Protein AF-A0A317I8N1-F1 (afdb_monomer)

Nearest PDB structures (foldseek):
  7vrp-assembly1_A  TM=4.551E-01  e=5.980E-04  Infectious bursal disease virus
  7vrp-assembly1_K-4  TM=4.631E-01  e=1.124E-03  Infectious bursal disease virus
  7vrp-assembly1_J  TM=4.386E-01  e=8.935E-04  Infectious bursal disease virus
  7vrn-assembly1_K  TM=4.225E-01  e=7.103E-04  Infectious bursal disease virus
  7vrn-assembly1_A  TM=4.481E-01  e=4.205E-03  Infectious bursal disease virus

Sequence (606 aa):
MTQLNPRRALLSVARNLNCFLPTTAITSVLRQQNVNRLVTGLFCSLAFVISGVVAEGQQVVTNGRFTNVYVYQPTFAGESWDDHLKAARSQGDQFSREKIDAFTDTLMGPDASSYFDFLHQYWGVNEPQFFGSGFATADCVSAALHDGKNLGNNITLIQWDTVRSLANCHPSGLDPSPQVTLIFSPDIKVANIPNPPIGTAGDMCTTSPDKAWHAWGLNMPNFIALPTDPNCSPTFDNFTINFSHEIVETLTDPGGFGQGGVLTDPTNVGGNEIGDKCKNQSIKWGSYSLQQYWSNNTNACEPRVLRPPTSSAERDWLDTSGIPLQRFKGNQRDLPIKVYPANVGSPAKSLRMIISTGNDNLRGDGDNCDVTINLSDGRTISLPNVNQGQTWDNWTTHSFDVPIPATGVKGGDITEITLHTVKGGFDLTKSPDNWNVQRVQLKATLGSARIPTPRSLPSTTVTVTVNQVGSRIAMGPRIPGMPASSAVYGMIRINGSEFEKSPLSQSMLYDLGTIPIQIEVWQDLPDVRGSGNPRDPNNPGGRGVHNAKATLRTLNIDYNLKTHTFTVRGESGSAMPGKAGVEFAFPGDSTHPGIAFTITDQPGTR

pLDDT: mean 71.56, std 25.2, range [24.5, 98.69]

Radius of gyration: 34.61 Å; Cα contacts (8 Å, |Δi|>4): 1001; chains: 1; bounding box: 97×88×83 Å

Solvent-accessible surface area (backbone atoms only — not comparable to full-atom values): 36303 Å² total; per-residue (Å²): 138,84,84,79,65,68,71,60,58,56,53,52,58,59,58,62,56,69,75,74,64,83,94,68,94,77,94,46,75,72,58,52,54,52,49,50,51,51,50,51,51,50,48,53,55,46,44,59,59,65,44,70,72,51,77,74,63,69,72,64,72,58,72,24,38,32,27,42,31,41,41,70,80,68,92,48,96,84,55,46,73,48,59,49,32,47,72,71,36,89,69,16,77,62,67,18,62,69,51,52,49,51,47,44,45,52,62,30,31,80,68,21,50,62,65,52,58,66,49,62,52,44,79,78,41,45,76,51,36,61,75,52,74,51,50,41,39,70,69,51,48,51,52,39,53,69,75,17,50,75,74,55,96,85,30,30,36,29,44,46,74,47,53,57,56,51,60,70,33,58,49,91,89,58,76,76,40,48,23,29,36,38,36,28,37,56,59,51,40,46,29,31,81,48,69,81,92,78,58,86,39,47,43,19,47,81,70,37,94,46,46,51,52,57,44,58,50,87,97,39,40,33,33,32,46,40,44,56,22,58,72,34,20,72,45,62,47,48,40,40,22,45,52,44,27,39,52,52,31,42,46,42,19,58,61,51,53,28,56,17,6,45,76,69,33,72,91,43,58,61,78,46,21,34,27,60,73,18,65,97,40,69,41,73,53,92,94,43,31,32,43,22,25,53,27,85,93,72,73,42,59,34,54,82,68,69,67,69,73,46,86,42,49,61,40,76,46,36,79,50,70,39,97,52,56,40,70,36,37,82,90,41,43,72,47,79,41,80,32,60,72,33,65,69,74,42,41,46,67,45,36,37,40,36,43,26,30,22,97,32,29,39,72,12,80,30,39,27,37,28,38,40,36,36,32,74,86,75,49,70,49,80,40,75,42,73,49,72,45,43,61,44,52,57,54,37,60,49,74,50,78,49,84,73,55,95,88,57,51,33,27,45,35,51,42,31,41,31,43,33,57,46,79,47,68,91,54,87,84,60,75,65,65,51,29,20,36,18,34,48,32,34,36,30,26,34,39,67,75,74,69,69,73,73,72,82,67,77,84,75,80,81,80,81,80,81,86,74,95,81,74,86,81,76,80,72,82,84,74,91,86,74,78,86,78,76,86,86,78,85,82,85,68,63,93,89,53,89,80,81,89,71,98,78,77,78,89,78,89,73,94,70,69,94,70,89,64,80,79,84,86,81,80,87,72,79,84,78,77,72,89,70,73,95,79,67,93,85,70,96,72,83,79,75,82,78,79,81,79,75,46,74,77,47,64,47,75,46,74,38,83,92,76,77,43,78,48,80,48,73,46,75,48,89,68,76,97,67,94,64,65,56,76,50,74,47,86,46,62,102,86,43,84,50,56,71,52,74,51,69,76,71,92,84,79,134

Foldseek 3Di:
DDDDDVVVVVVVVVVVVVVPDDDDDDPDPVVVVVVCVVVVVVCVVVCVVVVVVVVCLPQPQAQQEEEEEEADADPDPPDDQLNLQVVQDDPSVCVDLVNVVVLVCVCQPLLNCQQCVLVVLFPSFHRHHYPYYFYQDNVLSVVQQVCFDDPDPLATEREPVSVQVSLPRGDPPPPHRLEYEYEYEQSYWYFDDDDDDDDGHDGQLPPNPHLKAWAGDNVGRTYIYHYPHCSSDVDQQSSQANVQLRSSQCRQQVHQCGQQRCPPDVPRRPCGGFLNVQPPDWDDDPPYIYGFGAHPVVRDTDDPDSDHSDLQRKDWQDKDFDQHPDKDFLPRFKDKDFTDFDQAPFFFPWKKKKWWWAQFKQQFQFFFKKKWWAFPVGDIQTRPRLVVSHIGHHSGMDMDIGDAPPVTDGGPGTTIMMIGTGGGDPPPPDGRGITGTGIMIMMTRTDNPPPPPPPPDPPDPPDDDDDDPPDDPPPDDDDPDDDDDDDDDWDWDWPPDDDDDDPDDDDDDDPDPFDFTDTDGDDDDPPPPPPDDPPDPPDPDDDDDPDFDWDWPGWGWDQDPVVRDTDIDTDIDDDDDDWDKDKDWDPDDPVDHIDIDIDTDDPDDD

Mean predicted aligned error: 16.97 Å

Secondary structure (DSSP, 8-state):
-----HHHHHHHHHHHHTTS--------HHHHHHHHHHHHHHHHHHHHHHGGGS---------SEEEEEEE---SSTT--HHHHHHHHSTTGGGG-HHHHHHHHHHHTSTTTHHHHGGGGGSTT-PPPEEEEEEE--HHHHHHHHHHSEEEETTEEEE-HHHHHHHTT---TT----SEEEEEE-TTEEEBPPPPSSS-PPPBTTTTSS-S-EEEEETTEEEEEEEE--TTT-SSHHHHHHHHHHHHHHHHHSGGGSSTTSTTT-TTSSSTT-TTGGGTT-EEEETTEEEE-EEETTTTEEE-SSPPP--SS-EEEEEEEEEEEEEEEBTTB-EEEEEPPP-SBTPBEEEEEEEEEE-SS-B-BTTBEEEEEEEETTS-EEEE--TTTT--B-TT-EEEEEEPPPTT--BBT-EEEEEEEEEPPS--SSSPPPPEEEEEEEEEEEEPP---------------------------PPPPTT-------PPPPPBTTB-----TT-----------PPP---------------TT-TT-------------EEEEEEEEETTTTEEEEEEEE----S---EEEEEE---SSS--EEEEEE--S---

Structure (mmCIF, N/CA/C/O backbone):
data_AF-A0A317I8N1-F1
#
_entry.id   AF-A0A317I8N1-F1
#
loop_
_atom_site.group_PDB
_atom_site.id
_atom_site.type_symbol
_atom_site.label_atom_id
_atom_site.label_alt_id
_atom_site.label_comp_id
_atom_site.label_asym_id
_atom_site.label_entity_id
_atom_site.label_seq_id
_atom_site.pdbx_PDB_ins_code
_atom_site.Cartn_x
_atom_site.Cartn_y
_atom_site.Cartn_z
_atom_site.occupancy
_atom_site.B_iso_or_equiv
_atom_site.auth_seq_id
_atom_site.auth_comp_id
_atom_site.auth_asym_id
_atom_site.auth_atom_id
_atom_site.pdbx_PDB_model_num
ATOM 1 N N . MET A 1 1 ? -32.346 -14.816 -13.836 1.00 33.03 1 MET A N 1
ATOM 2 C CA . MET A 1 1 ? -31.691 -13.703 -14.554 1.00 33.03 1 MET A CA 1
ATOM 3 C C . MET A 1 1 ? -32.338 -13.573 -15.917 1.00 33.03 1 MET A C 1
ATOM 5 O O . MET A 1 1 ? -32.192 -14.467 -16.739 1.00 33.03 1 MET A O 1
ATOM 9 N N . THR A 1 2 ? -33.117 -12.521 -16.132 1.00 26.88 2 THR A N 1
ATOM 10 C CA . THR A 1 2 ? -33.767 -12.238 -17.416 1.00 26.88 2 THR A CA 1
ATOM 11 C C . THR A 1 2 ? -32.906 -11.213 -18.147 1.00 26.88 2 THR A C 1
ATOM 13 O O . THR A 1 2 ? -32.787 -10.077 -17.701 1.00 26.88 2 THR A O 1
ATOM 16 N N . GLN A 1 3 ? -32.257 -11.626 -19.235 1.00 28.42 3 GLN A N 1
ATOM 17 C CA . GLN A 1 3 ? -31.434 -10.753 -20.073 1.00 28.42 3 GLN A CA 1
ATOM 18 C C . GLN A 1 3 ? -32.348 -9.752 -20.799 1.00 28.42 3 GLN A C 1
ATOM 20 O O . GLN A 1 3 ? -33.191 -10.144 -21.609 1.00 28.42 3 GLN A O 1
ATOM 25 N N . LEU A 1 4 ? -32.219 -8.458 -20.501 1.00 34.75 4 LEU A N 1
ATOM 26 C CA . LEU A 1 4 ? -32.919 -7.416 -21.250 1.00 34.75 4 LEU A CA 1
ATOM 27 C C . LEU A 1 4 ? -32.230 -7.209 -22.601 1.00 34.75 4 LEU A C 1
ATOM 29 O O . LEU A 1 4 ? -31.020 -7.028 -22.679 1.00 34.75 4 LEU A O 1
ATOM 33 N N . ASN A 1 5 ? -33.023 -7.245 -23.673 1.00 40.69 5 ASN A N 1
ATOM 34 C CA . ASN A 1 5 ? -32.564 -7.082 -25.048 1.00 40.69 5 ASN A CA 1
ATOM 35 C C . ASN A 1 5 ? -32.350 -5.581 -25.366 1.00 40.69 5 ASN A C 1
ATOM 37 O O . ASN A 1 5 ? -33.340 -4.851 -25.513 1.00 40.69 5 ASN A O 1
ATOM 41 N N . PRO A 1 6 ? -31.097 -5.107 -25.523 1.00 39.41 6 PRO A N 1
ATOM 42 C CA . PRO A 1 6 ? -30.773 -3.682 -25.672 1.00 39.41 6 PRO A CA 1
ATOM 43 C C . PRO A 1 6 ? -31.356 -3.052 -26.947 1.00 39.41 6 PRO A C 1
ATOM 45 O O . PRO A 1 6 ? -31.568 -1.840 -27.013 1.00 39.41 6 PRO A O 1
ATOM 48 N N . ARG A 1 7 ? -31.731 -3.867 -27.944 1.00 47.28 7 ARG A N 1
ATOM 49 C CA . ARG A 1 7 ? -32.341 -3.391 -29.194 1.00 47.28 7 ARG A CA 1
ATOM 50 C C . ARG A 1 7 ? -33.713 -2.739 -28.985 1.00 47.28 7 ARG A C 1
ATOM 52 O O . ARG A 1 7 ? -34.071 -1.838 -29.738 1.00 47.28 7 ARG A O 1
ATOM 59 N N . ARG A 1 8 ? -34.486 -3.160 -27.972 1.00 45.78 8 ARG A N 1
ATOM 60 C CA . ARG A 1 8 ? -35.816 -2.575 -27.692 1.00 45.78 8 ARG A CA 1
ATOM 61 C C . ARG A 1 8 ? -35.736 -1.232 -26.963 1.00 45.78 8 ARG A C 1
ATOM 63 O O . ARG A 1 8 ? -36.560 -0.365 -27.238 1.00 45.78 8 ARG A O 1
ATOM 70 N N . ALA A 1 9 ? -34.739 -1.038 -26.099 1.00 45.28 9 ALA A N 1
ATOM 71 C CA . ALA A 1 9 ? -34.525 0.233 -25.405 1.00 45.28 9 ALA A CA 1
ATOM 72 C C . ALA A 1 9 ? -34.081 1.339 -26.381 1.00 45.28 9 ALA A C 1
ATOM 74 O O . ALA A 1 9 ? -34.648 2.431 -26.375 1.00 45.28 9 ALA A O 1
ATOM 75 N N . LEU A 1 10 ? -33.172 1.019 -27.310 1.00 42.25 10 LEU A N 1
ATOM 76 C CA . LEU A 1 10 ? -32.718 1.950 -28.352 1.00 42.25 10 LEU A CA 1
ATOM 77 C C . LEU A 1 10 ? -33.843 2.380 -29.313 1.00 42.25 10 LEU A C 1
ATOM 79 O O . LEU A 1 10 ? -33.934 3.549 -29.685 1.00 42.25 10 LEU A O 1
ATOM 83 N N . LEU A 1 11 ? -34.748 1.462 -29.674 1.00 49.66 11 LEU A N 1
ATOM 84 C CA . LEU A 1 11 ? -35.897 1.774 -30.536 1.00 49.66 11 LEU A CA 1
ATOM 85 C C . LEU A 1 11 ? -36.962 2.647 -29.843 1.00 49.66 11 LEU A C 1
ATOM 87 O O . LEU A 1 11 ? -37.684 3.375 -30.523 1.00 49.66 11 LEU A O 1
ATOM 91 N N . SER A 1 12 ? -37.053 2.599 -28.509 1.00 47.19 12 SER A N 1
ATOM 92 C CA . SER A 1 12 ? -37.960 3.443 -27.715 1.00 47.19 12 SER A CA 1
ATOM 93 C C . SER A 1 12 ? -37.499 4.906 -27.691 1.00 47.19 12 SER A C 1
ATOM 95 O O . SER A 1 12 ? -38.289 5.818 -27.935 1.00 47.19 12 SER A O 1
ATOM 97 N N . VAL A 1 13 ? -36.197 5.134 -27.494 1.00 48.75 13 VAL A N 1
ATOM 98 C CA . VAL A 1 13 ? -35.607 6.484 -27.479 1.00 48.75 13 VAL A CA 1
ATOM 99 C C . VAL A 1 13 ? -35.671 7.128 -28.869 1.00 48.75 13 VAL A C 1
ATOM 101 O O . VAL A 1 13 ? -36.080 8.281 -28.994 1.00 48.75 13 VAL A O 1
ATOM 104 N N . ALA A 1 14 ? -35.386 6.363 -29.929 1.00 48.72 14 ALA A N 1
ATOM 105 C CA . ALA A 1 14 ? -35.487 6.851 -31.306 1.00 48.72 14 ALA A CA 1
ATOM 106 C C . ALA A 1 14 ? -36.926 7.240 -31.711 1.00 48.72 14 ALA A C 1
ATOM 108 O O . ALA A 1 14 ? -37.116 8.184 -32.477 1.00 48.72 14 ALA A O 1
ATOM 109 N N . ARG A 1 15 ? -37.955 6.556 -31.181 1.00 46.16 15 ARG A N 1
ATOM 110 C CA . ARG A 1 15 ? -39.364 6.899 -31.453 1.00 46.16 15 ARG A CA 1
ATOM 111 C C . ARG A 1 15 ? -39.814 8.196 -30.787 1.00 46.16 15 ARG A C 1
ATOM 113 O O . ARG A 1 15 ? -40.586 8.924 -31.399 1.00 46.16 15 ARG A O 1
ATOM 120 N N . ASN A 1 16 ? -39.329 8.502 -29.585 1.00 46.78 16 ASN A N 1
ATOM 121 C CA . ASN A 1 16 ? -39.737 9.715 -28.869 1.00 46.78 16 ASN A CA 1
ATOM 122 C C . ASN A 1 16 ? -39.082 10.995 -29.421 1.00 46.78 16 ASN A C 1
ATOM 124 O O . ASN A 1 16 ? -39.668 12.071 -29.325 1.00 46.78 16 ASN A O 1
ATOM 128 N N . LEU A 1 17 ? -37.915 10.893 -30.066 1.00 44.16 17 LEU A N 1
ATOM 129 C CA . LEU A 1 17 ? -37.226 12.043 -30.671 1.00 44.16 17 LEU A CA 1
ATOM 130 C C . LEU A 1 17 ? -37.832 12.511 -32.005 1.00 44.16 17 LEU A C 1
ATOM 132 O O . LEU A 1 17 ? -37.752 13.696 -32.321 1.00 44.16 17 LEU A O 1
ATOM 136 N N . ASN A 1 18 ? -38.522 11.634 -32.744 1.00 44.28 18 ASN A N 1
ATOM 137 C CA . ASN A 1 18 ? -39.262 12.028 -33.952 1.00 44.28 18 ASN A CA 1
ATOM 138 C C . ASN A 1 18 ? -40.467 12.944 -33.665 1.00 44.28 18 ASN A C 1
ATOM 140 O O . ASN A 1 18 ? -41.014 13.531 -34.594 1.00 44.28 18 ASN A O 1
ATOM 144 N N . CYS A 1 19 ? -40.867 13.102 -32.400 1.00 44.56 19 CYS A N 1
ATOM 145 C CA . CYS A 1 19 ? -41.971 13.977 -32.006 1.00 44.56 19 CYS A CA 1
ATOM 146 C C . CYS A 1 19 ? -41.553 15.436 -31.736 1.00 44.56 19 CYS A C 1
ATOM 148 O O . CYS A 1 19 ? -42.431 16.273 -31.548 1.00 44.56 19 CYS A O 1
ATOM 150 N N . PHE A 1 20 ? -40.252 15.762 -31.714 1.00 41.47 20 PHE A N 1
ATOM 151 C CA . PHE A 1 20 ? -39.763 17.079 -31.266 1.00 41.47 20 PHE A CA 1
ATOM 152 C C . PHE A 1 20 ? -39.147 17.975 -32.351 1.00 41.47 20 PHE A C 1
ATOM 154 O O . PHE A 1 20 ? -38.739 19.095 -32.044 1.00 41.47 20 PHE A O 1
ATOM 161 N N . LEU A 1 21 ? -39.107 17.549 -33.617 1.00 40.75 21 LEU A N 1
ATOM 162 C CA . LEU A 1 21 ? -38.611 18.392 -34.710 1.00 40.75 21 LEU A CA 1
ATOM 163 C C . LEU A 1 21 ? -39.768 18.835 -35.619 1.00 40.75 21 LEU A C 1
ATOM 165 O O . LEU A 1 21 ? -40.305 18.006 -36.354 1.00 40.75 21 LEU A O 1
ATOM 169 N N . PRO A 1 22 ? -40.166 20.123 -35.611 1.00 41.16 22 PRO A N 1
ATOM 170 C CA . PRO A 1 22 ? -41.123 20.624 -36.582 1.00 41.16 22 PRO A CA 1
ATOM 171 C C . PRO A 1 22 ? -40.479 20.621 -37.972 1.00 41.16 22 PRO A C 1
ATOM 173 O O . PRO A 1 22 ? -39.398 21.167 -38.191 1.00 41.16 22 PRO A O 1
ATOM 176 N N . THR A 1 23 ? -41.159 19.995 -38.927 1.00 47.25 23 THR A N 1
ATOM 177 C CA . THR A 1 23 ? -40.812 20.010 -40.347 1.00 47.25 23 THR A CA 1
ATOM 178 C C . THR A 1 23 ? -40.998 21.411 -40.925 1.00 47.25 23 THR A C 1
ATOM 180 O O . THR A 1 23 ? -42.065 21.743 -41.438 1.00 47.25 23 THR A O 1
ATOM 183 N N . THR A 1 24 ? -39.954 22.234 -40.886 1.00 46.19 24 THR A N 1
ATOM 184 C CA . THR A 1 24 ? -39.802 23.380 -41.790 1.00 46.19 24 THR A CA 1
ATOM 185 C C . THR A 1 24 ? -38.570 23.175 -42.662 1.00 46.19 24 THR A C 1
ATOM 187 O O . THR A 1 24 ? -37.463 22.922 -42.191 1.00 46.19 24 THR A O 1
ATOM 190 N N . ALA A 1 25 ? -38.799 23.214 -43.974 1.00 51.91 25 ALA A N 1
ATOM 191 C CA . ALA A 1 25 ? -37.817 22.939 -45.011 1.00 51.91 25 ALA A CA 1
ATOM 192 C C . ALA A 1 25 ? -36.635 23.921 -44.951 1.00 51.91 25 ALA A C 1
ATOM 194 O O . ALA A 1 25 ? -36.811 25.127 -45.106 1.00 51.91 25 ALA A O 1
ATOM 195 N N . ILE A 1 26 ? -35.420 23.394 -44.779 1.00 44.88 26 ILE A N 1
ATOM 196 C CA . ILE A 1 26 ? -34.167 24.145 -44.919 1.00 44.88 26 ILE A CA 1
ATOM 197 C C . ILE A 1 26 ? -33.423 23.566 -46.126 1.00 44.88 26 ILE A C 1
ATOM 199 O O . ILE A 1 26 ? -32.817 22.502 -46.050 1.00 44.88 26 ILE A O 1
ATOM 203 N N . THR A 1 27 ? -33.486 24.263 -47.258 1.00 48.06 27 THR A N 1
ATOM 204 C CA . THR A 1 27 ? -32.931 23.859 -48.563 1.00 48.06 27 THR A CA 1
ATOM 205 C C . THR A 1 27 ? -31.496 24.349 -48.798 1.00 48.06 27 THR A C 1
ATOM 207 O O . THR A 1 27 ? -31.151 24.755 -49.905 1.00 48.06 27 THR A O 1
ATOM 210 N N . SER A 1 28 ? -30.612 24.302 -47.793 1.00 56.28 28 SER A N 1
ATOM 211 C CA . SER A 1 28 ? -29.181 24.547 -48.042 1.00 56.28 28 SER A CA 1
ATOM 212 C C . SER A 1 28 ? -28.288 23.426 -47.507 1.00 56.28 28 SER A C 1
ATOM 214 O O . SER A 1 28 ? -28.123 23.215 -46.305 1.00 56.28 28 SER A O 1
ATOM 216 N N . VAL A 1 29 ? -27.680 22.704 -48.455 1.00 55.72 29 VAL A N 1
ATOM 217 C CA . VAL A 1 29 ? -26.808 21.534 -48.243 1.00 55.72 29 VAL A CA 1
ATOM 218 C C . VAL A 1 29 ? -25.639 21.851 -47.295 1.00 55.72 29 VAL A C 1
ATOM 220 O O . VAL A 1 29 ? -25.228 21.006 -46.503 1.00 55.72 29 VAL A O 1
ATOM 223 N N . LEU A 1 30 ? -25.157 23.098 -47.294 1.00 47.41 30 LEU A N 1
ATOM 224 C CA . LEU A 1 30 ? -24.056 23.554 -46.437 1.00 47.41 30 LEU A CA 1
ATOM 225 C C . LEU A 1 30 ? -24.452 23.747 -44.963 1.00 47.41 30 LEU A C 1
ATOM 227 O O . LEU A 1 30 ? -23.638 23.482 -44.080 1.00 47.41 30 LEU A O 1
ATOM 231 N N . ARG A 1 31 ? -25.697 24.145 -44.649 1.00 52.62 31 ARG A N 1
ATOM 232 C CA . ARG A 1 31 ? -26.154 24.179 -43.244 1.00 52.62 31 ARG A CA 1
ATOM 233 C C . ARG A 1 31 ? -26.432 22.781 -42.711 1.00 52.62 31 ARG A C 1
ATOM 235 O O . ARG A 1 31 ? -26.167 22.522 -41.542 1.00 52.62 31 ARG A O 1
ATOM 242 N N . GLN A 1 32 ? -26.894 21.872 -43.563 1.00 49.53 32 GLN A N 1
ATOM 243 C CA . GLN A 1 32 ? -27.215 20.503 -43.167 1.00 49.53 32 GLN A CA 1
ATOM 244 C C . GLN A 1 32 ? -25.966 19.695 -42.780 1.00 49.53 32 GLN A C 1
ATOM 246 O O . GLN A 1 32 ? -26.012 18.921 -41.829 1.00 49.53 32 GLN A O 1
ATOM 251 N N . GLN A 1 33 ? -24.818 19.941 -43.421 1.00 54.19 33 GLN A N 1
ATOM 252 C CA . GLN A 1 33 ? -23.542 19.338 -43.011 1.00 54.19 33 GLN A CA 1
ATOM 253 C C . GLN A 1 33 ? -23.048 19.850 -41.650 1.00 54.19 33 GLN A C 1
ATOM 255 O O . GLN A 1 33 ? -22.567 19.059 -40.839 1.00 54.19 33 GLN A O 1
ATOM 260 N N . ASN A 1 34 ? -23.213 21.144 -41.362 1.00 52.72 34 ASN A N 1
ATOM 261 C CA . ASN A 1 34 ? -22.807 21.718 -40.076 1.00 52.72 34 ASN A CA 1
ATOM 262 C C . ASN A 1 34 ? -23.734 21.292 -38.931 1.00 52.72 34 ASN A C 1
ATOM 264 O O . ASN A 1 34 ? -23.250 20.978 -37.847 1.00 52.72 34 ASN A O 1
ATOM 268 N N . VAL A 1 35 ? -25.043 21.190 -39.179 1.00 60.22 35 VAL A N 1
ATOM 269 C CA . VAL A 1 35 ? -26.000 20.648 -38.202 1.00 60.22 35 VAL A CA 1
ATOM 270 C C . VAL A 1 35 ? -25.750 19.158 -37.971 1.00 60.22 35 VAL A C 1
ATOM 272 O O . VAL A 1 35 ? -25.719 18.736 -36.823 1.00 60.22 35 VAL A O 1
ATOM 275 N N . ASN A 1 36 ? -25.459 18.368 -39.010 1.00 52.91 36 ASN A N 1
ATOM 276 C CA . ASN A 1 36 ? -25.121 16.954 -38.830 1.00 52.91 36 ASN A CA 1
ATOM 277 C C . ASN A 1 36 ? -23.820 16.763 -38.042 1.00 52.91 36 ASN A C 1
ATOM 279 O O . ASN A 1 36 ? -23.755 15.858 -37.217 1.00 52.91 36 ASN A O 1
ATOM 283 N N . ARG A 1 37 ? -22.805 17.618 -38.221 1.00 55.81 37 ARG A N 1
ATOM 284 C CA . ARG A 1 37 ? -21.581 17.580 -37.400 1.00 55.81 37 ARG A CA 1
ATOM 285 C C . ARG A 1 37 ? -21.843 17.972 -35.948 1.00 55.81 37 ARG A C 1
ATOM 287 O O . ARG A 1 37 ? -21.349 17.295 -35.053 1.00 55.81 37 ARG A O 1
ATOM 294 N N . LEU A 1 38 ? -22.654 19.004 -35.716 1.00 53.44 38 LEU A N 1
ATOM 295 C CA . LEU A 1 38 ? -23.012 19.446 -34.369 1.00 53.44 38 LEU A CA 1
ATOM 296 C C . LEU A 1 38 ? -23.859 18.395 -33.638 1.00 53.44 38 LEU A C 1
ATOM 298 O O . LEU A 1 38 ? -23.586 18.084 -32.488 1.00 53.44 38 LEU A O 1
ATOM 302 N N . VAL A 1 39 ? -24.845 17.806 -34.318 1.00 57.91 39 VAL A N 1
ATOM 303 C CA . VAL A 1 39 ? -25.728 16.768 -33.769 1.00 57.91 39 VAL A CA 1
ATOM 304 C C . VAL A 1 39 ? -24.969 15.459 -33.568 1.00 57.91 39 VAL A C 1
ATOM 306 O O . VAL A 1 39 ? -25.155 14.829 -32.539 1.00 57.91 39 VAL A O 1
ATOM 309 N N . THR A 1 40 ? -24.063 15.070 -34.471 1.00 59.25 40 THR A N 1
ATOM 310 C CA . THR A 1 40 ? -23.213 13.878 -34.273 1.00 59.25 40 THR A CA 1
ATOM 311 C C . THR A 1 40 ? -22.238 14.083 -33.112 1.00 59.25 40 THR A C 1
ATOM 313 O O . THR A 1 40 ? -22.078 13.185 -32.294 1.00 59.25 40 THR A O 1
ATOM 316 N N . GLY A 1 41 ? -21.649 15.278 -32.980 1.00 53.31 41 GLY A N 1
ATOM 317 C CA . GLY A 1 41 ? -20.824 15.638 -31.824 1.00 53.31 41 GLY A CA 1
ATOM 318 C C . GLY A 1 41 ? -21.618 15.596 -30.518 1.00 53.31 41 GLY A C 1
ATOM 319 O O . GLY A 1 41 ? -21.205 14.930 -29.574 1.00 53.31 41 GLY A O 1
ATOM 320 N N . LEU A 1 42 ? -22.806 16.211 -30.494 1.00 50.75 42 LEU A N 1
ATOM 321 C CA . LEU A 1 42 ? -23.687 16.216 -29.327 1.00 50.75 42 LEU A CA 1
ATOM 322 C C . LEU A 1 42 ? -24.178 14.804 -28.974 1.00 50.75 42 LEU A C 1
ATOM 324 O O . LEU A 1 42 ? -24.251 14.479 -27.799 1.00 50.75 42 LEU A O 1
ATOM 328 N N . PHE A 1 43 ? -24.473 13.948 -29.959 1.00 49.97 43 PHE A N 1
ATOM 329 C CA . PHE A 1 43 ? -24.863 12.554 -29.723 1.00 49.97 43 PHE A CA 1
ATOM 330 C C . PHE A 1 43 ? -23.698 11.692 -29.239 1.00 49.97 43 PHE A C 1
ATOM 332 O O . PHE A 1 43 ? -23.939 10.829 -28.408 1.00 49.97 43 PHE A O 1
ATOM 339 N N . CYS A 1 44 ? -22.456 11.918 -29.678 1.00 46.34 44 CYS A N 1
ATOM 340 C CA . CYS A 1 44 ? -21.294 11.222 -29.116 1.00 46.34 44 CYS A CA 1
ATOM 341 C C . CYS A 1 44 ? -21.029 11.649 -27.665 1.00 46.34 44 CYS A C 1
ATOM 343 O O . CYS A 1 44 ? -20.806 10.794 -26.813 1.00 46.34 44 CYS A O 1
ATOM 345 N N . SER A 1 45 ? -21.127 12.946 -27.358 1.00 42.38 45 SER A N 1
ATOM 346 C CA . SER A 1 45 ? -20.958 13.461 -25.993 1.00 42.38 45 SER A CA 1
ATOM 347 C C . SER A 1 45 ? -22.104 13.041 -25.068 1.00 42.38 45 SER A C 1
ATOM 349 O O . SER A 1 45 ? -21.870 12.610 -23.945 1.00 42.38 45 SER A O 1
ATOM 351 N N . LEU A 1 46 ? -23.349 13.104 -25.544 1.00 41.34 46 LEU A N 1
ATOM 352 C CA . LEU A 1 46 ? -24.527 12.701 -24.779 1.00 41.34 46 LEU A CA 1
ATOM 353 C C . LEU A 1 46 ? -24.635 11.175 -24.669 1.00 41.34 46 LEU A C 1
ATOM 355 O O . LEU A 1 46 ? -25.113 10.688 -23.654 1.00 41.34 46 LEU A O 1
ATOM 359 N N . ALA A 1 47 ? -24.151 10.409 -25.653 1.00 44.59 47 ALA A N 1
ATOM 360 C CA . ALA A 1 47 ? -23.985 8.967 -25.511 1.00 44.59 47 ALA A CA 1
ATOM 361 C C . ALA A 1 47 ? -22.952 8.651 -24.433 1.00 44.59 47 ALA A C 1
ATOM 363 O O . ALA A 1 47 ? -23.253 7.791 -23.631 1.00 44.59 47 ALA A O 1
ATOM 364 N N . PHE A 1 48 ? -21.834 9.380 -24.332 1.00 46.00 48 PHE A N 1
ATOM 365 C CA . PHE A 1 48 ? -20.857 9.214 -23.245 1.00 46.00 48 PHE A CA 1
ATOM 366 C C . PHE A 1 48 ? -21.451 9.514 -21.855 1.00 46.00 48 PHE A C 1
ATOM 368 O O . PHE A 1 48 ? -21.172 8.802 -20.896 1.00 46.00 48 PHE A O 1
ATOM 375 N N . VAL A 1 49 ? -22.310 10.536 -21.750 1.00 46.06 49 VAL A N 1
ATOM 376 C CA . VAL A 1 49 ? -22.956 10.938 -20.485 1.00 46.06 49 VAL A CA 1
ATOM 377 C C . VAL A 1 49 ? -24.144 10.031 -20.120 1.00 46.06 49 VAL A C 1
ATOM 379 O O . VAL A 1 49 ? -24.310 9.665 -18.961 1.00 46.06 49 VAL A O 1
ATOM 382 N N . ILE A 1 50 ? -24.973 9.622 -21.088 1.00 40.44 50 ILE A N 1
ATOM 383 C CA . ILE A 1 50 ? -26.154 8.762 -20.862 1.00 40.44 50 ILE A CA 1
ATOM 384 C C . ILE A 1 50 ? -25.768 7.278 -20.812 1.00 40.44 50 ILE A C 1
ATOM 386 O O . ILE A 1 50 ? -26.403 6.500 -20.100 1.00 40.44 50 ILE A O 1
ATOM 390 N N . SER A 1 51 ? -24.678 6.876 -21.468 1.00 41.75 51 SER A N 1
ATOM 391 C CA . SER A 1 51 ? -24.005 5.618 -21.163 1.00 41.75 51 SER A CA 1
ATOM 392 C C . SER A 1 51 ? -23.232 5.694 -19.851 1.00 41.75 51 SER A C 1
ATOM 394 O O . SER A 1 51 ? -22.478 4.786 -19.596 1.00 41.75 51 SER A O 1
ATOM 396 N N . GLY A 1 52 ? -23.438 6.663 -18.954 1.00 39.16 52 GLY A N 1
ATOM 397 C CA . GLY A 1 52 ? -23.050 6.516 -17.541 1.00 39.16 52 GLY A CA 1
ATOM 398 C C . GLY A 1 52 ? -23.717 5.317 -16.840 1.00 39.16 52 GLY A C 1
ATOM 399 O O . GLY A 1 52 ? -23.386 5.004 -15.706 1.00 39.16 52 GLY A O 1
ATOM 400 N N . VAL A 1 53 ? -24.632 4.620 -17.529 1.00 39.09 53 VAL A N 1
ATOM 401 C CA . VAL A 1 53 ? -25.108 3.265 -17.206 1.00 39.09 53 VAL A CA 1
ATOM 402 C C . VAL A 1 53 ? -24.456 2.215 -18.127 1.00 39.09 53 VAL A C 1
ATOM 404 O O . VAL A 1 53 ? -25.096 1.224 -18.496 1.00 39.09 53 VAL A O 1
ATOM 407 N N . VAL A 1 54 ? -23.197 2.414 -18.564 1.00 42.53 54 VAL A N 1
ATOM 408 C CA . VAL A 1 54 ? -22.359 1.294 -19.022 1.00 42.53 54 VAL A CA 1
ATOM 409 C C . VAL A 1 54 ? -22.465 0.298 -17.884 1.00 42.53 54 VAL A C 1
ATOM 411 O O . VAL A 1 54 ? -22.330 0.701 -16.730 1.00 42.53 54 VAL A O 1
ATOM 414 N N . ALA A 1 55 ? -22.766 -0.967 -18.186 1.00 40.25 55 ALA A N 1
ATOM 415 C CA . ALA A 1 55 ? -22.510 -2.038 -17.238 1.00 40.25 55 ALA A CA 1
ATOM 416 C C . ALA A 1 55 ? -21.149 -1.726 -16.627 1.00 40.25 55 ALA A C 1
ATOM 418 O O . ALA A 1 55 ? -20.189 -1.651 -17.393 1.00 40.25 55 ALA A O 1
ATOM 419 N N . GLU A 1 56 ? -21.132 -1.382 -15.335 1.00 41.97 56 GLU A N 1
ATOM 420 C CA . GLU A 1 56 ? -19.932 -1.040 -14.591 1.00 41.97 56 GLU A CA 1
ATOM 421 C C . GLU A 1 56 ? -18.990 -2.203 -14.863 1.00 41.97 56 GLU A C 1
ATOM 423 O O . GLU A 1 56 ? -19.167 -3.292 -14.314 1.00 41.97 56 GLU A O 1
ATOM 428 N N . GLY A 1 57 ? -18.099 -2.041 -15.845 1.00 43.50 57 GLY A N 1
ATOM 429 C CA . GLY A 1 57 ? -17.053 -3.003 -16.111 1.00 43.50 57 GLY A CA 1
ATOM 430 C C . GLY A 1 57 ? -16.246 -2.883 -14.854 1.00 43.50 57 GLY A C 1
ATOM 431 O O . GLY A 1 57 ? -15.566 -1.869 -14.722 1.00 43.50 57 GLY A O 1
ATOM 432 N N . GLN A 1 58 ? -16.528 -3.780 -13.899 1.00 48.94 58 GLN A N 1
ATOM 433 C CA . GLN A 1 58 ? -16.237 -3.555 -12.495 1.00 48.94 58 GLN A CA 1
ATOM 434 C C . GLN A 1 58 ? -14.799 -3.111 -12.435 1.00 48.94 58 GLN A C 1
ATOM 436 O O . GLN A 1 58 ? -13.901 -3.877 -12.789 1.00 48.94 58 GLN A O 1
ATOM 441 N N . GLN A 1 59 ? -14.612 -1.839 -12.094 1.00 55.91 59 GLN A N 1
ATOM 442 C CA . GLN A 1 59 ? -13.287 -1.341 -11.856 1.00 55.91 59 GLN A CA 1
ATOM 443 C C . GLN A 1 59 ? -12.705 -2.291 -10.826 1.00 55.91 59 GLN A C 1
ATOM 445 O O . GLN A 1 59 ? -13.346 -2.567 -9.806 1.00 55.91 59 GLN A O 1
ATOM 450 N N . VAL A 1 60 ? -11.573 -2.901 -11.162 1.00 59.34 60 VAL A N 1
ATOM 451 C CA . VAL A 1 60 ? -10.992 -3.892 -10.276 1.00 59.34 60 VAL A CA 1
ATOM 452 C C . VAL A 1 60 ? -10.567 -3.118 -9.039 1.00 59.34 60 VAL A C 1
ATOM 454 O O . VAL A 1 60 ? -9.627 -2.325 -9.089 1.00 59.34 60 VAL A O 1
ATOM 457 N N . VAL A 1 61 ? -11.351 -3.266 -7.969 1.00 60.53 61 VAL A N 1
ATOM 458 C CA . VAL A 1 61 ? -11.111 -2.587 -6.699 1.00 60.53 61 VAL A CA 1
ATOM 459 C C . VAL A 1 61 ? -9.709 -2.974 -6.265 1.00 60.53 61 VAL A C 1
ATOM 461 O O . VAL A 1 61 ? -9.367 -4.160 -6.224 1.00 60.53 61 VAL A O 1
ATOM 464 N N . THR A 1 62 ? -8.886 -1.968 -6.000 1.00 70.06 62 THR A N 1
ATOM 465 C CA . THR A 1 62 ? -7.512 -2.163 -5.559 1.00 70.06 62 THR A CA 1
ATOM 466 C C . THR A 1 62 ? -7.535 -2.936 -4.251 1.00 70.06 62 THR A C 1
ATOM 468 O O . THR A 1 62 ? -8.104 -2.503 -3.253 1.00 70.06 62 THR A O 1
ATOM 471 N N . ASN A 1 63 ? -6.960 -4.136 -4.249 1.00 79.00 63 ASN A N 1
ATOM 472 C CA . ASN A 1 63 ? -6.848 -4.949 -3.037 1.00 79.00 63 ASN A CA 1
ATOM 473 C C . ASN A 1 63 ? -5.505 -4.727 -2.322 1.00 79.00 63 ASN A C 1
ATOM 475 O O . ASN A 1 63 ? -5.151 -5.505 -1.441 1.00 79.00 63 ASN A O 1
ATOM 479 N N . GLY A 1 64 ? -4.761 -3.692 -2.725 1.00 85.44 64 GLY A N 1
ATOM 480 C CA . GLY A 1 64 ? -3.440 -3.352 -2.214 1.00 85.44 64 GLY A CA 1
ATOM 481 C C . GLY A 1 64 ? -2.325 -4.227 -2.779 1.00 85.44 64 GLY A C 1
ATOM 482 O O . GLY A 1 64 ? -1.165 -4.001 -2.477 1.00 85.44 64 GLY A O 1
ATOM 483 N N . ARG A 1 65 ? -2.608 -5.242 -3.590 1.00 89.62 65 ARG A N 1
ATOM 484 C CA . ARG A 1 65 ? -1.552 -6.120 -4.102 1.00 89.62 65 ARG A CA 1
ATOM 485 C C . ARG A 1 65 ? -0.878 -5.447 -5.285 1.00 89.62 65 ARG A C 1
ATOM 487 O O . ARG A 1 65 ? -1.569 -4.863 -6.107 1.00 89.62 65 ARG A O 1
ATOM 494 N N . PHE A 1 66 ? 0.446 -5.534 -5.368 1.00 93.31 66 PHE A N 1
ATOM 495 C CA . PHE A 1 66 ? 1.240 -5.022 -6.482 1.00 93.31 66 PHE A CA 1
ATOM 496 C C . PHE A 1 66 ? 2.221 -6.080 -6.980 1.00 93.31 66 PHE A C 1
ATOM 498 O O . PHE A 1 66 ? 2.839 -6.803 -6.195 1.00 93.31 66 PHE A O 1
ATOM 505 N N . THR A 1 67 ? 2.402 -6.136 -8.297 1.00 93.81 67 THR A N 1
ATOM 506 C CA . THR A 1 67 ? 3.438 -6.941 -8.953 1.00 93.81 67 THR A CA 1
ATOM 507 C C . THR A 1 67 ? 4.300 -6.033 -9.813 1.00 93.81 67 THR A C 1
ATOM 509 O O . THR A 1 67 ? 3.768 -5.268 -10.617 1.00 93.81 67 THR A O 1
ATOM 512 N N . ASN A 1 68 ? 5.620 -6.143 -9.687 1.00 95.94 68 ASN A N 1
ATOM 513 C CA . ASN A 1 68 ? 6.542 -5.435 -10.573 1.00 95.94 68 ASN A CA 1
ATOM 514 C C . ASN A 1 68 ? 6.685 -6.213 -11.886 1.00 95.94 68 ASN A C 1
ATOM 516 O O . ASN A 1 68 ? 6.972 -7.411 -11.880 1.00 95.94 68 ASN A O 1
ATOM 520 N N . VAL A 1 69 ? 6.518 -5.539 -13.019 1.00 95.75 69 VAL A N 1
ATOM 521 C CA . VAL A 1 69 ? 6.709 -6.114 -14.352 1.00 95.75 69 VAL A CA 1
ATOM 522 C C . VAL A 1 69 ? 7.751 -5.291 -15.095 1.00 95.75 69 VAL A C 1
ATOM 524 O O . VAL A 1 69 ? 7.523 -4.136 -15.450 1.00 95.75 69 VAL A O 1
ATOM 527 N N . TYR A 1 70 ? 8.905 -5.903 -15.336 1.00 97.25 70 TYR A N 1
ATOM 528 C CA . TYR A 1 70 ? 10.018 -5.284 -16.047 1.00 97.25 70 TYR A CA 1
ATOM 529 C C . TYR A 1 70 ? 9.809 -5.367 -17.559 1.00 97.25 70 TYR A C 1
ATOM 531 O O . TYR A 1 70 ? 9.630 -6.455 -18.116 1.00 97.25 70 TYR A O 1
ATOM 539 N N . VAL A 1 71 ? 9.853 -4.214 -18.221 1.00 96.94 71 VAL A N 1
ATOM 540 C CA . VAL A 1 71 ? 9.610 -4.046 -19.655 1.00 96.94 71 VAL A CA 1
ATOM 541 C C . VAL A 1 71 ? 10.901 -3.571 -20.319 1.00 96.94 71 VAL A C 1
ATOM 543 O O . VAL A 1 71 ? 11.301 -2.422 -20.146 1.00 96.94 71 VAL A O 1
ATOM 546 N N . TYR A 1 72 ? 11.554 -4.459 -21.071 1.00 96.94 72 TYR A N 1
ATOM 547 C CA . TYR A 1 72 ? 12.773 -4.164 -21.832 1.00 96.94 72 TYR A CA 1
ATOM 548 C C . TYR A 1 72 ? 12.867 -5.034 -23.085 1.00 96.94 72 TYR A C 1
ATOM 550 O O . TYR A 1 72 ? 12.258 -6.106 -23.147 1.00 96.94 72 TYR A O 1
ATOM 558 N N . GLN A 1 73 ? 13.643 -4.582 -24.072 1.00 95.88 73 GLN A N 1
ATOM 559 C CA . GLN A 1 73 ? 13.949 -5.346 -25.279 1.00 95.88 73 GLN A CA 1
ATOM 560 C C . GLN A 1 73 ? 15.400 -5.853 -25.228 1.00 95.88 73 GLN A C 1
ATOM 562 O O . GLN A 1 73 ? 16.320 -5.052 -25.394 1.00 95.88 73 GLN A O 1
ATOM 567 N N . PRO A 1 74 ? 15.631 -7.168 -25.043 1.00 95.50 74 PRO A N 1
ATOM 568 C CA . PRO A 1 74 ? 16.974 -7.735 -25.092 1.00 95.50 74 PRO A CA 1
ATOM 569 C C . PRO A 1 74 ? 17.677 -7.418 -26.420 1.00 95.50 74 PRO A C 1
ATOM 571 O O . PRO A 1 74 ? 17.134 -7.660 -27.499 1.00 95.50 74 PRO A O 1
ATOM 574 N N . THR A 1 75 ? 18.907 -6.919 -26.349 1.00 95.19 75 THR A N 1
ATOM 575 C CA . THR A 1 75 ? 19.770 -6.616 -27.499 1.00 95.19 75 THR A CA 1
ATOM 576 C C . THR A 1 75 ? 20.433 -7.871 -28.070 1.00 95.19 75 THR A C 1
ATOM 578 O O . THR A 1 75 ? 20.783 -7.918 -29.251 1.00 95.19 75 THR A O 1
ATOM 581 N N . PHE A 1 76 ? 20.562 -8.919 -27.254 1.00 94.81 76 PHE A N 1
ATOM 582 C CA . PHE A 1 76 ? 21.004 -10.251 -27.652 1.00 94.81 76 PHE A CA 1
ATOM 583 C C . PHE A 1 76 ? 20.278 -11.333 -26.845 1.00 94.81 76 PHE A C 1
ATOM 585 O O . PHE A 1 76 ? 19.731 -11.091 -25.768 1.00 94.81 76 PHE A O 1
ATOM 592 N N . ALA A 1 77 ? 20.266 -12.557 -27.376 1.00 95.50 77 ALA A N 1
ATOM 593 C CA . ALA A 1 77 ? 19.635 -13.689 -26.710 1.00 95.50 77 ALA A CA 1
ATOM 594 C C . ALA A 1 77 ? 20.314 -13.975 -25.360 1.00 95.50 77 ALA A C 1
ATOM 596 O O . ALA A 1 77 ? 21.519 -14.219 -25.310 1.00 95.50 77 ALA A O 1
ATOM 597 N N . GLY A 1 78 ? 19.525 -13.973 -24.286 1.00 94.81 78 GLY A N 1
ATOM 598 C CA . GLY A 1 78 ? 20.008 -14.207 -22.925 1.00 94.81 78 GLY A CA 1
ATOM 599 C C . GLY A 1 78 ? 20.489 -12.958 -22.183 1.00 94.81 78 GLY A C 1
ATOM 600 O O . GLY A 1 78 ? 20.913 -13.099 -21.041 1.00 94.81 78 GLY A O 1
ATOM 601 N N . GLU A 1 79 ? 20.414 -11.759 -22.779 1.00 97.25 79 GLU A N 1
ATOM 602 C CA . GLU A 1 79 ? 20.619 -10.515 -22.026 1.00 97.25 79 GLU A CA 1
ATOM 603 C C . GLU A 1 79 ? 19.583 -10.416 -20.897 1.00 97.25 79 GLU A C 1
ATOM 605 O O . GLU A 1 79 ? 18.384 -10.565 -21.138 1.00 97.25 79 GLU A O 1
ATOM 610 N N . SER A 1 80 ? 20.046 -10.175 -19.669 1.00 97.44 80 SER A N 1
ATOM 611 C CA . SER A 1 80 ? 19.172 -9.922 -18.523 1.00 97.44 80 SER A CA 1
ATOM 612 C C . SER A 1 80 ? 18.809 -8.437 -18.411 1.00 97.44 80 SER A C 1
ATOM 614 O O . SER A 1 80 ? 19.521 -7.575 -18.922 1.00 97.44 80 SER A O 1
ATOM 616 N N . TRP A 1 81 ? 17.742 -8.110 -17.673 1.00 97.31 81 TRP A N 1
ATOM 617 C CA . TRP A 1 81 ? 17.406 -6.718 -17.327 1.00 97.31 81 TRP A CA 1
ATOM 618 C C . TRP A 1 81 ? 18.582 -5.967 -16.687 1.00 97.31 81 TRP A C 1
ATOM 620 O O . TRP A 1 81 ? 18.851 -4.819 -17.034 1.00 97.31 81 TRP A O 1
ATOM 630 N N . ASP A 1 82 ? 19.312 -6.619 -15.778 1.00 98.00 82 ASP A N 1
ATOM 631 C CA . ASP A 1 82 ? 20.425 -5.992 -15.063 1.00 98.00 82 ASP A CA 1
ATOM 632 C C . ASP A 1 82 ? 21.611 -5.706 -15.994 1.00 98.00 82 ASP A C 1
ATOM 634 O O . ASP A 1 82 ? 22.258 -4.663 -15.864 1.00 98.00 82 ASP A O 1
ATOM 638 N N . ASP A 1 83 ? 21.900 -6.610 -16.935 1.00 97.75 83 ASP A N 1
ATOM 639 C CA . ASP A 1 83 ? 22.928 -6.394 -17.960 1.00 97.75 83 ASP A CA 1
ATOM 640 C C . ASP A 1 83 ? 22.519 -5.259 -18.899 1.00 97.75 83 ASP A C 1
ATOM 642 O O . ASP A 1 83 ? 23.305 -4.338 -19.142 1.00 97.75 83 ASP A O 1
ATOM 646 N N . HIS A 1 84 ? 21.256 -5.280 -19.332 1.00 97.50 84 HIS A N 1
ATOM 647 C CA . HIS A 1 84 ? 20.676 -4.269 -20.200 1.00 97.50 84 HIS A CA 1
ATOM 648 C C . HIS A 1 84 ? 20.754 -2.873 -19.566 1.00 97.50 84 HIS A C 1
ATOM 650 O O . HIS A 1 84 ? 21.239 -1.929 -20.188 1.00 97.50 84 HIS A O 1
ATOM 656 N N . LEU A 1 85 ? 20.366 -2.721 -18.295 1.00 97.44 85 LEU A N 1
ATOM 657 C CA . LEU A 1 85 ? 20.431 -1.430 -17.607 1.00 97.44 85 LEU A CA 1
ATOM 658 C C . LEU A 1 85 ? 21.854 -0.912 -17.409 1.00 97.44 85 LEU A C 1
ATOM 660 O O . LEU A 1 85 ? 22.086 0.289 -17.564 1.00 97.44 85 LEU A O 1
ATOM 664 N N . LYS A 1 86 ? 22.812 -1.784 -17.072 1.00 97.06 86 LYS A N 1
ATOM 665 C CA . LYS A 1 86 ? 24.226 -1.389 -16.949 1.00 97.06 86 LYS A CA 1
ATOM 666 C C . LYS A 1 86 ? 24.776 -0.850 -18.269 1.00 97.06 86 LYS A C 1
ATOM 668 O O . LYS A 1 86 ? 25.611 0.052 -18.243 1.00 97.06 86 LYS A O 1
ATOM 673 N N . ALA A 1 87 ? 24.317 -1.390 -19.398 1.00 96.62 87 ALA A N 1
ATOM 674 C CA . ALA A 1 87 ? 24.693 -0.918 -20.725 1.00 96.62 87 ALA A CA 1
ATOM 675 C C . ALA A 1 87 ? 23.943 0.365 -21.129 1.00 96.62 87 ALA A C 1
ATOM 677 O O . ALA A 1 87 ? 24.546 1.277 -21.694 1.00 96.62 87 ALA A O 1
ATOM 678 N N . ALA A 1 88 ? 22.645 0.450 -20.826 1.00 95.12 88 ALA A N 1
ATOM 679 C CA . ALA A 1 88 ? 21.765 1.517 -21.298 1.00 95.12 88 ALA A CA 1
ATOM 680 C C . ALA A 1 88 ? 21.887 2.833 -20.511 1.00 95.12 88 ALA A C 1
ATOM 682 O O . ALA A 1 88 ? 21.537 3.891 -21.039 1.00 95.12 88 ALA A O 1
ATOM 683 N N . ARG A 1 89 ? 22.368 2.812 -19.258 1.00 96.25 89 ARG A N 1
ATOM 684 C CA . ARG A 1 89 ? 22.495 4.033 -18.445 1.00 96.25 89 ARG A CA 1
ATOM 685 C C . ARG A 1 89 ? 23.692 4.041 -17.499 1.00 96.25 89 ARG A C 1
ATOM 687 O O . ARG A 1 89 ? 24.115 3.019 -16.962 1.00 96.25 89 ARG A O 1
ATOM 694 N N . SER A 1 90 ? 24.178 5.247 -17.200 1.00 95.12 90 SER A N 1
ATOM 695 C CA . SER A 1 90 ? 25.079 5.453 -16.067 1.00 95.12 90 SER A CA 1
ATOM 696 C C . SER A 1 90 ? 24.363 5.087 -14.762 1.00 95.12 90 SER A C 1
ATOM 698 O O . SER A 1 90 ? 23.175 5.371 -14.582 1.00 95.12 90 SER A O 1
ATOM 700 N N . GLN A 1 91 ? 25.093 4.421 -13.862 1.00 95.88 91 GLN A N 1
ATOM 701 C CA . GLN A 1 91 ? 24.557 3.881 -12.607 1.00 95.88 91 GLN A CA 1
ATOM 702 C C . GLN A 1 91 ? 23.406 2.875 -12.800 1.00 95.88 91 GLN A C 1
ATOM 704 O O . GLN A 1 91 ? 22.535 2.755 -11.940 1.00 95.88 91 GLN A O 1
ATOM 709 N N . GLY A 1 92 ? 23.376 2.147 -13.925 1.00 96.19 92 GLY A N 1
ATOM 710 C CA . GLY A 1 92 ? 22.376 1.100 -14.165 1.00 96.19 92 GLY A CA 1
ATOM 711 C C . GLY A 1 92 ? 22.361 0.007 -13.092 1.00 96.19 92 GLY A C 1
ATOM 712 O O . GLY A 1 92 ? 21.313 -0.557 -12.803 1.00 96.19 92 GLY A O 1
ATOM 713 N N . ASP A 1 93 ? 23.485 -0.208 -12.404 1.00 97.12 93 ASP A N 1
ATOM 714 C CA . ASP A 1 93 ? 23.605 -1.085 -11.235 1.00 97.12 93 ASP A CA 1
ATOM 715 C C . ASP A 1 93 ? 22.764 -0.631 -10.029 1.00 97.12 93 ASP A C 1
ATOM 717 O O . ASP A 1 93 ? 22.499 -1.428 -9.133 1.00 97.12 93 ASP A O 1
ATOM 721 N N . GLN A 1 94 ? 22.367 0.643 -9.957 1.00 97.38 94 GLN A N 1
ATOM 722 C CA . GLN A 1 94 ? 21.458 1.152 -8.923 1.00 97.38 94 GLN A CA 1
ATOM 723 C C . GLN A 1 94 ? 19.996 0.828 -9.223 1.00 97.38 94 GLN A C 1
ATOM 725 O O . GLN A 1 94 ? 19.187 0.825 -8.308 1.00 97.38 94 GLN A O 1
ATOM 730 N N . PHE A 1 95 ? 19.682 0.500 -10.473 1.00 98.00 95 PHE A N 1
ATOM 731 C CA . PHE A 1 95 ? 18.340 0.190 -10.956 1.00 98.00 95 PHE A CA 1
ATOM 732 C C . PHE A 1 95 ? 18.167 -1.308 -11.244 1.00 98.00 95 PHE A C 1
ATOM 734 O O . PHE A 1 95 ? 17.232 -1.704 -11.941 1.00 98.00 95 PHE A O 1
ATOM 741 N N . SER A 1 96 ? 19.062 -2.149 -10.713 1.00 97.75 96 SER A N 1
ATOM 742 C CA . SER A 1 96 ? 18.924 -3.598 -10.834 1.00 97.75 96 SER A CA 1
ATOM 743 C C . SER A 1 96 ? 17.585 -4.066 -10.274 1.00 97.75 96 SER A C 1
ATOM 745 O O . SER A 1 96 ? 17.014 -3.446 -9.367 1.00 97.75 96 SER A O 1
ATOM 747 N N . ARG A 1 97 ? 17.105 -5.198 -10.787 1.00 97.31 97 ARG A N 1
ATOM 748 C CA . ARG A 1 97 ? 15.883 -5.835 -10.296 1.00 97.31 97 ARG A CA 1
ATOM 749 C C . ARG A 1 97 ? 15.936 -6.034 -8.786 1.00 97.31 97 ARG A C 1
ATOM 751 O O . ARG A 1 97 ? 15.012 -5.639 -8.092 1.00 97.31 97 ARG A O 1
ATOM 758 N N . GLU A 1 98 ? 17.053 -6.555 -8.281 1.00 96.94 98 GLU A N 1
ATOM 759 C CA . GLU A 1 98 ? 17.267 -6.773 -6.846 1.00 96.94 98 GLU A CA 1
ATOM 760 C C . GLU A 1 98 ? 17.038 -5.501 -6.017 1.00 96.94 98 GLU A C 1
ATOM 762 O O . GLU A 1 98 ? 16.371 -5.559 -4.991 1.00 96.94 98 GLU A O 1
ATOM 767 N N . LYS A 1 99 ? 17.542 -4.340 -6.454 1.00 97.62 99 LYS A N 1
ATOM 768 C CA . LYS A 1 99 ? 17.391 -3.082 -5.704 1.00 97.62 99 LYS A CA 1
ATOM 769 C C . LYS A 1 99 ? 15.979 -2.521 -5.771 1.00 97.62 99 LYS A C 1
ATOM 771 O O . LYS A 1 99 ? 15.483 -2.001 -4.775 1.00 97.62 99 LYS A O 1
ATOM 776 N N . ILE A 1 100 ? 15.342 -2.610 -6.935 1.00 98.25 100 ILE A N 1
ATOM 777 C CA . ILE A 1 100 ? 13.960 -2.163 -7.129 1.00 98.25 100 ILE A CA 1
ATOM 778 C C . ILE A 1 100 ? 12.997 -3.045 -6.326 1.00 98.25 100 ILE A C 1
ATOM 780 O O . ILE A 1 100 ? 12.123 -2.526 -5.633 1.00 98.25 100 ILE A O 1
ATOM 784 N N . ASP A 1 101 ? 13.179 -4.362 -6.371 1.00 97.06 101 ASP A N 1
ATOM 785 C CA . ASP A 1 101 ? 12.372 -5.302 -5.600 1.00 97.06 101 ASP A CA 1
ATOM 786 C C . ASP A 1 101 ? 12.646 -5.153 -4.104 1.00 97.06 101 ASP A C 1
ATOM 788 O O . ASP A 1 101 ? 11.693 -5.052 -3.346 1.00 97.06 101 ASP A O 1
ATOM 792 N N . ALA A 1 102 ? 13.902 -4.985 -3.670 1.00 95.81 102 ALA A N 1
ATOM 793 C CA . ALA A 1 102 ? 14.219 -4.704 -2.267 1.00 95.81 102 ALA A CA 1
ATOM 794 C C . ALA A 1 102 ? 13.592 -3.391 -1.772 1.00 95.81 102 ALA A C 1
ATOM 796 O O . ALA A 1 102 ? 13.153 -3.305 -0.621 1.00 95.81 102 ALA A O 1
ATOM 797 N N . PHE A 1 103 ? 13.531 -2.361 -2.622 1.00 96.94 103 PHE A N 1
ATOM 798 C CA . PHE A 1 103 ? 12.788 -1.141 -2.322 1.00 96.94 103 PHE A CA 1
ATOM 799 C C . PHE A 1 103 ? 11.288 -1.419 -2.198 1.00 96.94 103 PHE A C 1
ATOM 801 O O . PHE A 1 103 ? 10.679 -0.966 -1.236 1.00 96.94 103 PHE A O 1
ATOM 808 N N . THR A 1 104 ? 10.709 -2.181 -3.125 1.00 96.12 104 THR A N 1
ATOM 809 C CA . THR A 1 104 ? 9.274 -2.505 -3.135 1.00 96.12 104 THR A CA 1
ATOM 810 C C . THR A 1 104 ? 8.888 -3.358 -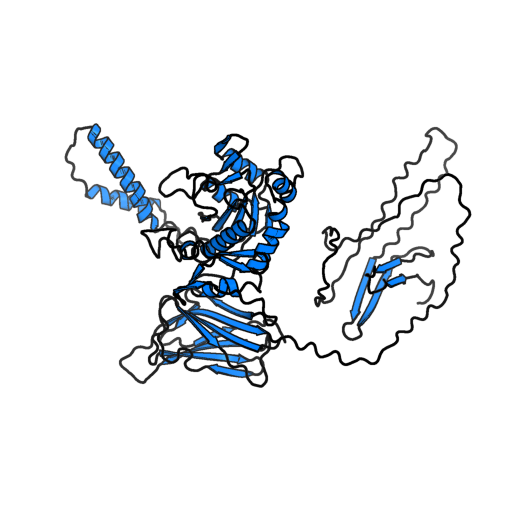1.924 1.00 96.12 104 THR A C 1
ATOM 812 O O . THR A 1 104 ? 7.923 -3.037 -1.241 1.00 96.12 104 THR A O 1
ATOM 815 N N . ASP A 1 105 ? 9.691 -4.371 -1.589 1.00 92.88 105 ASP A N 1
ATOM 816 C CA . ASP A 1 105 ? 9.594 -5.178 -0.368 1.00 92.88 105 ASP A CA 1
ATOM 817 C C . ASP A 1 105 ? 9.702 -4.315 0.889 1.00 92.88 105 ASP A C 1
ATOM 819 O O . ASP A 1 105 ? 8.950 -4.501 1.840 1.00 92.88 105 ASP A O 1
ATOM 823 N N . THR A 1 106 ? 10.629 -3.351 0.913 1.00 91.75 106 THR A N 1
ATOM 824 C CA . THR A 1 106 ? 10.744 -2.422 2.045 1.00 91.75 106 THR A CA 1
ATOM 825 C C . THR A 1 106 ? 9.505 -1.545 2.133 1.00 91.75 106 THR A C 1
ATOM 827 O O . THR A 1 106 ? 8.959 -1.388 3.218 1.00 91.75 106 THR A O 1
ATOM 830 N N . LEU A 1 107 ? 9.052 -1.001 1.000 1.00 93.75 107 LEU A N 1
ATOM 831 C CA . LEU A 1 107 ? 7.916 -0.096 0.907 1.00 93.75 107 LEU A CA 1
ATOM 832 C C . LEU A 1 107 ? 6.597 -0.782 1.237 1.00 93.75 107 LEU A C 1
ATOM 834 O O . LEU A 1 107 ? 5.745 -0.128 1.801 1.00 93.75 107 LEU A O 1
ATOM 838 N N . MET A 1 108 ? 6.411 -2.056 0.904 1.00 93.12 108 MET A N 1
ATOM 839 C CA . MET A 1 108 ? 5.158 -2.803 1.106 1.00 93.12 108 MET A CA 1
ATOM 840 C C . MET A 1 108 ? 5.295 -3.901 2.166 1.00 93.12 108 MET A C 1
ATOM 842 O O . MET A 1 108 ? 4.446 -4.784 2.288 1.00 93.12 108 MET A O 1
ATOM 846 N N . GLY A 1 109 ? 6.404 -3.891 2.899 1.00 85.31 109 GLY A N 1
ATOM 847 C CA . GLY A 1 109 ? 6.677 -4.842 3.959 1.00 85.31 109 GLY A CA 1
ATOM 848 C C . GLY A 1 109 ? 5.854 -4.538 5.211 1.00 85.31 109 GLY A C 1
ATOM 849 O O . GLY A 1 109 ? 5.372 -3.425 5.397 1.00 85.31 109 GLY A O 1
ATOM 850 N N . PRO A 1 110 ? 5.758 -5.483 6.157 1.00 69.81 110 PRO A N 1
ATOM 851 C CA . PRO A 1 110 ? 5.022 -5.282 7.411 1.00 69.81 110 PRO A CA 1
ATOM 852 C C . PRO A 1 110 ? 5.599 -4.165 8.297 1.00 69.81 110 PRO A C 1
ATOM 854 O O . PRO A 1 110 ? 4.945 -3.709 9.231 1.00 69.81 110 PRO A O 1
ATOM 857 N N . ASP A 1 111 ? 6.836 -3.743 8.038 1.00 67.12 111 ASP A N 1
ATOM 858 C CA . ASP A 1 111 ? 7.486 -2.631 8.734 1.00 67.12 111 ASP A CA 1
ATOM 859 C C . ASP A 1 111 ? 7.238 -1.279 8.034 1.00 67.12 111 ASP A C 1
ATOM 861 O O . ASP A 1 111 ? 7.548 -0.217 8.581 1.00 67.12 111 ASP A O 1
ATOM 865 N N . ALA A 1 112 ? 6.641 -1.315 6.840 1.00 68.38 112 ALA A N 1
ATOM 866 C CA . ALA A 1 112 ? 6.237 -0.153 6.071 1.00 68.38 112 ALA A CA 1
ATOM 867 C C . ALA A 1 112 ? 4.958 0.510 6.526 1.00 68.38 112 ALA A C 1
ATOM 869 O O . ALA A 1 112 ? 4.651 1.603 6.051 1.00 68.38 112 ALA A O 1
ATOM 870 N N . SER A 1 113 ? 4.226 -0.125 7.441 1.00 62.69 113 SER A N 1
ATOM 871 C CA . SER A 1 113 ? 2.921 0.345 7.892 1.00 62.69 113 SER A CA 1
ATOM 872 C C . SER A 1 113 ? 2.962 1.829 8.276 1.00 62.69 113 SER A C 1
ATOM 874 O O . SER A 1 113 ? 2.076 2.590 7.909 1.00 62.69 113 SER A O 1
ATOM 876 N N . SER A 1 114 ? 4.063 2.293 8.883 1.00 79.81 114 SER A N 1
ATOM 877 C CA . SER A 1 114 ? 4.219 3.704 9.261 1.00 79.81 114 SER A CA 1
ATOM 878 C C . SER A 1 114 ? 4.269 4.690 8.091 1.00 79.81 114 SER A C 1
ATOM 880 O O . SER A 1 114 ? 3.925 5.859 8.276 1.00 79.81 114 SER A O 1
ATOM 882 N N . TYR A 1 115 ? 4.678 4.247 6.897 1.00 91.56 115 TYR A N 1
ATOM 883 C CA . TYR A 1 115 ? 4.594 5.069 5.699 1.00 91.56 115 TYR A CA 1
ATOM 884 C C . TYR A 1 115 ? 3.150 5.240 5.244 1.00 91.56 115 TYR A C 1
ATOM 886 O O . TYR A 1 115 ? 2.773 6.359 4.924 1.00 91.56 115 TYR A O 1
ATOM 894 N N . PHE A 1 116 ? 2.336 4.183 5.276 1.00 91.62 116 PHE A N 1
ATOM 895 C CA . PHE A 1 116 ? 0.952 4.182 4.785 1.00 91.62 116 PHE A CA 1
ATOM 896 C C . PHE A 1 116 ? -0.121 4.415 5.859 1.00 91.62 116 PHE A C 1
ATOM 898 O O . PHE A 1 116 ? -1.300 4.496 5.523 1.00 91.62 116 PHE A O 1
ATOM 905 N N . ASP A 1 117 ? 0.254 4.580 7.131 1.00 84.38 117 ASP A N 1
ATOM 906 C CA . ASP A 1 117 ? -0.672 4.751 8.264 1.00 84.38 117 ASP A CA 1
ATOM 907 C C . ASP A 1 117 ? -1.711 5.857 8.025 1.00 84.38 117 ASP A C 1
ATOM 909 O O . ASP A 1 117 ? -2.876 5.732 8.412 1.00 84.38 117 ASP A O 1
ATOM 913 N N . PHE A 1 118 ? -1.304 6.944 7.363 1.00 86.69 118 PHE A N 1
ATOM 914 C CA . PHE A 1 118 ? -2.199 8.055 7.066 1.00 86.69 118 PHE A CA 1
ATOM 915 C C . PHE A 1 118 ? -3.141 7.750 5.901 1.00 86.69 118 PHE A C 1
ATOM 917 O O . PHE A 1 118 ? -4.179 8.396 5.815 1.00 86.69 118 PHE A O 1
ATOM 924 N N . LEU A 1 119 ? -2.867 6.769 5.038 1.00 89.06 119 LEU A N 1
ATOM 925 C CA . LEU A 1 119 ? -3.785 6.423 3.952 1.00 89.06 119 LEU A CA 1
ATOM 926 C C . LEU A 1 119 ? -5.084 5.786 4.437 1.00 89.06 119 LEU A C 1
ATOM 928 O O . LEU A 1 119 ? -6.095 5.902 3.757 1.00 89.06 119 LEU A O 1
ATOM 932 N N . HIS A 1 120 ? -5.106 5.187 5.629 1.00 82.12 120 HIS A N 1
ATOM 933 C CA . HIS A 1 120 ? -6.319 4.586 6.197 1.00 82.12 120 HIS A CA 1
ATOM 934 C C . HIS A 1 120 ? -7.430 5.599 6.530 1.00 82.12 120 HIS A C 1
ATOM 936 O O . HIS A 1 120 ? -8.539 5.210 6.905 1.00 82.12 120 HIS A O 1
ATOM 942 N N . GLN A 1 121 ? -7.152 6.900 6.421 1.00 77.25 121 GLN A N 1
ATOM 943 C CA . GLN A 1 121 ? -8.193 7.925 6.449 1.00 77.25 121 GLN A CA 1
ATOM 944 C C . GLN A 1 121 ? -9.002 7.977 5.145 1.00 77.25 121 GLN A C 1
ATOM 946 O O . GLN A 1 121 ? -10.121 8.479 5.146 1.00 77.25 121 GLN A O 1
ATOM 951 N N . TYR A 1 122 ? -8.436 7.485 4.042 1.00 82.44 122 TYR A N 1
ATOM 952 C CA . TYR A 1 122 ? -9.080 7.442 2.741 1.00 82.44 122 TYR A CA 1
ATOM 953 C C . TYR A 1 122 ? -9.803 6.112 2.568 1.00 82.44 122 TYR A C 1
ATOM 955 O O . TYR A 1 122 ? -9.320 5.036 2.928 1.00 82.44 122 TYR A O 1
ATOM 963 N N . TRP A 1 123 ? -11.017 6.206 2.043 1.00 73.00 123 TRP A N 1
ATOM 964 C CA . TRP A 1 123 ? -11.902 5.066 1.902 1.00 73.00 123 TRP A CA 1
ATOM 965 C C . TRP A 1 123 ? -11.395 4.072 0.850 1.00 73.00 123 TRP A C 1
ATOM 967 O O . TRP A 1 123 ? -10.877 4.467 -0.189 1.00 73.00 123 TRP A O 1
ATOM 977 N N . GLY A 1 124 ? -11.581 2.774 1.113 1.00 75.69 124 GLY A N 1
ATOM 978 C CA . GLY A 1 124 ? -11.261 1.704 0.161 1.00 75.69 124 GLY A CA 1
ATOM 979 C C . GLY A 1 124 ? -9.771 1.373 0.035 1.00 75.69 124 GLY A C 1
ATOM 980 O O . GLY A 1 124 ? -9.429 0.450 -0.698 1.00 75.69 124 GLY A O 1
ATOM 981 N N . VAL A 1 125 ? -8.897 2.068 0.770 1.00 82.88 125 VAL A N 1
ATOM 982 C CA . VAL A 1 125 ? -7.455 1.818 0.730 1.00 82.88 125 VAL A CA 1
ATOM 983 C C . VAL A 1 125 ? -7.098 0.590 1.558 1.00 82.88 125 VAL A C 1
ATOM 985 O O . VAL A 1 125 ? -7.201 0.592 2.788 1.00 82.88 125 VAL A O 1
ATOM 988 N N . ASN A 1 126 ? -6.631 -0.445 0.869 1.00 82.81 126 ASN A N 1
ATOM 989 C CA . ASN A 1 126 ? -6.004 -1.606 1.486 1.00 82.81 126 ASN A CA 1
ATOM 990 C C . ASN A 1 126 ? -4.511 -1.340 1.712 1.00 82.81 126 ASN A C 1
ATOM 992 O O . ASN A 1 126 ? -3.891 -0.585 0.962 1.00 82.81 126 ASN A O 1
ATOM 996 N N . GLU A 1 127 ? -3.930 -1.953 2.746 1.00 82.50 127 GLU A N 1
ATOM 997 C CA . GLU A 1 127 ? -2.479 -1.892 2.944 1.00 82.50 127 GLU A CA 1
ATOM 998 C C . GLU A 1 127 ? -1.776 -2.550 1.747 1.00 82.50 127 GLU A C 1
ATOM 1000 O O . GLU A 1 127 ? -2.178 -3.647 1.337 1.00 82.50 127 GLU A O 1
ATOM 1005 N N . PRO A 1 128 ? -0.768 -1.892 1.148 1.00 91.00 128 PRO A N 1
ATOM 1006 C CA . PRO A 1 128 ? -0.129 -2.442 -0.024 1.00 91.00 128 PRO A CA 1
ATOM 1007 C C . PRO A 1 128 ? 0.721 -3.663 0.318 1.00 91.00 128 PRO A C 1
ATOM 1009 O O . PRO A 1 128 ? 1.385 -3.715 1.348 1.00 91.00 128 PRO A O 1
ATOM 1012 N N . GLN A 1 129 ? 0.718 -4.640 -0.579 1.00 90.25 129 GLN A N 1
ATOM 1013 C CA . GLN A 1 129 ? 1.434 -5.900 -0.463 1.00 90.25 129 GLN A CA 1
ATOM 1014 C C . GLN A 1 129 ? 2.191 -6.161 -1.757 1.00 90.25 129 GLN A C 1
ATOM 1016 O O . GLN A 1 129 ? 1.605 -6.137 -2.842 1.00 90.25 129 GLN A O 1
ATOM 1021 N N . PHE A 1 130 ? 3.475 -6.484 -1.647 1.00 92.62 130 PHE A N 1
ATOM 1022 C CA . PHE A 1 130 ? 4.269 -6.874 -2.803 1.00 92.62 130 PHE A CA 1
ATOM 1023 C C . PHE A 1 130 ? 4.154 -8.380 -3.062 1.00 92.62 130 PHE A C 1
ATOM 1025 O O . PHE A 1 130 ? 4.412 -9.199 -2.185 1.00 92.62 130 PHE A O 1
ATOM 1032 N N . PHE A 1 131 ? 3.750 -8.748 -4.279 1.00 89.38 131 PHE A N 1
ATOM 1033 C CA . PHE A 1 131 ? 3.546 -10.141 -4.705 1.00 89.38 131 PHE A CA 1
ATOM 1034 C C . PHE A 1 131 ? 4.734 -10.712 -5.489 1.00 89.38 131 PHE A C 1
ATOM 1036 O O . PHE A 1 131 ? 4.668 -11.826 -6.008 1.00 89.38 131 PHE A O 1
ATOM 1043 N N . GLY A 1 132 ? 5.826 -9.953 -5.560 1.00 90.81 132 GLY A N 1
ATOM 1044 C CA . GLY A 1 132 ? 7.016 -10.288 -6.323 1.00 90.81 132 GLY A CA 1
ATOM 1045 C C . GLY A 1 132 ? 7.035 -9.634 -7.699 1.00 90.81 132 GLY A C 1
ATOM 1046 O O . GLY A 1 132 ? 6.245 -8.739 -8.021 1.00 90.81 132 GLY A O 1
ATOM 1047 N N . SER A 1 133 ? 7.981 -10.085 -8.513 1.00 94.38 133 SER A N 1
ATOM 1048 C CA . SER A 1 133 ? 8.279 -9.474 -9.798 1.00 94.38 133 SER A CA 1
ATOM 1049 C C . SER A 1 133 ? 8.397 -10.484 -10.933 1.00 94.38 133 SER A C 1
ATOM 1051 O O . SER A 1 133 ? 8.664 -11.671 -10.731 1.00 94.38 133 SER A O 1
ATOM 1053 N N . GLY A 1 134 ? 8.202 -9.998 -12.155 1.00 93.00 134 GLY A N 1
ATOM 1054 C CA . GLY A 1 134 ? 8.352 -10.766 -13.383 1.00 93.00 134 GLY A CA 1
ATOM 1055 C C . GLY A 1 134 ? 8.768 -9.889 -14.559 1.00 93.00 134 GLY A C 1
ATOM 1056 O O . GLY A 1 134 ? 8.914 -8.675 -14.440 1.00 93.00 134 GLY A O 1
ATOM 1057 N N . PHE A 1 135 ? 8.957 -10.513 -15.716 1.00 94.69 135 PHE A N 1
ATOM 1058 C CA . PHE A 1 135 ? 9.257 -9.816 -16.966 1.00 94.69 135 PHE A CA 1
ATOM 1059 C C . PHE A 1 135 ? 8.028 -9.808 -17.861 1.00 94.69 135 PHE A C 1
ATOM 1061 O O . PHE A 1 135 ? 7.321 -10.816 -17.935 1.00 94.69 135 PHE A O 1
ATOM 1068 N N . ALA A 1 136 ? 7.812 -8.716 -18.589 1.00 93.50 136 ALA A N 1
ATOM 1069 C CA . ALA A 1 136 ? 6.885 -8.751 -19.709 1.00 93.50 136 ALA A CA 1
ATOM 1070 C C . ALA A 1 136 ? 7.365 -9.780 -20.744 1.00 93.50 136 ALA A C 1
ATOM 1072 O O . ALA A 1 136 ? 8.567 -9.927 -20.984 1.00 93.50 136 ALA A O 1
ATOM 1073 N N . THR A 1 137 ? 6.439 -10.524 -21.351 1.00 91.81 137 THR A N 1
ATOM 1074 C CA . THR A 1 137 ? 6.817 -11.534 -22.350 1.00 91.81 137 THR A CA 1
ATOM 1075 C C . THR A 1 137 ? 7.431 -10.865 -23.582 1.00 91.81 137 THR A C 1
ATOM 1077 O O . THR A 1 137 ? 7.015 -9.776 -23.982 1.00 91.81 137 THR A O 1
ATOM 1080 N N . ALA A 1 138 ? 8.407 -11.523 -24.216 1.00 92.44 138 ALA A N 1
ATOM 1081 C CA . ALA A 1 138 ? 9.091 -10.973 -25.389 1.00 92.44 138 ALA A CA 1
ATOM 1082 C C . ALA A 1 138 ? 8.118 -10.627 -26.533 1.00 92.44 138 ALA A C 1
ATOM 1084 O O . ALA A 1 138 ? 8.283 -9.597 -27.188 1.00 92.44 138 ALA A O 1
ATOM 1085 N N . ASP A 1 139 ? 7.075 -11.440 -26.730 1.00 93.56 139 ASP A N 1
ATOM 1086 C CA . ASP A 1 139 ? 6.030 -11.196 -27.731 1.00 93.56 139 ASP A CA 1
ATOM 1087 C C . ASP A 1 139 ? 5.228 -9.928 -27.417 1.00 93.56 139 ASP A C 1
ATOM 1089 O O . ASP A 1 139 ? 4.978 -9.116 -28.306 1.00 93.56 139 ASP A O 1
ATOM 1093 N N . CYS A 1 140 ? 4.878 -9.714 -26.146 1.00 94.69 140 CYS A N 1
ATOM 1094 C CA . CYS A 1 140 ? 4.174 -8.513 -25.710 1.00 94.69 140 CYS A CA 1
ATOM 1095 C C . CYS A 1 140 ? 5.016 -7.250 -25.875 1.00 94.69 140 CYS A C 1
ATOM 1097 O O . CYS A 1 140 ? 4.520 -6.247 -26.386 1.00 94.69 140 CYS A O 1
ATOM 1099 N N . VAL A 1 141 ? 6.287 -7.293 -25.465 1.00 95.44 141 VAL A N 1
ATOM 1100 C CA . VAL A 1 141 ? 7.198 -6.156 -25.642 1.00 95.44 141 VAL A CA 1
ATOM 1101 C C . VAL A 1 141 ? 7.380 -5.860 -27.130 1.00 95.44 141 VAL A C 1
ATOM 1103 O O . VAL A 1 141 ? 7.263 -4.710 -27.543 1.00 95.44 141 VAL A O 1
ATOM 1106 N N . SER A 1 142 ? 7.583 -6.887 -27.957 1.00 94.44 142 SER A N 1
ATOM 1107 C CA . SER A 1 142 ? 7.743 -6.723 -29.407 1.00 94.44 142 SER A CA 1
ATOM 1108 C C . SER A 1 142 ? 6.497 -6.122 -30.062 1.00 94.44 142 SER A C 1
ATOM 1110 O O . SER A 1 142 ? 6.621 -5.223 -30.891 1.00 94.44 142 SER A O 1
ATOM 1112 N N . ALA A 1 143 ? 5.300 -6.571 -29.669 1.00 94.31 143 ALA A N 1
ATOM 1113 C CA . ALA A 1 143 ? 4.040 -6.003 -30.143 1.00 94.31 143 ALA A CA 1
ATOM 1114 C C . ALA A 1 143 ? 3.879 -4.536 -29.710 1.00 94.31 143 ALA A C 1
ATOM 1116 O O . ALA A 1 143 ? 3.545 -3.680 -30.525 1.00 94.31 143 ALA A O 1
ATOM 1117 N N . ALA A 1 144 ? 4.192 -4.222 -28.451 1.00 94.25 144 ALA A N 1
ATOM 1118 C CA . ALA A 1 144 ? 4.109 -2.859 -27.943 1.00 94.25 144 ALA A CA 1
ATOM 1119 C C . ALA A 1 144 ? 5.089 -1.904 -28.643 1.00 94.25 144 ALA A C 1
ATOM 1121 O O . ALA A 1 144 ? 4.744 -0.758 -28.929 1.00 94.25 144 ALA A O 1
ATOM 1122 N N . LEU A 1 145 ? 6.297 -2.376 -28.956 1.00 94.06 145 LEU A N 1
ATOM 1123 C CA . LEU A 1 145 ? 7.288 -1.602 -29.699 1.00 94.06 145 LEU A CA 1
ATOM 1124 C C . LEU A 1 145 ? 6.916 -1.439 -31.174 1.00 94.06 145 LEU A C 1
ATOM 1126 O O . LEU A 1 145 ? 7.165 -0.380 -31.743 1.00 94.06 145 LEU A O 1
ATOM 1130 N N . HIS A 1 146 ? 6.289 -2.449 -31.779 1.00 93.19 146 HIS A N 1
ATOM 1131 C CA . HIS A 1 146 ? 5.762 -2.361 -33.140 1.00 93.19 146 HIS A CA 1
ATOM 1132 C C . HIS A 1 146 ? 4.686 -1.270 -33.269 1.00 93.19 146 HIS A C 1
ATOM 1134 O O . HIS A 1 146 ? 4.670 -0.536 -34.258 1.00 93.19 146 HIS A O 1
ATOM 1140 N N . ASP A 1 147 ? 3.823 -1.131 -32.261 1.00 89.00 147 ASP A N 1
ATOM 1141 C CA . ASP A 1 147 ? 2.781 -0.096 -32.219 1.00 89.00 147 ASP A CA 1
ATOM 1142 C C . ASP A 1 147 ? 3.315 1.277 -31.767 1.00 89.00 147 ASP A C 1
ATOM 1144 O O . ASP A 1 147 ? 2.647 2.306 -31.912 1.00 89.00 147 ASP A O 1
ATOM 1148 N N . GLY A 1 148 ? 4.529 1.307 -31.217 1.00 88.44 148 GLY A N 1
ATOM 1149 C CA . GLY A 1 148 ? 5.186 2.515 -30.753 1.00 88.44 148 GLY A CA 1
ATOM 1150 C C . GLY A 1 148 ? 5.639 3.432 -31.893 1.00 88.44 148 GLY A C 1
ATOM 1151 O O . GLY A 1 148 ? 6.013 3.017 -32.990 1.00 88.44 148 GLY A O 1
ATOM 1152 N N . LYS A 1 149 ? 5.653 4.739 -31.625 1.00 86.75 149 LYS A N 1
ATOM 1153 C CA . LYS A 1 149 ? 6.174 5.737 -32.562 1.00 86.75 149 LYS A CA 1
ATOM 1154 C C . LYS A 1 149 ? 7.700 5.756 -32.482 1.00 86.75 149 LYS A C 1
ATOM 1156 O O . LYS A 1 149 ? 8.259 6.178 -31.473 1.00 86.75 149 LYS A O 1
ATOM 1161 N N . ASN A 1 150 ? 8.377 5.367 -33.559 1.00 83.75 150 ASN A N 1
ATOM 1162 C CA . ASN A 1 150 ? 9.832 5.490 -33.659 1.00 83.75 150 ASN A CA 1
ATOM 1163 C C . ASN A 1 150 ? 10.246 6.977 -33.642 1.00 83.75 150 ASN A C 1
ATOM 1165 O O . ASN A 1 150 ? 9.784 7.766 -34.473 1.00 83.75 150 ASN A O 1
ATOM 1169 N N . LEU A 1 151 ? 11.097 7.360 -32.688 1.00 81.50 151 LEU A N 1
ATOM 1170 C CA . LEU A 1 151 ? 11.623 8.720 -32.525 1.00 81.50 151 LEU A CA 1
ATOM 1171 C C . LEU A 1 151 ? 13.033 8.901 -33.128 1.00 81.50 151 LEU A C 1
ATOM 1173 O O . LEU A 1 151 ? 13.600 9.989 -33.043 1.00 81.50 151 LEU A O 1
ATOM 1177 N N . GLY A 1 152 ? 13.593 7.863 -33.758 1.00 81.31 152 GLY A N 1
ATOM 1178 C CA . GLY A 1 152 ? 14.985 7.792 -34.209 1.00 81.31 152 GLY A CA 1
ATOM 1179 C C . GLY A 1 152 ? 15.916 7.190 -33.148 1.00 81.31 152 GLY A C 1
ATOM 1180 O O . GLY A 1 152 ? 15.515 6.976 -32.011 1.00 81.31 152 GLY A O 1
ATOM 1181 N N . ASN A 1 153 ? 17.171 6.894 -33.511 1.00 80.56 153 ASN A N 1
ATOM 1182 C CA . ASN A 1 153 ? 18.204 6.350 -32.605 1.00 80.56 153 ASN A CA 1
ATOM 1183 C C . ASN A 1 153 ? 17.790 5.088 -31.817 1.00 80.56 153 ASN A C 1
ATOM 1185 O O . ASN A 1 153 ? 18.226 4.908 -30.685 1.00 80.56 153 ASN A O 1
ATOM 1189 N N . ASN A 1 154 ? 16.950 4.228 -32.406 1.00 80.44 154 ASN A N 1
ATOM 1190 C CA . ASN A 1 154 ? 16.351 3.052 -31.754 1.00 80.44 154 ASN A CA 1
ATOM 1191 C C . ASN A 1 154 ? 15.476 3.380 -30.529 1.00 80.44 154 ASN A C 1
ATOM 1193 O O . ASN A 1 154 ? 15.196 2.503 -29.723 1.00 80.44 154 ASN A O 1
ATOM 1197 N N . ILE A 1 155 ? 15.016 4.626 -30.403 1.00 82.69 155 ILE A N 1
ATOM 1198 C CA . ILE A 1 155 ? 14.118 5.056 -29.336 1.00 82.69 155 ILE A CA 1
ATOM 1199 C C . ILE A 1 155 ? 12.679 4.910 -29.824 1.00 82.69 155 ILE A C 1
ATOM 1201 O O . ILE A 1 155 ? 12.282 5.509 -30.830 1.00 82.69 155 ILE A O 1
ATOM 1205 N N . THR A 1 156 ? 11.882 4.151 -29.080 1.00 87.88 156 THR A N 1
ATOM 1206 C CA . THR A 1 156 ? 10.466 3.933 -29.389 1.00 87.88 156 THR A CA 1
ATOM 1207 C C . THR A 1 156 ? 9.598 4.587 -28.322 1.00 87.88 156 THR A C 1
ATOM 1209 O O . THR A 1 156 ? 9.775 4.325 -27.137 1.00 87.88 156 THR A O 1
ATOM 1212 N N . LEU A 1 157 ? 8.652 5.432 -28.742 1.00 92.94 157 LEU A N 1
ATOM 1213 C CA . LEU A 1 157 ? 7.632 6.021 -27.878 1.00 92.94 157 LEU A CA 1
ATOM 1214 C C . LEU A 1 157 ? 6.360 5.177 -27.894 1.00 92.94 157 LEU A C 1
ATOM 1216 O O . LEU A 1 157 ? 5.561 5.254 -28.833 1.00 92.94 157 LEU A O 1
ATOM 1220 N N . ILE A 1 158 ? 6.156 4.413 -26.830 1.00 94.25 158 ILE A N 1
ATOM 1221 C CA . ILE A 1 158 ? 4.948 3.628 -26.600 1.00 94.25 158 ILE A CA 1
ATOM 1222 C C . ILE A 1 158 ? 3.827 4.569 -26.144 1.00 94.25 158 ILE A C 1
ATOM 1224 O O . ILE A 1 158 ? 3.996 5.355 -25.211 1.00 94.25 158 ILE A O 1
ATOM 1228 N N . GLN A 1 159 ? 2.682 4.516 -26.828 1.00 92.19 159 GLN A N 1
ATOM 1229 C CA . GLN A 1 159 ? 1.510 5.324 -26.480 1.00 92.19 159 GLN A CA 1
ATOM 1230 C C . GLN A 1 159 ? 0.792 4.760 -25.246 1.00 92.19 159 GLN A C 1
ATOM 1232 O O . GLN A 1 159 ? 0.882 3.568 -24.955 1.00 92.19 159 GLN A O 1
ATOM 1237 N N . TRP A 1 160 ? 0.032 5.608 -24.552 1.00 89.44 160 TRP A N 1
ATOM 1238 C CA . TRP A 1 160 ? -0.710 5.240 -23.340 1.00 89.44 160 TRP A CA 1
ATOM 1239 C C . TRP A 1 160 ? -1.592 3.987 -23.513 1.00 89.44 160 TRP A C 1
ATOM 1241 O O . TRP A 1 160 ? -1.524 3.067 -22.698 1.00 89.44 160 TRP A O 1
ATOM 1251 N N . ASP A 1 161 ? -2.348 3.887 -24.615 1.00 88.06 161 ASP A N 1
ATOM 1252 C CA . ASP A 1 161 ? -3.199 2.718 -24.908 1.00 88.06 161 ASP A CA 1
ATOM 1253 C C . ASP A 1 161 ? -2.397 1.407 -25.027 1.00 88.06 161 ASP A C 1
ATOM 1255 O O . ASP A 1 161 ? -2.865 0.323 -24.661 1.00 88.06 161 ASP A O 1
ATOM 1259 N N . THR A 1 162 ? -1.162 1.497 -25.519 1.00 92.56 162 THR A N 1
ATOM 1260 C CA . THR A 1 162 ? -0.257 0.354 -25.639 1.00 92.56 162 THR A CA 1
ATOM 1261 C C . THR A 1 162 ? 0.306 -0.043 -24.272 1.00 92.56 162 THR A C 1
ATOM 1263 O O . THR A 1 162 ? 0.334 -1.231 -23.952 1.00 92.56 162 THR A O 1
ATOM 1266 N N . VAL A 1 163 ? 0.668 0.927 -23.421 1.00 93.25 163 VAL A N 1
ATOM 1267 C CA . VAL A 1 163 ? 1.066 0.663 -22.022 1.00 93.25 163 VAL A CA 1
ATOM 1268 C C . VAL A 1 163 ? -0.057 -0.041 -21.260 1.00 93.25 163 VAL A C 1
ATOM 1270 O O . VAL A 1 163 ? 0.186 -1.021 -20.560 1.00 93.25 163 VAL A O 1
ATOM 1273 N N . ARG A 1 164 ? -1.307 0.387 -21.464 1.00 90.06 164 ARG A N 1
ATOM 1274 C CA . ARG A 1 164 ? -2.485 -0.266 -20.880 1.00 90.06 164 ARG A CA 1
ATOM 1275 C C . ARG A 1 164 ? -2.578 -1.746 -21.249 1.00 90.06 164 ARG A C 1
ATOM 1277 O O . ARG A 1 164 ? -2.931 -2.576 -20.417 1.00 90.06 164 ARG A O 1
ATOM 1284 N N . SER A 1 165 ? -2.253 -2.089 -22.493 1.00 90.00 165 SER A N 1
ATOM 1285 C CA . SER A 1 165 ? -2.251 -3.482 -22.952 1.00 90.00 165 SER A CA 1
ATOM 1286 C C . SER A 1 165 ? -1.109 -4.284 -22.312 1.00 90.00 165 SER A C 1
ATOM 1288 O O . SER A 1 165 ? -1.319 -5.429 -21.908 1.00 90.00 165 SER A O 1
ATOM 1290 N N . LEU A 1 166 ? 0.064 -3.662 -22.121 1.00 92.25 166 LEU A N 1
ATOM 1291 C CA . LEU A 1 166 ? 1.206 -4.263 -21.419 1.00 92.25 166 LEU A CA 1
ATOM 1292 C C . LEU A 1 166 ? 0.916 -4.605 -19.952 1.00 92.25 166 LEU A C 1
ATOM 1294 O O . LEU A 1 166 ? 1.521 -5.537 -19.430 1.00 92.25 166 LEU A O 1
ATOM 1298 N N . ALA A 1 167 ? -0.036 -3.938 -19.298 1.00 90.44 167 ALA A N 1
ATOM 1299 C CA . ALA A 1 167 ? -0.434 -4.271 -17.927 1.00 90.44 167 ALA A CA 1
ATOM 1300 C C . ALA A 1 167 ? -0.955 -5.719 -17.768 1.00 90.44 167 ALA A C 1
ATOM 1302 O O . ALA A 1 167 ? -0.963 -6.251 -16.664 1.00 90.44 167 ALA A O 1
ATOM 1303 N N . ASN A 1 168 ? -1.337 -6.387 -18.865 1.00 88.62 168 ASN A N 1
ATOM 1304 C CA . ASN A 1 168 ? -1.777 -7.795 -18.877 1.00 88.62 168 ASN A CA 1
ATOM 1305 C C . ASN A 1 168 ? -0.721 -8.741 -19.446 1.00 88.62 168 ASN A C 1
ATOM 1307 O O . ASN A 1 168 ? -0.961 -9.933 -19.615 1.00 88.62 168 ASN A O 1
ATOM 1311 N N . CYS A 1 169 ? 0.451 -8.214 -19.775 1.00 86.81 169 CYS A N 1
ATOM 1312 C CA . CYS A 1 169 ? 1.536 -8.967 -20.368 1.00 86.81 169 CYS A CA 1
ATOM 1313 C C . CYS A 1 169 ? 2.445 -9.530 -19.285 1.00 86.81 169 CYS A C 1
ATOM 1315 O O . CYS A 1 169 ? 3.606 -9.151 -19.169 1.00 86.81 169 CYS A O 1
ATOM 1317 N N . HIS A 1 170 ? 1.910 -10.456 -18.499 1.00 78.69 170 HIS A N 1
ATOM 1318 C CA . HIS A 1 170 ? 2.663 -11.210 -17.505 1.00 78.69 170 HIS A CA 1
ATOM 1319 C C . HIS A 1 170 ? 2.836 -12.673 -17.961 1.00 78.69 170 HIS A C 1
ATOM 1321 O O . HIS A 1 170 ? 2.038 -13.191 -18.750 1.00 78.69 170 HIS A O 1
ATOM 1327 N N . PRO A 1 171 ? 3.885 -13.371 -17.494 1.00 73.56 171 PRO A N 1
ATOM 1328 C CA . PRO A 1 171 ? 4.068 -14.794 -17.746 1.00 73.56 171 PRO A CA 1
ATOM 1329 C C . PRO A 1 171 ? 2.861 -15.616 -17.278 1.00 73.56 171 PRO A C 1
ATOM 1331 O O . PRO A 1 171 ? 2.226 -15.309 -16.267 1.00 73.56 171 PRO A O 1
ATOM 1334 N N . SER A 1 172 ? 2.558 -16.702 -17.992 1.00 72.06 172 SER A N 1
ATOM 1335 C CA . SER A 1 172 ? 1.518 -17.645 -17.570 1.00 72.06 172 SER A CA 1
ATOM 1336 C C . SER A 1 172 ? 1.826 -18.202 -16.176 1.00 72.06 172 SER A C 1
ATOM 1338 O O . SER A 1 172 ? 2.941 -18.648 -15.921 1.00 72.06 172 SER A O 1
ATOM 1340 N N . GLY A 1 173 ? 0.832 -18.196 -15.286 1.00 68.50 173 GLY A N 1
ATOM 1341 C CA . GLY A 1 173 ? 0.977 -18.673 -13.905 1.00 68.50 173 GLY A CA 1
ATOM 1342 C C . GLY A 1 173 ? 1.378 -17.600 -12.890 1.00 68.50 173 GLY A C 1
ATOM 1343 O O . GLY A 1 173 ? 1.256 -17.848 -11.694 1.00 68.50 173 GLY A O 1
ATOM 1344 N N . LEU A 1 174 ? 1.769 -16.404 -13.338 1.00 68.88 174 LEU A N 1
ATOM 1345 C CA . LEU A 1 174 ? 1.663 -15.212 -12.504 1.00 68.88 174 LEU A CA 1
ATOM 1346 C C . LEU A 1 174 ? 0.211 -14.750 -12.598 1.00 68.88 174 LEU A C 1
ATOM 1348 O O . LEU A 1 174 ? -0.226 -14.321 -13.663 1.00 68.88 174 LEU A O 1
ATOM 1352 N N . ASP A 1 175 ? -0.551 -14.933 -11.521 1.00 62.22 175 ASP A N 1
ATOM 1353 C CA . ASP A 1 175 ? -1.844 -14.268 -11.365 1.00 62.22 175 ASP A CA 1
ATOM 1354 C C . ASP A 1 175 ? -1.528 -12.775 -11.273 1.00 62.22 175 ASP A C 1
ATOM 1356 O O . ASP A 1 175 ? -0.857 -12.381 -10.309 1.00 62.22 175 ASP A O 1
ATOM 1360 N N . PRO A 1 176 ? -1.857 -11.957 -12.291 1.00 60.44 176 PRO A N 1
ATOM 1361 C CA . PRO A 1 176 ? -1.578 -10.546 -12.202 1.00 60.44 176 PRO A CA 1
ATOM 1362 C C . PRO A 1 176 ? -2.374 -10.071 -11.007 1.00 60.44 176 PRO A C 1
ATOM 1364 O O . PRO A 1 176 ? -3.606 -10.131 -10.970 1.00 60.44 176 PRO A O 1
ATOM 1367 N N . SER A 1 177 ? -1.643 -9.610 -10.006 1.00 68.44 177 SER A N 1
ATOM 1368 C CA . SER A 1 177 ? -2.227 -8.747 -9.012 1.00 68.44 177 SER A CA 1
ATOM 1369 C C . SER A 1 177 ? -3.139 -7.730 -9.731 1.00 68.44 177 SER A C 1
ATOM 1371 O O . SER A 1 177 ? -2.790 -7.248 -10.816 1.00 68.44 177 SER A O 1
ATOM 1373 N N . PRO A 1 178 ? -4.296 -7.367 -9.158 1.00 82.00 178 PRO A N 1
ATOM 1374 C CA . PRO A 1 178 ? -5.165 -6.359 -9.758 1.00 82.00 178 PRO A CA 1
ATOM 1375 C C . PRO A 1 178 ? -4.493 -4.983 -9.891 1.00 82.00 178 PRO A C 1
ATOM 1377 O O . PRO A 1 178 ? -5.100 -4.069 -10.452 1.00 82.00 178 PRO A O 1
ATOM 1380 N N . GLN A 1 179 ? -3.267 -4.826 -9.375 1.00 91.12 179 GLN A N 1
ATOM 1381 C CA . GLN A 1 179 ? -2.415 -3.662 -9.573 1.00 91.12 179 GLN A CA 1
ATOM 1382 C C . GLN A 1 179 ? -1.018 -4.094 -10.045 1.00 91.12 179 GLN A C 1
ATOM 1384 O O . GLN A 1 179 ? -0.394 -4.984 -9.456 1.00 91.12 179 GLN A O 1
ATOM 1389 N N . VAL A 1 180 ? -0.521 -3.471 -11.112 1.00 93.94 180 VAL A N 1
ATOM 1390 C CA . VAL A 1 180 ? 0.758 -3.816 -11.750 1.00 93.94 180 VAL A CA 1
ATOM 1391 C C . VAL A 1 180 ? 1.648 -2.586 -11.855 1.00 93.94 180 VAL A C 1
ATOM 1393 O O . VAL A 1 180 ? 1.241 -1.548 -12.363 1.00 93.94 180 VAL A O 1
ATOM 1396 N N . THR A 1 181 ? 2.900 -2.715 -11.443 1.00 96.38 181 THR A N 1
ATOM 1397 C CA . THR A 1 181 ? 3.909 -1.674 -11.611 1.00 96.38 181 THR A CA 1
ATOM 1398 C C . THR A 1 181 ? 4.764 -2.006 -12.828 1.00 96.38 181 THR A C 1
ATOM 1400 O O . THR A 1 181 ? 5.618 -2.889 -12.770 1.00 96.38 181 THR A O 1
ATOM 1403 N N . LEU A 1 182 ? 4.532 -1.324 -13.948 1.00 96.88 182 LEU A N 1
ATOM 1404 C CA . LEU A 1 182 ? 5.311 -1.474 -15.176 1.00 96.88 182 LEU A CA 1
ATOM 1405 C C . LEU A 1 182 ? 6.586 -0.631 -15.083 1.00 96.88 182 LEU A C 1
ATOM 1407 O O . LEU A 1 182 ? 6.526 0.594 -14.971 1.00 96.88 182 LEU A O 1
ATOM 1411 N N . ILE A 1 183 ? 7.743 -1.284 -15.160 1.00 98.00 183 ILE A N 1
ATOM 1412 C CA . ILE A 1 183 ? 9.056 -0.653 -14.999 1.00 98.00 183 ILE A CA 1
ATOM 1413 C C . ILE A 1 183 ? 9.803 -0.732 -16.327 1.00 98.00 183 ILE A C 1
ATOM 1415 O O . ILE A 1 183 ? 10.178 -1.818 -16.766 1.00 98.00 183 ILE A O 1
ATOM 1419 N N . PHE A 1 184 ? 10.004 0.413 -16.977 1.00 97.81 184 PHE A N 1
ATOM 1420 C CA . PHE A 1 184 ? 10.516 0.483 -18.350 1.00 97.81 184 PHE A CA 1
ATOM 1421 C C . PHE A 1 184 ? 12.021 0.736 -18.392 1.00 97.81 184 PHE A C 1
ATOM 1423 O O . PHE A 1 184 ? 12.536 1.574 -17.641 1.00 97.81 184 PHE A O 1
ATOM 1430 N N . SER A 1 185 ? 12.728 0.045 -19.287 1.00 97.06 185 SER A N 1
ATOM 1431 C CA . SER A 1 185 ? 14.134 0.331 -19.584 1.00 97.06 185 SER A CA 1
ATOM 1432 C C . SER A 1 185 ? 14.309 1.727 -20.226 1.00 97.06 185 SER A C 1
ATOM 1434 O O . SER A 1 185 ? 13.354 2.273 -20.783 1.00 97.06 185 SER A O 1
ATOM 1436 N N . PRO A 1 186 ? 15.499 2.358 -20.143 1.00 95.00 186 PRO A N 1
ATOM 1437 C CA . PRO A 1 186 ? 15.716 3.750 -20.570 1.00 95.00 186 PRO A CA 1
ATOM 1438 C C . PRO A 1 186 ? 15.482 4.025 -22.066 1.00 95.00 186 PRO A C 1
ATOM 1440 O O . PRO A 1 186 ? 15.199 5.156 -22.469 1.00 95.00 186 PRO A O 1
ATOM 1443 N N . ASP A 1 187 ? 15.643 3.000 -22.897 1.00 93.44 187 ASP A N 1
ATOM 1444 C CA . ASP A 1 187 ? 15.482 3.020 -24.352 1.00 93.44 187 ASP A CA 1
ATOM 1445 C C . ASP A 1 187 ? 14.010 2.950 -24.803 1.00 93.44 187 ASP A C 1
ATOM 1447 O O . ASP A 1 187 ? 13.688 3.341 -25.930 1.00 93.44 187 ASP A O 1
ATOM 1451 N N . ILE A 1 188 ? 13.100 2.553 -23.907 1.00 94.62 188 ILE A N 1
ATOM 1452 C CA . ILE A 1 188 ? 11.656 2.548 -24.141 1.00 94.62 188 ILE A CA 1
ATOM 1453 C C . ILE A 1 188 ? 11.043 3.818 -23.544 1.00 94.62 188 ILE A C 1
ATOM 1455 O O . ILE A 1 188 ? 10.948 3.983 -22.328 1.00 94.62 188 ILE A O 1
ATOM 1459 N N . LYS A 1 189 ? 10.585 4.732 -24.405 1.00 94.94 189 LYS A N 1
ATOM 1460 C CA . LYS A 1 189 ? 9.884 5.947 -23.969 1.00 94.94 189 LYS A CA 1
ATOM 1461 C C . LYS A 1 189 ? 8.407 5.669 -23.803 1.00 94.94 189 LYS A C 1
ATOM 1463 O O . LYS A 1 189 ? 7.800 4.943 -24.589 1.00 94.94 189 LYS A O 1
ATOM 1468 N N . VAL A 1 190 ? 7.820 6.322 -22.814 1.00 94.69 190 VAL A N 1
ATOM 1469 C CA . VAL A 1 190 ? 6.403 6.200 -22.492 1.00 94.69 190 VAL A CA 1
ATOM 1470 C C . VAL A 1 190 ? 5.742 7.551 -22.717 1.00 94.69 190 VAL A C 1
ATOM 1472 O O . VAL A 1 190 ? 6.225 8.580 -22.242 1.00 94.69 190 VAL A O 1
ATOM 1475 N N . ALA A 1 191 ? 4.658 7.562 -23.488 1.00 92.31 191 ALA A N 1
ATOM 1476 C CA . ALA A 1 191 ? 3.839 8.753 -23.637 1.00 92.31 191 ALA A CA 1
ATOM 1477 C C . ALA A 1 191 ? 3.140 9.075 -22.311 1.00 92.31 191 ALA A C 1
ATOM 1479 O O . ALA A 1 191 ? 2.790 8.180 -21.541 1.00 92.31 191 ALA A O 1
ATOM 1480 N N . ASN A 1 192 ? 2.918 10.359 -22.059 1.00 89.44 192 ASN A N 1
ATOM 1481 C CA . ASN A 1 192 ? 2.080 10.795 -20.953 1.00 89.44 192 ASN A CA 1
ATOM 1482 C C . ASN A 1 192 ? 0.610 10.345 -21.150 1.00 89.44 192 ASN A C 1
ATOM 1484 O O . ASN A 1 192 ? 0.212 9.912 -22.238 1.00 89.44 192 ASN A O 1
ATOM 1488 N N . ILE A 1 193 ? -0.213 10.449 -20.109 1.00 84.38 193 ILE A N 1
ATOM 1489 C CA . ILE A 1 193 ? -1.654 10.239 -20.228 1.00 84.38 193 ILE A CA 1
ATOM 1490 C C . ILE A 1 193 ? -2.224 11.370 -21.100 1.00 84.38 193 ILE A C 1
ATOM 1492 O O . ILE A 1 193 ? -2.002 12.551 -20.815 1.00 84.38 193 ILE A O 1
ATOM 1496 N N . PRO A 1 194 ? -2.922 11.059 -22.204 1.00 80.12 194 PRO A N 1
ATOM 1497 C CA . PRO A 1 194 ? -3.492 12.094 -23.046 1.00 80.12 194 PRO A CA 1
ATOM 1498 C C . PRO A 1 194 ? -4.590 12.843 -22.291 1.00 80.12 194 PRO A C 1
ATOM 1500 O O . PRO A 1 194 ? -5.519 12.229 -21.770 1.00 80.12 194 PRO A O 1
ATOM 1503 N N . ASN A 1 195 ? -4.520 14.177 -22.280 1.00 68.31 195 ASN A N 1
ATOM 1504 C CA . ASN A 1 195 ? -5.623 14.994 -21.784 1.00 68.31 195 ASN A CA 1
ATOM 1505 C C . ASN A 1 195 ? -6.846 14.737 -22.698 1.00 68.31 195 ASN A C 1
ATOM 1507 O O . ASN A 1 195 ? -6.723 14.936 -23.917 1.00 68.31 195 ASN A O 1
ATOM 1511 N N . PRO A 1 196 ? -7.987 14.240 -22.180 1.00 57.44 196 PRO A N 1
ATOM 1512 C CA . PRO A 1 196 ? -9.155 13.932 -23.002 1.00 57.44 196 PRO A CA 1
ATOM 1513 C C . PRO A 1 196 ? -9.556 15.126 -23.900 1.00 57.44 196 PRO A C 1
ATOM 1515 O O . PRO A 1 196 ? -9.444 16.274 -23.471 1.00 57.44 196 PRO A O 1
ATOM 1518 N N . PRO A 1 197 ? -10.056 14.900 -25.137 1.00 48.19 197 PRO A N 1
ATOM 1519 C CA . PRO A 1 197 ? -10.718 13.670 -25.564 1.00 48.19 197 PRO A CA 1
ATOM 1520 C C . PRO A 1 197 ? -9.867 12.740 -26.436 1.00 48.19 197 PRO A C 1
ATOM 1522 O O . PRO A 1 197 ? -10.165 11.555 -26.474 1.00 48.19 197 PRO A O 1
ATOM 1525 N N . ILE A 1 198 ? -8.864 13.233 -27.169 1.00 51.69 198 ILE A N 1
ATOM 1526 C CA . ILE A 1 198 ? -8.014 12.441 -28.075 1.00 51.69 198 ILE A CA 1
ATOM 1527 C C . ILE A 1 198 ? -6.736 13.251 -28.334 1.00 51.69 198 ILE A C 1
ATOM 1529 O O . ILE A 1 198 ? -6.822 14.399 -28.774 1.00 51.69 198 ILE A O 1
ATOM 1533 N N . GLY A 1 199 ? -5.559 12.665 -28.121 1.00 55.69 199 GLY A N 1
ATOM 1534 C CA . GLY A 1 199 ? -4.282 13.282 -28.478 1.00 55.69 199 GLY A CA 1
ATOM 1535 C C . GLY A 1 199 ? -3.111 12.332 -28.259 1.00 55.69 199 GLY A C 1
ATOM 1536 O O . GLY A 1 199 ? -3.161 11.483 -27.380 1.00 55.69 199 GLY A O 1
ATOM 1537 N N . THR A 1 200 ? -2.052 12.456 -29.059 1.00 58.91 200 THR A N 1
ATOM 1538 C CA . THR A 1 200 ? -0.757 11.863 -28.701 1.00 58.91 200 THR A CA 1
ATOM 1539 C C . THR A 1 200 ? -0.165 12.724 -27.602 1.00 58.91 200 THR A C 1
ATOM 1541 O O . THR A 1 200 ? 0.092 13.910 -27.834 1.00 58.91 200 THR A O 1
ATOM 1544 N N . ALA A 1 201 ? 0.031 12.162 -26.420 1.00 69.75 201 ALA A N 1
ATOM 1545 C CA . ALA A 1 201 ? 0.714 12.890 -25.371 1.00 69.75 201 ALA A CA 1
ATOM 1546 C C . ALA A 1 201 ? 2.216 12.984 -25.684 1.00 69.75 201 ALA A C 1
ATOM 1548 O O . ALA A 1 201 ? 2.766 12.188 -26.455 1.00 69.75 201 ALA A O 1
ATOM 1549 N N . GLY A 1 202 ? 2.874 13.986 -25.104 1.00 82.62 202 GLY A N 1
ATOM 1550 C CA . GLY A 1 202 ? 4.327 14.090 -25.162 1.00 82.62 202 GLY A 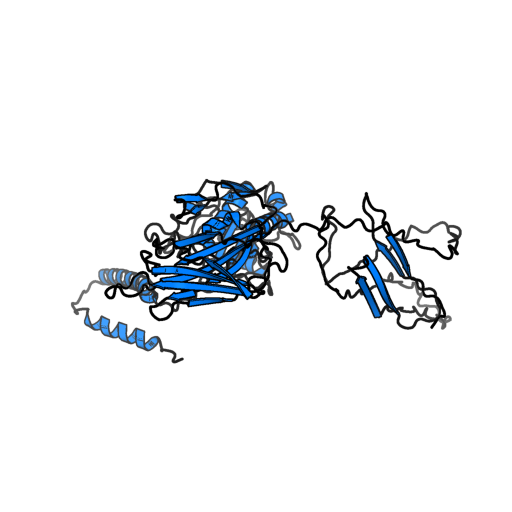CA 1
ATOM 1551 C C . GLY A 1 202 ? 5.004 12.878 -24.514 1.00 82.62 202 GLY A C 1
ATOM 1552 O O . GLY A 1 202 ? 4.406 12.191 -23.688 1.00 82.62 202 GLY A O 1
ATOM 1553 N N . ASP A 1 203 ? 6.257 12.621 -24.882 1.00 88.19 203 ASP A N 1
ATOM 1554 C CA . ASP A 1 203 ? 7.140 11.736 -24.118 1.00 88.19 203 ASP A CA 1
ATOM 1555 C C . ASP A 1 203 ? 7.239 12.258 -22.680 1.00 88.19 203 ASP A C 1
ATOM 1557 O O . ASP A 1 203 ? 7.620 13.419 -22.466 1.00 88.19 203 ASP A O 1
ATOM 1561 N N . MET A 1 204 ? 6.883 11.395 -21.725 1.00 90.56 204 MET A N 1
ATOM 1562 C CA . MET A 1 204 ? 6.864 11.687 -20.299 1.00 90.56 204 MET A CA 1
ATOM 1563 C C . MET A 1 204 ? 8.208 12.245 -19.827 1.00 90.56 204 MET A C 1
ATOM 1565 O O . MET A 1 204 ? 8.258 13.275 -19.168 1.00 90.56 204 MET A O 1
ATOM 1569 N N . CYS A 1 205 ? 9.322 11.649 -20.245 1.00 89.44 205 CYS A N 1
ATOM 1570 C CA . CYS A 1 205 ? 10.624 11.989 -19.681 1.00 89.44 205 CYS A CA 1
ATOM 1571 C C . CYS A 1 205 ? 11.267 13.230 -20.302 1.00 89.44 205 CYS A C 1
ATOM 1573 O O . CYS A 1 205 ? 12.120 13.846 -19.661 1.00 89.44 205 CYS A O 1
ATOM 1575 N N . THR A 1 206 ? 10.883 13.604 -21.525 1.00 87.06 206 THR A N 1
ATOM 1576 C CA . THR A 1 206 ? 11.560 14.674 -22.281 1.00 87.06 206 THR A CA 1
ATOM 1577 C C . THR A 1 206 ? 10.688 15.894 -22.542 1.00 87.06 206 THR A C 1
ATOM 1579 O O . THR A 1 206 ? 11.190 17.016 -22.529 1.00 87.06 206 THR A O 1
ATOM 1582 N N . THR A 1 207 ? 9.391 15.697 -22.771 1.00 84.94 207 THR A N 1
ATOM 1583 C CA . THR A 1 207 ? 8.467 16.772 -23.167 1.00 84.94 207 THR A CA 1
ATOM 1584 C C . THR A 1 207 ? 7.366 17.039 -22.147 1.00 84.94 207 THR A C 1
ATOM 1586 O O . THR A 1 207 ? 6.694 18.063 -22.258 1.00 84.94 207 THR A O 1
ATOM 1589 N N . SER A 1 208 ? 7.203 16.160 -21.153 1.00 84.56 208 SER A N 1
ATOM 1590 C CA . SER A 1 208 ? 6.280 16.336 -20.030 1.00 84.56 208 SER A CA 1
ATOM 1591 C C . SER A 1 208 ? 7.037 16.688 -18.742 1.00 84.56 208 SER A C 1
ATOM 1593 O O . SER A 1 208 ? 8.195 16.288 -18.571 1.00 84.56 208 SER A O 1
ATOM 1595 N N . PRO A 1 209 ? 6.413 17.431 -17.809 1.00 85.12 209 PRO A N 1
ATOM 1596 C CA . PRO A 1 209 ? 6.924 17.535 -16.445 1.00 85.12 209 PRO A CA 1
ATOM 1597 C C . PRO A 1 209 ? 6.782 16.220 -15.666 1.00 85.12 209 PRO A C 1
ATOM 1599 O O . PRO A 1 209 ? 7.484 16.040 -14.671 1.00 85.12 209 PRO A O 1
ATOM 1602 N N . ASP A 1 210 ? 5.903 15.324 -16.110 1.00 87.56 210 ASP A N 1
ATOM 1603 C CA . ASP A 1 210 ? 5.603 14.065 -15.431 1.00 87.56 210 ASP A CA 1
ATOM 1604 C C . ASP A 1 210 ? 6.788 13.106 -15.501 1.00 87.56 210 ASP A C 1
ATOM 1606 O O . ASP A 1 210 ? 7.583 13.116 -16.442 1.00 87.56 210 ASP A O 1
ATOM 1610 N N . LYS A 1 211 ? 6.960 12.313 -14.450 1.00 94.88 211 LYS A N 1
ATOM 1611 C CA . LYS A 1 211 ? 8.114 11.411 -14.302 1.00 94.88 211 LYS A CA 1
ATOM 1612 C C . LYS A 1 211 ? 7.697 9.960 -14.108 1.00 94.88 211 LYS A C 1
ATOM 1614 O O . LYS A 1 211 ? 8.511 9.060 -14.311 1.00 94.88 211 LYS A O 1
ATOM 1619 N N . ALA A 1 212 ? 6.441 9.775 -13.750 1.00 96.19 212 ALA A N 1
ATOM 1620 C CA . ALA A 1 212 ? 5.685 8.549 -13.695 1.00 96.19 212 ALA A CA 1
ATOM 1621 C C . ALA A 1 212 ? 4.203 8.943 -13.828 1.00 96.19 212 ALA A C 1
ATOM 1623 O O . ALA A 1 212 ? 3.891 10.138 -13.877 1.00 96.19 212 ALA A O 1
ATOM 1624 N N . TRP A 1 213 ? 3.337 7.949 -13.968 1.00 94.62 213 TRP A N 1
ATOM 1625 C CA . TRP A 1 213 ? 1.897 8.113 -13.802 1.00 94.62 213 TRP A CA 1
ATOM 1626 C C . TRP A 1 213 ? 1.268 6.760 -13.485 1.00 94.62 213 TRP A C 1
ATOM 1628 O O . TRP A 1 213 ? 1.818 5.706 -13.835 1.00 94.62 213 TRP A O 1
ATOM 1638 N N . HIS A 1 214 ? 0.080 6.783 -12.902 1.00 93.38 214 HIS A N 1
ATOM 1639 C CA . HIS A 1 214 ? -0.780 5.625 -12.750 1.00 93.38 214 HIS A CA 1
ATOM 1640 C C . HIS A 1 214 ? -2.051 5.793 -13.586 1.00 93.38 214 HIS A C 1
ATOM 1642 O O . HIS A 1 214 ? -2.481 6.894 -13.921 1.00 93.38 214 HIS A O 1
ATOM 1648 N N . ALA A 1 215 ? -2.630 4.679 -14.017 1.00 91.31 215 ALA A N 1
ATOM 1649 C CA . ALA A 1 215 ? -3.850 4.677 -14.806 1.00 91.31 215 ALA A CA 1
ATOM 1650 C C . ALA A 1 215 ? -4.625 3.368 -14.633 1.00 91.31 215 ALA A C 1
ATOM 1652 O O . ALA A 1 215 ? -4.259 2.459 -13.884 1.00 91.31 215 ALA A O 1
ATOM 1653 N N . TRP A 1 216 ? -5.725 3.276 -15.370 1.00 87.69 216 TRP A N 1
ATOM 1654 C CA . TRP A 1 216 ? -6.642 2.148 -15.354 1.00 87.69 216 TRP A CA 1
ATOM 1655 C C . TRP A 1 216 ? -7.155 1.844 -16.763 1.00 87.69 216 TRP A C 1
ATOM 1657 O O . TRP A 1 216 ? -6.978 2.615 -17.710 1.00 87.69 216 TRP A O 1
ATOM 1667 N N . GLY A 1 217 ? -7.817 0.698 -16.910 1.00 81.81 217 GLY A N 1
ATOM 1668 C CA . GLY A 1 217 ? -8.478 0.319 -18.150 1.00 81.81 217 GLY A CA 1
ATOM 1669 C C . GLY A 1 217 ? -9.604 -0.677 -17.924 1.00 81.81 217 GLY A C 1
ATOM 1670 O O . GLY A 1 217 ? -9.569 -1.475 -16.993 1.00 81.81 217 GLY A O 1
ATOM 1671 N N . LEU A 1 218 ? -10.603 -0.665 -18.809 1.00 81.50 218 LEU A N 1
ATOM 1672 C CA . LEU A 1 218 ? -11.655 -1.683 -18.795 1.00 81.50 218 LEU A CA 1
ATOM 1673 C C . LEU A 1 218 ? -11.050 -3.073 -19.020 1.00 81.50 218 LEU A C 1
ATOM 1675 O O . LEU A 1 218 ? -10.394 -3.298 -20.037 1.00 81.50 218 LEU A O 1
ATOM 1679 N N . ASN A 1 219 ? -11.339 -3.999 -18.103 1.00 82.75 219 ASN A N 1
ATOM 1680 C CA . ASN A 1 219 ? -10.822 -5.373 -18.073 1.00 82.75 219 ASN A CA 1
ATOM 1681 C C . ASN A 1 219 ? -9.304 -5.495 -17.889 1.00 82.75 219 ASN A C 1
ATOM 1683 O O . ASN A 1 219 ? -8.764 -6.554 -18.186 1.00 82.75 219 ASN A O 1
ATOM 1687 N N . MET A 1 220 ? -8.629 -4.443 -17.427 1.00 84.69 220 MET A N 1
ATOM 1688 C CA . MET A 1 220 ? -7.188 -4.436 -17.174 1.00 84.69 220 MET A CA 1
ATOM 1689 C C . MET A 1 220 ? -6.952 -4.166 -15.681 1.00 84.69 220 MET A C 1
ATOM 1691 O O . MET A 1 220 ? -7.782 -3.492 -15.061 1.00 84.69 220 MET A O 1
ATOM 1695 N N . PRO A 1 221 ? -5.849 -4.656 -15.091 1.00 86.44 221 PRO A N 1
ATOM 1696 C CA . PRO A 1 221 ? -5.461 -4.233 -13.751 1.00 86.44 221 PRO A CA 1
ATOM 1697 C C . PRO A 1 221 ? -5.209 -2.719 -13.734 1.00 86.44 221 PRO A C 1
ATOM 1699 O O . PRO A 1 221 ? -4.896 -2.124 -14.769 1.00 86.44 221 PRO A O 1
ATOM 1702 N N . ASN A 1 222 ? -5.330 -2.090 -12.563 1.00 90.25 222 ASN A N 1
ATOM 1703 C CA . ASN A 1 222 ? -4.773 -0.749 -12.381 1.00 90.25 222 ASN A CA 1
ATOM 1704 C C . ASN A 1 222 ? -3.259 -0.850 -12.555 1.00 90.25 222 ASN A C 1
ATOM 1706 O O . ASN A 1 222 ? -2.659 -1.868 -12.205 1.00 90.25 222 ASN A O 1
ATOM 1710 N N . PHE A 1 223 ? -2.621 0.162 -13.119 1.00 93.88 223 PHE A N 1
ATOM 1711 C CA . PHE A 1 223 ? -1.202 0.048 -13.398 1.00 93.88 223 PHE A CA 1
ATOM 1712 C C . PHE A 1 223 ? -0.471 1.364 -13.263 1.00 93.88 223 PHE A C 1
ATOM 1714 O O . PHE A 1 223 ? -1.039 2.433 -13.452 1.00 93.88 223 PHE A O 1
ATOM 1721 N N . ILE A 1 224 ? 0.810 1.246 -12.951 1.00 96.00 224 ILE A N 1
ATOM 1722 C CA . ILE A 1 224 ? 1.751 2.348 -12.820 1.00 96.00 224 ILE A CA 1
ATOM 1723 C C . ILE A 1 224 ? 2.771 2.221 -13.944 1.00 96.00 224 ILE A C 1
ATOM 1725 O O . ILE A 1 224 ? 3.239 1.118 -14.220 1.00 96.00 224 ILE A O 1
ATOM 1729 N N . ALA A 1 225 ? 3.145 3.331 -14.572 1.00 96.94 225 ALA A N 1
ATOM 1730 C CA . ALA A 1 225 ? 4.243 3.401 -15.525 1.00 96.94 225 ALA A CA 1
ATOM 1731 C C . ALA A 1 225 ? 5.439 4.148 -14.916 1.00 96.94 225 ALA A C 1
ATOM 1733 O O . ALA A 1 225 ? 5.397 5.360 -14.716 1.00 96.94 225 ALA A O 1
ATOM 1734 N N . LEU A 1 226 ? 6.535 3.424 -14.668 1.00 97.81 226 LEU A N 1
ATOM 1735 C CA . LEU A 1 226 ? 7.780 3.948 -14.096 1.00 97.81 226 LEU A CA 1
ATOM 1736 C C . LEU A 1 226 ? 8.961 3.755 -15.057 1.00 97.81 226 LEU A C 1
ATOM 1738 O O . LEU A 1 226 ? 9.570 2.681 -15.094 1.00 97.81 226 LEU A O 1
ATOM 1742 N N . PRO A 1 227 ? 9.348 4.777 -15.833 1.00 97.44 227 PRO A N 1
ATOM 1743 C CA . PRO A 1 227 ? 10.553 4.714 -16.638 1.00 97.44 227 PRO A CA 1
ATOM 1744 C C . PRO A 1 227 ? 11.808 4.840 -15.790 1.00 97.44 227 PRO A C 1
ATOM 1746 O O . PRO A 1 227 ? 11.938 5.719 -14.938 1.00 97.44 227 PRO A O 1
ATOM 1749 N N . THR A 1 228 ? 12.801 4.029 -16.129 1.00 97.69 228 THR A N 1
ATOM 1750 C CA . THR A 1 228 ? 14.168 4.168 -15.621 1.00 97.69 228 THR A CA 1
ATOM 1751 C C . THR A 1 228 ? 15.015 5.099 -16.494 1.00 97.69 228 THR A C 1
ATOM 1753 O O . THR A 1 228 ? 16.238 5.109 -16.392 1.00 97.69 228 THR A O 1
ATOM 1756 N N . ASP A 1 229 ? 14.401 5.907 -17.357 1.00 96.50 229 ASP A N 1
ATOM 1757 C CA . ASP A 1 229 ? 15.126 6.888 -18.160 1.00 96.50 229 ASP A CA 1
ATOM 1758 C C . ASP A 1 229 ? 15.801 7.960 -17.279 1.00 96.50 229 ASP A C 1
ATOM 1760 O O . ASP A 1 229 ? 15.146 8.494 -16.381 1.00 96.50 229 ASP A O 1
ATOM 1764 N N . PRO A 1 230 ? 17.061 8.361 -17.538 1.00 96.19 230 PRO A N 1
ATOM 1765 C CA . PRO A 1 230 ? 17.739 9.395 -16.754 1.00 96.19 230 PRO A CA 1
ATOM 1766 C C . PRO A 1 230 ? 17.042 10.765 -16.716 1.00 96.19 230 PRO A C 1
ATOM 1768 O O . PRO A 1 230 ? 17.267 11.512 -15.768 1.00 96.19 230 PRO A O 1
ATOM 1771 N N . ASN A 1 231 ? 16.187 11.115 -17.687 1.00 95.62 231 ASN A N 1
ATOM 1772 C CA . ASN A 1 231 ? 15.419 12.368 -17.637 1.00 95.62 231 ASN A CA 1
ATOM 1773 C C . ASN A 1 231 ? 14.161 12.260 -16.753 1.00 95.62 231 ASN A C 1
ATOM 1775 O O . ASN A 1 231 ? 13.626 13.281 -16.305 1.00 95.62 231 ASN A O 1
ATOM 1779 N N . CYS A 1 232 ? 13.685 11.037 -16.492 1.00 94.88 232 CYS A N 1
ATOM 1780 C CA . CYS A 1 232 ? 12.617 10.755 -15.531 1.00 94.88 232 CYS A CA 1
ATOM 1781 C C . CYS A 1 232 ? 13.165 10.486 -14.121 1.00 94.88 232 CYS A C 1
ATOM 1783 O O . CYS A 1 232 ? 12.637 10.973 -13.123 1.00 94.88 232 CYS A O 1
ATOM 1785 N N . SER A 1 233 ? 14.235 9.699 -14.034 1.00 96.94 233 SER A N 1
ATOM 1786 C CA . SER A 1 233 ? 14.844 9.212 -12.797 1.00 96.94 233 SER A CA 1
ATOM 1787 C C . SER A 1 233 ? 16.373 9.291 -12.884 1.00 96.94 233 SER A C 1
ATOM 1789 O O . SER A 1 233 ? 17.050 8.269 -13.071 1.00 96.94 233 SER A O 1
ATOM 1791 N N . PRO A 1 234 ? 16.942 10.508 -12.753 1.00 96.94 234 PRO A N 1
ATOM 1792 C CA . PRO A 1 234 ? 18.385 10.724 -12.866 1.00 96.94 234 PRO A CA 1
ATOM 1793 C C . PRO A 1 234 ? 19.167 9.984 -11.778 1.00 96.94 234 PRO A C 1
ATOM 1795 O O . PRO A 1 234 ? 20.286 9.540 -12.019 1.00 96.94 234 PRO A O 1
ATOM 1798 N N . THR A 1 235 ? 18.561 9.803 -10.604 1.00 97.69 235 THR A N 1
ATOM 1799 C CA . THR A 1 235 ? 19.110 9.033 -9.485 1.00 97.69 235 THR A CA 1
ATOM 1800 C C . THR A 1 235 ? 18.104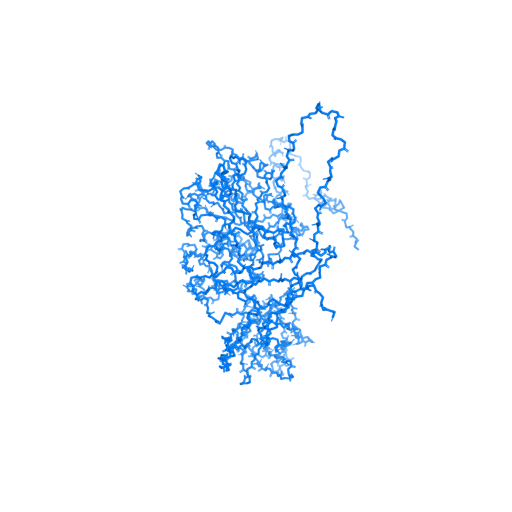 7.990 -9.012 1.00 97.69 235 THR A C 1
ATOM 1802 O O . THR A 1 235 ? 16.908 8.101 -9.294 1.00 97.69 235 THR A O 1
ATOM 1805 N N . PHE A 1 236 ? 18.575 6.992 -8.264 1.00 97.81 236 PHE A N 1
ATOM 1806 C CA . PHE A 1 236 ? 17.686 6.005 -7.653 1.00 97.81 236 PHE A CA 1
ATOM 1807 C C . PHE A 1 236 ? 16.746 6.635 -6.610 1.00 97.81 236 PHE A C 1
ATOM 1809 O O . PHE A 1 236 ? 15.592 6.242 -6.526 1.00 97.81 236 PHE A O 1
ATOM 1816 N N . ASP A 1 237 ? 17.175 7.692 -5.908 1.00 97.88 237 ASP A N 1
ATOM 1817 C CA . ASP A 1 237 ? 16.303 8.456 -5.002 1.00 97.88 237 ASP A CA 1
ATOM 1818 C C . ASP A 1 237 ? 15.112 9.090 -5.742 1.00 97.88 237 ASP A C 1
ATOM 1820 O O . ASP A 1 237 ? 13.991 9.078 -5.240 1.00 97.88 237 ASP A O 1
ATOM 1824 N N . ASN A 1 238 ? 15.330 9.642 -6.943 1.00 97.62 238 ASN A N 1
ATOM 1825 C CA . ASN A 1 238 ? 14.234 10.179 -7.759 1.00 97.62 238 ASN A CA 1
ATOM 1826 C C . ASN A 1 238 ? 13.267 9.075 -8.195 1.00 97.62 238 ASN A C 1
ATOM 1828 O O . ASN A 1 238 ? 12.060 9.295 -8.209 1.00 97.62 238 ASN A O 1
ATOM 1832 N N . PHE A 1 239 ? 13.795 7.892 -8.516 1.00 98.12 239 PHE A N 1
ATOM 1833 C CA . PHE A 1 239 ? 12.976 6.736 -8.856 1.00 98.12 239 PHE A CA 1
ATOM 1834 C C . PHE A 1 239 ? 12.107 6.293 -7.680 1.00 98.12 239 PHE A C 1
ATOM 1836 O O . PHE A 1 239 ? 10.908 6.128 -7.857 1.00 98.12 239 PHE A O 1
ATOM 1843 N N . THR A 1 240 ? 12.669 6.161 -6.474 1.00 98.00 240 THR A N 1
ATOM 1844 C CA . THR A 1 240 ? 11.901 5.743 -5.290 1.00 98.00 240 THR A CA 1
ATOM 1845 C C . THR A 1 240 ? 10.871 6.793 -4.855 1.00 98.00 240 THR A C 1
ATOM 1847 O O . THR A 1 240 ? 9.789 6.429 -4.390 1.00 98.00 240 THR A O 1
ATOM 1850 N N . ILE A 1 241 ? 11.148 8.089 -5.062 1.00 97.88 241 ILE A N 1
ATOM 1851 C CA . ILE A 1 241 ? 10.169 9.175 -4.869 1.00 97.88 241 ILE A CA 1
ATOM 1852 C C . ILE A 1 241 ? 8.989 8.994 -5.827 1.00 97.88 241 ILE A C 1
ATOM 1854 O O . ILE A 1 241 ? 7.857 8.909 -5.362 1.00 97.88 241 ILE A O 1
ATOM 1858 N N . ASN A 1 242 ? 9.246 8.869 -7.133 1.00 97.56 242 ASN A N 1
ATOM 1859 C CA . ASN A 1 242 ? 8.180 8.685 -8.122 1.00 97.56 242 ASN A CA 1
ATOM 1860 C C . ASN A 1 242 ? 7.418 7.375 -7.882 1.00 97.56 242 ASN A C 1
ATOM 1862 O O . ASN A 1 242 ? 6.199 7.360 -7.899 1.00 97.56 242 ASN A O 1
ATOM 1866 N N . PHE A 1 243 ? 8.116 6.279 -7.586 1.00 97.94 243 PHE A N 1
ATOM 1867 C CA . PHE A 1 243 ? 7.485 4.993 -7.295 1.00 97.94 243 PHE A CA 1
ATOM 1868 C C . PHE A 1 243 ? 6.527 5.114 -6.104 1.00 97.94 243 PHE A C 1
ATOM 1870 O O . PHE A 1 243 ? 5.365 4.736 -6.206 1.00 97.94 243 PHE A O 1
ATOM 1877 N N . SER A 1 244 ? 6.996 5.645 -4.970 1.00 97.50 244 SER A N 1
ATOM 1878 C CA . SER A 1 244 ? 6.157 5.780 -3.770 1.00 97.50 244 SER A CA 1
ATOM 1879 C C . SER A 1 244 ? 4.968 6.724 -3.973 1.00 97.50 244 SER A C 1
ATOM 1881 O O . SER A 1 244 ? 3.885 6.424 -3.479 1.00 97.50 244 SER A O 1
ATOM 1883 N N . HIS A 1 245 ? 5.143 7.800 -4.748 1.00 96.69 245 HIS A N 1
ATOM 1884 C CA . HIS A 1 245 ? 4.067 8.696 -5.175 1.00 96.69 245 HIS A CA 1
ATOM 1885 C C . HIS A 1 245 ? 2.956 7.937 -5.913 1.00 96.69 245 HIS A C 1
ATOM 1887 O O . HIS A 1 245 ? 1.818 7.922 -5.451 1.00 96.69 245 HIS A O 1
ATOM 1893 N N . GLU A 1 246 ? 3.303 7.208 -6.975 1.00 96.44 246 GLU A N 1
ATOM 1894 C CA . GLU A 1 246 ? 2.311 6.494 -7.784 1.00 96.44 246 GLU A CA 1
ATOM 1895 C C . GLU A 1 246 ? 1.634 5.346 -7.028 1.00 96.44 246 GLU A C 1
ATOM 1897 O O . GLU A 1 246 ? 0.464 5.051 -7.264 1.00 96.44 246 GLU A O 1
ATOM 1902 N N . ILE A 1 247 ? 2.336 4.683 -6.099 1.00 95.94 247 ILE A N 1
ATOM 1903 C CA . ILE A 1 247 ? 1.715 3.668 -5.234 1.00 95.94 247 ILE A CA 1
ATOM 1904 C C . ILE A 1 247 ? 0.633 4.297 -4.365 1.00 95.94 247 ILE A C 1
ATOM 1906 O O . ILE A 1 247 ? -0.468 3.756 -4.278 1.00 95.94 247 ILE A O 1
ATOM 1910 N N . VAL A 1 248 ? 0.940 5.429 -3.727 1.00 95.19 248 VAL A N 1
ATOM 1911 C CA . VAL A 1 248 ? -0.025 6.151 -2.897 1.00 95.19 248 VAL A CA 1
ATOM 1912 C C . VAL A 1 248 ? -1.244 6.546 -3.725 1.00 95.19 248 VAL A C 1
ATOM 1914 O O . VAL A 1 248 ? -2.370 6.283 -3.308 1.00 95.19 248 VAL A O 1
ATOM 1917 N N . GLU A 1 249 ? -1.033 7.117 -4.905 1.00 93.12 249 GLU A N 1
ATOM 1918 C CA . GLU A 1 249 ? -2.132 7.594 -5.741 1.00 93.12 249 GLU A CA 1
ATOM 1919 C C . GLU A 1 249 ? -2.953 6.442 -6.310 1.00 93.12 249 GLU A C 1
ATOM 1921 O O . GLU A 1 249 ? -4.168 6.451 -6.168 1.00 93.12 249 GLU A O 1
ATOM 1926 N N . THR A 1 250 ? -2.324 5.359 -6.769 1.00 92.75 250 THR A N 1
ATOM 1927 C CA . THR A 1 250 ? -3.055 4.155 -7.201 1.00 92.75 250 THR A CA 1
ATOM 1928 C C . THR A 1 250 ? -3.913 3.566 -6.074 1.00 92.75 250 THR A C 1
ATOM 1930 O O . THR A 1 250 ? -4.980 3.002 -6.325 1.00 92.75 250 THR A O 1
ATOM 1933 N N . LEU A 1 251 ? -3.454 3.648 -4.821 1.00 91.31 251 LEU A N 1
ATOM 1934 C CA . LEU A 1 251 ? -4.203 3.160 -3.663 1.00 91.31 251 LEU A CA 1
ATOM 1935 C C . LEU A 1 251 ? -5.412 4.043 -3.338 1.00 91.31 251 LEU A C 1
ATOM 1937 O O . LEU A 1 251 ? -6.477 3.509 -3.035 1.00 91.31 251 LEU A O 1
ATOM 1941 N N . THR A 1 252 ? -5.252 5.367 -3.365 1.00 90.00 252 THR A N 1
ATOM 1942 C CA . THR A 1 252 ? -6.285 6.321 -2.914 1.00 90.00 252 THR A CA 1
ATOM 1943 C C . THR A 1 252 ? -7.184 6.846 -4.012 1.00 90.00 252 THR A C 1
ATOM 1945 O O . THR A 1 252 ? -8.285 7.331 -3.747 1.00 90.00 252 THR A O 1
ATOM 1948 N N . ASP A 1 253 ? -6.692 6.764 -5.232 1.00 86.56 253 ASP A N 1
ATOM 1949 C CA . ASP A 1 253 ? -7.360 7.135 -6.452 1.00 86.56 253 ASP A CA 1
ATOM 1950 C C . ASP A 1 253 ? -7.200 6.025 -7.500 1.00 86.56 253 ASP A C 1
ATOM 1952 O O . ASP A 1 253 ? -6.593 6.207 -8.557 1.00 86.56 253 ASP A O 1
ATOM 1956 N N . PRO A 1 254 ? -7.755 4.827 -7.234 1.00 80.56 254 PRO A N 1
ATOM 1957 C CA . PRO A 1 254 ? -7.785 3.816 -8.262 1.00 80.56 254 PRO A CA 1
ATOM 1958 C C . PRO A 1 254 ? -8.565 4.379 -9.446 1.00 80.56 254 PRO A C 1
ATOM 1960 O O . PRO A 1 254 ? -9.753 4.694 -9.353 1.00 80.56 254 PRO A O 1
ATOM 1963 N N . GLY A 1 255 ? -7.874 4.516 -10.569 1.00 73.88 255 GLY A N 1
ATOM 1964 C CA . GLY A 1 255 ? -8.432 4.937 -11.840 1.00 73.88 255 GLY A CA 1
ATOM 1965 C C . GLY A 1 255 ? -8.942 6.379 -11.945 1.00 73.88 255 GLY A C 1
ATOM 1966 O O . GLY A 1 255 ? -9.818 6.640 -12.767 1.00 73.88 255 GLY A O 1
ATOM 1967 N N . GLY A 1 256 ? -8.424 7.324 -11.165 1.00 73.38 256 GLY A N 1
ATOM 1968 C CA . GLY A 1 256 ? -8.807 8.739 -11.285 1.00 73.38 256 GLY A CA 1
ATOM 1969 C C . GLY A 1 256 ? -10.222 9.070 -10.771 1.00 73.38 256 GLY A C 1
ATOM 1970 O O . GLY A 1 256 ? -10.785 10.114 -11.119 1.00 73.38 256 GLY A O 1
ATOM 1971 N N . PHE A 1 257 ? -10.842 8.181 -9.986 1.00 71.06 257 PHE A N 1
ATOM 1972 C CA . PHE A 1 257 ? -12.163 8.352 -9.368 1.00 71.06 257 PHE A CA 1
ATOM 1973 C C . PHE A 1 257 ? -12.165 8.483 -7.833 1.00 71.06 257 PHE A C 1
ATOM 1975 O O . PHE A 1 257 ? -13.221 8.746 -7.259 1.00 71.06 257 PHE A O 1
ATOM 1982 N N . GLY A 1 258 ? -11.040 8.297 -7.154 1.00 73.56 258 GLY A N 1
ATOM 1983 C CA . GLY A 1 258 ? -10.883 8.444 -5.711 1.00 73.56 258 GLY A CA 1
ATOM 1984 C C . GLY A 1 258 ? -10.456 9.849 -5.277 1.00 73.56 258 GLY A C 1
ATOM 1985 O O . GLY A 1 258 ? -10.948 10.862 -5.785 1.00 73.56 258 GLY A O 1
ATOM 1986 N N . GLN A 1 259 ? -9.608 9.921 -4.249 1.00 77.44 259 GLN A N 1
ATOM 1987 C CA . GLN A 1 259 ? -9.257 11.184 -3.601 1.00 77.44 259 GLN A CA 1
ATOM 1988 C C . GLN A 1 259 ? -8.295 12.012 -4.467 1.00 77.44 259 GLN A C 1
ATOM 1990 O O . GLN A 1 259 ? -7.111 11.707 -4.555 1.00 77.44 259 GLN A O 1
ATOM 1995 N N . GLY A 1 260 ? -8.799 13.121 -5.012 1.00 67.19 260 GLY A N 1
ATOM 1996 C CA . GLY A 1 260 ? -8.106 13.955 -6.002 1.00 67.19 260 GLY A CA 1
ATOM 1997 C C . GLY A 1 260 ? -8.591 13.755 -7.438 1.00 67.19 260 GLY A C 1
ATOM 1998 O O . GLY A 1 260 ? -8.309 14.588 -8.300 1.00 67.19 260 GLY A O 1
ATOM 1999 N N . GLY A 1 261 ? -9.396 12.717 -7.661 1.00 68.69 261 GLY A N 1
ATOM 2000 C CA . GLY A 1 261 ? -9.995 12.391 -8.943 1.00 68.69 261 GLY A CA 1
ATOM 2001 C C . GLY A 1 261 ? -11.305 13.124 -9.225 1.00 68.69 261 GLY A C 1
ATOM 2002 O O . GLY A 1 261 ? -11.741 14.025 -8.494 1.00 68.69 261 GLY A O 1
ATOM 2003 N N . VAL A 1 262 ? -11.985 12.670 -10.283 1.00 65.56 262 VAL A N 1
ATOM 2004 C CA . VAL A 1 262 ? -13.200 13.280 -10.862 1.00 65.56 262 VAL A CA 1
ATOM 2005 C C . VAL A 1 262 ? -14.304 13.539 -9.830 1.00 65.56 262 VAL A C 1
ATOM 2007 O O . VAL A 1 262 ? -15.059 14.502 -9.964 1.00 65.56 262 VAL A O 1
ATOM 2010 N N . LEU A 1 263 ? -14.422 12.691 -8.804 1.00 65.25 263 LEU A N 1
ATOM 2011 C CA . LEU A 1 263 ? -15.488 12.797 -7.805 1.00 65.25 263 LEU A CA 1
ATOM 2012 C C . LEU A 1 263 ? -15.242 13.886 -6.755 1.00 65.25 263 LEU A C 1
ATOM 2014 O O . LEU A 1 263 ? -16.202 14.387 -6.171 1.00 65.25 263 LEU A O 1
ATOM 2018 N N . THR A 1 264 ? -13.983 14.244 -6.505 1.00 67.38 264 THR A N 1
ATOM 2019 C CA . THR A 1 264 ? -13.622 15.197 -5.442 1.00 67.38 264 THR A CA 1
ATOM 2020 C C . THR A 1 264 ? -13.323 16.592 -5.979 1.00 67.38 264 THR A C 1
ATOM 2022 O O . THR A 1 264 ? -13.694 17.573 -5.334 1.00 67.38 264 THR A O 1
ATOM 2025 N N . ASP A 1 265 ? -12.735 16.693 -7.174 1.00 70.00 265 ASP A N 1
ATOM 2026 C CA . ASP A 1 265 ? -12.574 17.950 -7.903 1.00 70.00 265 ASP A CA 1
ATOM 2027 C C . ASP A 1 265 ? -12.764 17.735 -9.417 1.00 70.00 265 ASP A C 1
ATOM 2029 O O . ASP A 1 265 ? -11.798 17.546 -10.161 1.00 70.00 265 ASP A O 1
ATOM 2033 N N . PRO A 1 266 ? -14.010 17.803 -9.919 1.00 71.19 266 PRO A N 1
ATOM 2034 C CA . PRO A 1 266 ? -14.293 17.593 -11.337 1.00 71.19 266 PRO A CA 1
ATOM 2035 C C . PRO A 1 266 ? -13.696 18.678 -12.249 1.00 71.19 266 PRO A C 1
ATOM 2037 O O . PRO A 1 266 ? -13.732 18.527 -13.469 1.00 71.19 266 PRO A O 1
ATOM 2040 N N . THR A 1 267 ? -13.187 19.787 -11.695 1.00 73.81 267 THR A N 1
ATOM 2041 C CA . THR A 1 267 ? -12.592 20.885 -12.473 1.00 73.81 267 THR A CA 1
ATOM 2042 C C . THR A 1 267 ? -11.083 20.758 -12.645 1.00 73.81 267 THR A C 1
ATOM 2044 O O . THR A 1 267 ? -10.525 21.403 -13.532 1.00 73.81 267 THR A O 1
ATOM 2047 N N . ASN A 1 268 ? -10.439 19.909 -11.841 1.00 72.81 268 ASN A N 1
ATOM 2048 C CA . ASN A 1 268 ? -8.997 19.687 -11.848 1.00 72.81 268 ASN A CA 1
ATOM 2049 C C . ASN A 1 268 ? -8.675 18.201 -11.624 1.00 72.81 268 ASN A C 1
ATOM 2051 O O . ASN A 1 268 ? -7.972 17.838 -10.683 1.00 72.81 268 ASN A O 1
ATOM 2055 N N . VAL A 1 269 ? -9.231 17.345 -12.485 1.00 69.31 269 VAL A N 1
ATOM 2056 C CA . VAL A 1 269 ? -8.993 15.895 -12.462 1.00 69.31 269 VAL A CA 1
ATOM 2057 C C . VAL A 1 269 ? -7.491 15.624 -12.589 1.00 69.31 269 VAL A C 1
ATOM 2059 O O . VAL A 1 269 ? -6.859 16.126 -13.520 1.00 69.31 269 VAL A O 1
ATOM 2062 N N . GLY A 1 270 ? -6.931 14.864 -11.649 1.00 71.06 270 GLY A N 1
ATOM 2063 C CA . GLY A 1 270 ? -5.502 14.546 -11.564 1.00 71.06 270 GLY A CA 1
ATOM 2064 C C . GLY A 1 270 ? -4.695 15.575 -10.769 1.00 71.06 270 GLY A C 1
ATOM 2065 O O . GLY A 1 270 ? -3.915 15.221 -9.903 1.00 71.06 270 GLY A O 1
ATOM 2066 N N . GLY A 1 271 ? -4.954 16.875 -10.935 1.00 74.12 271 GLY A N 1
ATOM 2067 C CA . GLY A 1 271 ? -4.155 17.920 -10.277 1.00 74.12 271 GLY A CA 1
ATOM 2068 C C . GLY A 1 271 ? -4.378 18.086 -8.766 1.00 74.12 271 GLY A C 1
ATOM 2069 O O . GLY A 1 271 ? -3.845 19.028 -8.178 1.00 74.12 271 GLY A O 1
ATOM 2070 N N . ASN A 1 272 ? -5.211 17.248 -8.145 1.00 82.19 272 ASN A N 1
ATOM 2071 C CA . ASN A 1 272 ? -5.521 17.278 -6.715 1.00 82.19 272 ASN A CA 1
ATOM 2072 C C . ASN A 1 272 ? -5.364 15.915 -6.029 1.00 82.19 272 ASN A C 1
ATOM 2074 O O . ASN A 1 272 ? -5.824 15.752 -4.888 1.00 82.19 272 ASN A O 1
ATOM 2078 N N . GLU A 1 273 ? -4.699 14.972 -6.697 1.00 89.75 273 GLU A N 1
ATOM 2079 C CA . GLU A 1 273 ? -4.275 13.700 -6.121 1.00 89.75 273 GLU A CA 1
ATOM 2080 C C . GLU A 1 273 ? -3.421 13.942 -4.871 1.00 89.75 273 GLU A C 1
ATOM 2082 O O . GLU A 1 273 ? -2.752 14.971 -4.693 1.00 89.75 273 GLU A O 1
ATOM 2087 N N . ILE A 1 274 ? -3.541 13.041 -3.899 1.00 91.69 274 ILE A N 1
ATOM 2088 C CA . ILE A 1 274 ? -2.959 13.290 -2.578 1.00 91.69 274 ILE A CA 1
ATOM 2089 C C . ILE A 1 274 ? -1.426 13.266 -2.600 1.00 91.69 274 ILE A C 1
ATOM 2091 O O . ILE A 1 274 ? -0.815 13.919 -1.749 1.00 91.69 274 ILE A O 1
ATOM 2095 N N . GLY A 1 275 ? -0.807 12.541 -3.537 1.00 92.56 275 GLY A N 1
ATOM 2096 C CA . GLY A 1 275 ? 0.636 12.573 -3.753 1.00 92.56 275 GLY A CA 1
ATOM 2097 C C . GLY A 1 275 ? 1.052 13.921 -4.336 1.00 92.56 275 GLY A C 1
ATOM 2098 O O . GLY A 1 275 ? 1.967 14.570 -3.819 1.00 92.56 275 GLY A O 1
ATOM 2099 N N . ASP A 1 276 ? 0.313 14.389 -5.336 1.00 92.31 276 ASP A N 1
ATOM 2100 C CA . ASP A 1 276 ? 0.525 15.660 -6.026 1.00 92.31 276 ASP A CA 1
ATOM 2101 C C . ASP A 1 276 ? 0.447 16.890 -5.114 1.00 92.31 276 ASP A C 1
ATOM 2103 O O . ASP A 1 276 ? 1.288 17.792 -5.198 1.00 92.31 276 ASP A O 1
ATOM 2107 N N . LYS A 1 277 ? -0.476 16.907 -4.146 1.00 93.06 277 LYS A N 1
ATOM 2108 C CA . LYS A 1 277 ? -0.557 17.980 -3.130 1.00 93.06 277 LYS A CA 1
ATOM 2109 C C . LYS A 1 277 ? 0.730 18.174 -2.330 1.00 93.06 277 LYS A C 1
ATOM 2111 O O . LYS A 1 277 ? 0.961 19.249 -1.772 1.00 93.06 277 LYS A O 1
ATOM 2116 N N . CYS A 1 278 ? 1.557 17.140 -2.257 1.00 95.31 278 CYS A N 1
ATOM 2117 C CA . CYS A 1 278 ? 2.802 17.135 -1.507 1.00 95.31 278 CYS A CA 1
ATOM 2118 C C . CYS A 1 278 ? 4.038 17.072 -2.399 1.00 95.31 278 CYS A C 1
ATOM 2120 O O . CYS A 1 278 ? 5.149 16.949 -1.879 1.00 95.31 278 CYS A O 1
ATOM 2122 N N . LYS A 1 279 ? 3.875 17.210 -3.718 1.00 92.31 279 LYS A N 1
ATOM 2123 C CA . LYS A 1 279 ? 4.960 17.185 -4.699 1.00 92.31 279 LYS A CA 1
ATOM 2124 C C . LYS A 1 279 ? 6.147 18.038 -4.253 1.00 92.31 279 LYS A C 1
ATOM 2126 O O . LYS A 1 279 ? 5.991 19.174 -3.799 1.00 92.31 279 LYS A O 1
ATOM 2131 N N . ASN A 1 280 ? 7.349 17.484 -4.409 1.00 93.19 280 ASN A N 1
ATOM 2132 C CA . ASN A 1 280 ? 8.633 18.039 -3.949 1.00 93.19 280 ASN A CA 1
ATOM 2133 C C . ASN A 1 280 ? 8.901 17.946 -2.437 1.00 93.19 280 ASN A C 1
ATOM 2135 O O . ASN A 1 280 ? 9.935 18.431 -1.977 1.00 93.19 280 ASN A O 1
ATOM 2139 N N . GLN A 1 281 ? 8.015 17.328 -1.657 1.00 96.50 281 GLN A N 1
ATOM 2140 C CA . GLN A 1 281 ? 8.279 17.004 -0.258 1.00 96.50 281 GLN A CA 1
ATOM 2141 C C . GLN A 1 281 ? 8.639 15.529 -0.130 1.00 96.50 281 GLN A C 1
ATOM 2143 O O . GLN A 1 281 ? 7.820 14.652 -0.388 1.00 96.50 281 GLN A O 1
ATOM 2148 N N . SER A 1 282 ? 9.875 15.249 0.272 1.00 96.75 282 SER A N 1
ATOM 2149 C CA . SER A 1 282 ? 10.372 13.883 0.409 1.00 96.75 282 SER A CA 1
ATOM 2150 C C . SER A 1 282 ? 10.966 13.637 1.784 1.00 96.75 282 SER A C 1
ATOM 2152 O O . SER A 1 282 ? 11.563 14.532 2.384 1.00 96.75 282 SER A O 1
ATOM 2154 N N . ILE A 1 283 ? 10.893 12.392 2.230 1.00 95.62 283 ILE A N 1
ATOM 2155 C CA . ILE A 1 283 ? 11.498 11.910 3.472 1.00 95.62 283 ILE A CA 1
ATOM 2156 C C . ILE A 1 283 ? 12.496 10.799 3.177 1.00 95.62 283 ILE A C 1
ATOM 2158 O O . ILE A 1 283 ? 12.379 10.082 2.184 1.00 95.62 283 ILE A O 1
ATOM 2162 N N . LYS A 1 284 ? 13.480 10.640 4.063 1.00 94.00 284 LYS A N 1
ATOM 2163 C CA . LYS A 1 284 ? 14.434 9.533 3.992 1.00 94.00 284 LYS A CA 1
ATOM 2164 C C . LYS A 1 284 ? 13.938 8.333 4.785 1.00 94.00 284 LYS A C 1
ATOM 2166 O O . LYS A 1 284 ? 13.558 8.471 5.947 1.00 94.00 284 LYS A O 1
ATOM 2171 N N . TRP A 1 285 ? 14.027 7.158 4.170 1.00 90.25 285 TRP A N 1
ATOM 2172 C CA . TRP A 1 285 ? 13.781 5.870 4.801 1.00 90.25 285 TRP A CA 1
ATOM 2173 C C . TRP A 1 285 ? 14.951 4.923 4.580 1.00 90.25 285 TRP A C 1
ATOM 2175 O O . TRP A 1 285 ? 15.087 4.308 3.522 1.00 90.25 285 TRP A O 1
ATOM 2185 N N . GLY A 1 286 ? 15.833 4.825 5.574 1.00 89.31 286 GLY A N 1
ATOM 2186 C CA . GLY A 1 286 ? 17.086 4.099 5.391 1.00 89.31 286 GLY A CA 1
ATOM 2187 C C . GLY A 1 286 ? 17.872 4.687 4.215 1.00 89.31 286 GLY A C 1
ATOM 2188 O O . GLY A 1 286 ? 18.243 5.860 4.248 1.00 89.31 286 GLY A O 1
ATOM 2189 N N . SER A 1 287 ? 18.102 3.879 3.179 1.00 92.44 287 SER A N 1
ATOM 2190 C CA . SER A 1 287 ? 18.786 4.279 1.943 1.00 92.44 287 SER A CA 1
ATOM 2191 C C . SER A 1 287 ? 17.878 4.894 0.876 1.00 92.44 287 SER A C 1
ATOM 2193 O O . SER A 1 287 ? 18.396 5.340 -0.142 1.00 92.44 287 SER A O 1
ATOM 2195 N N . TYR A 1 288 ? 16.559 4.915 1.074 1.00 95.50 288 TYR A N 1
ATOM 2196 C CA . TYR A 1 288 ? 15.592 5.341 0.060 1.00 95.50 288 TYR A CA 1
ATOM 2197 C C . TYR A 1 288 ? 15.042 6.742 0.339 1.00 95.50 288 TYR A C 1
ATOM 2199 O O . TYR A 1 288 ? 14.996 7.196 1.488 1.00 95.50 288 TYR A O 1
ATOM 2207 N N . SER A 1 289 ? 14.587 7.420 -0.713 1.00 96.81 289 SER A N 1
ATOM 2208 C CA . SER A 1 289 ? 13.764 8.628 -0.610 1.00 96.81 289 SER A CA 1
ATOM 2209 C C . SER A 1 289 ? 12.323 8.303 -0.979 1.00 96.81 289 SER A C 1
ATOM 2211 O O . SER A 1 289 ? 12.081 7.730 -2.037 1.00 96.81 289 SER A O 1
ATOM 2213 N N . LEU A 1 290 ? 11.369 8.703 -0.147 1.00 96.56 290 LEU A N 1
ATOM 2214 C CA . LEU A 1 290 ? 9.942 8.555 -0.425 1.00 96.56 290 LEU A CA 1
ATOM 2215 C C . LEU A 1 290 ? 9.290 9.918 -0.598 1.00 96.56 290 LEU A C 1
ATOM 2217 O O . LEU A 1 290 ? 9.677 10.873 0.078 1.00 96.56 290 LEU A O 1
ATOM 2221 N N . GLN A 1 291 ? 8.266 9.988 -1.437 1.00 97.38 291 GLN A N 1
ATOM 2222 C CA . GLN A 1 291 ? 7.386 11.144 -1.545 1.00 97.38 291 GLN A CA 1
ATOM 2223 C C . GLN A 1 291 ? 6.444 11.184 -0.330 1.00 97.38 291 GLN A C 1
ATOM 2225 O O . GLN A 1 291 ? 5.870 10.167 0.051 1.00 97.38 291 GLN A O 1
ATOM 2230 N N . GLN A 1 292 ? 6.283 12.340 0.310 1.00 97.00 292 GLN A N 1
ATOM 2231 C CA . GLN A 1 292 ? 5.208 12.534 1.289 1.00 97.00 292 GLN A CA 1
ATOM 2232 C C . GLN A 1 292 ? 3.874 12.709 0.559 1.00 97.00 292 GLN A C 1
ATOM 2234 O O . GLN A 1 292 ? 3.856 13.123 -0.599 1.00 97.00 292 GLN A O 1
ATOM 2239 N N . TYR A 1 293 ? 2.758 12.464 1.232 1.00 95.69 293 TYR A N 1
ATOM 2240 C CA . TYR A 1 293 ? 1.423 12.609 0.660 1.00 95.69 293 TYR A CA 1
ATOM 2241 C C . TYR A 1 293 ? 0.478 13.320 1.625 1.00 95.69 293 TYR A C 1
ATOM 2243 O O . TYR A 1 293 ? 0.715 13.414 2.829 1.00 95.69 293 TYR A O 1
ATOM 2251 N N . TRP A 1 294 ? -0.593 13.887 1.087 1.00 94.88 294 TRP A N 1
ATOM 2252 C CA . TRP A 1 294 ? -1.508 14.708 1.860 1.00 94.88 294 TRP A CA 1
ATOM 2253 C C . TRP A 1 294 ? -2.333 13.872 2.836 1.00 94.88 294 TRP A C 1
ATOM 2255 O O . TRP A 1 294 ? -2.814 12.789 2.503 1.00 94.88 294 TRP A O 1
ATOM 2265 N N . SER A 1 295 ? -2.552 14.410 4.033 1.00 91.19 295 SER A N 1
ATOM 2266 C CA . SER A 1 295 ? -3.423 13.844 5.057 1.00 91.19 295 SER A CA 1
ATOM 2267 C C . SER A 1 295 ? -4.490 14.865 5.454 1.00 91.19 295 SER A C 1
ATOM 2269 O O . SER A 1 295 ? -4.165 15.926 5.986 1.00 91.19 295 SER A O 1
ATOM 2271 N N . ASN A 1 296 ? -5.768 14.541 5.244 1.00 84.44 296 ASN A N 1
ATOM 2272 C CA . ASN A 1 296 ? -6.904 15.354 5.699 1.00 84.44 296 ASN A CA 1
ATOM 2273 C C . ASN A 1 296 ? -6.977 15.450 7.236 1.00 84.44 296 ASN A C 1
ATOM 2275 O O . ASN A 1 296 ? -7.307 16.507 7.764 1.00 84.44 296 ASN A O 1
ATOM 2279 N N . ASN A 1 297 ? -6.606 14.390 7.957 1.00 80.44 297 ASN A N 1
ATOM 2280 C CA . ASN A 1 297 ? -6.627 14.323 9.420 1.00 80.44 297 ASN A CA 1
ATOM 2281 C C . ASN A 1 297 ? -5.670 15.330 10.068 1.00 80.44 297 ASN A C 1
ATOM 2283 O O . ASN A 1 297 ? -5.958 15.868 11.135 1.00 80.44 297 ASN A O 1
ATOM 2287 N N . THR A 1 298 ? -4.510 15.560 9.449 1.00 80.81 298 THR A N 1
ATOM 2288 C CA . THR A 1 298 ? -3.479 16.476 9.967 1.00 80.81 298 THR A CA 1
ATOM 2289 C C . THR A 1 298 ? -3.379 17.775 9.176 1.00 80.81 298 THR A C 1
ATOM 2291 O O . THR A 1 298 ? -2.675 18.686 9.613 1.00 80.81 298 THR A O 1
ATOM 2294 N N . ASN A 1 299 ? -4.077 17.874 8.039 1.00 89.69 299 ASN A N 1
ATOM 2295 C CA . ASN A 1 299 ? -4.016 18.994 7.103 1.00 89.69 299 ASN A CA 1
ATOM 2296 C C . ASN A 1 299 ? -2.562 19.335 6.709 1.00 89.69 299 ASN A C 1
ATOM 2298 O O . ASN A 1 299 ? -2.152 20.498 6.716 1.00 89.69 299 ASN A O 1
ATOM 2302 N N . ALA A 1 300 ? -1.759 18.298 6.454 1.00 93.44 300 ALA A N 1
ATOM 2303 C CA . ALA A 1 300 ? -0.331 18.401 6.168 1.00 93.44 300 ALA A CA 1
ATOM 2304 C C . ALA A 1 300 ? 0.163 17.219 5.322 1.00 93.44 300 ALA A C 1
ATOM 2306 O O . ALA A 1 300 ? -0.506 16.191 5.214 1.00 93.44 300 ALA A O 1
ATOM 2307 N N . CYS A 1 301 ? 1.365 17.362 4.761 1.00 95.88 301 CYS A N 1
ATOM 2308 C CA . CYS A 1 301 ? 2.073 16.278 4.092 1.00 95.88 301 CYS A CA 1
ATOM 2309 C C . CYS A 1 301 ? 2.692 15.327 5.113 1.00 95.88 301 CYS A C 1
ATOM 2311 O O . CYS A 1 301 ? 3.482 15.739 5.965 1.00 95.88 301 CYS A O 1
ATOM 2313 N N . GLU A 1 302 ? 2.318 14.060 5.021 1.00 93.94 302 GLU A N 1
ATOM 2314 C CA . GLU A 1 302 ? 2.687 12.995 5.936 1.00 93.94 302 GLU A CA 1
ATOM 2315 C C . GLU A 1 302 ? 3.232 11.777 5.162 1.00 93.94 302 GLU A C 1
ATOM 2317 O O . GLU A 1 302 ? 3.073 11.682 3.946 1.00 93.94 302 GLU A O 1
ATOM 2322 N N . PRO A 1 303 ? 3.913 10.853 5.852 1.00 92.62 303 PRO A N 1
ATOM 2323 C CA . PRO A 1 303 ? 4.470 11.038 7.192 1.00 92.62 303 PRO A CA 1
ATOM 2324 C C . PRO A 1 303 ? 5.640 12.030 7.164 1.00 92.62 303 PRO A C 1
ATOM 2326 O O . PRO A 1 303 ? 6.442 12.037 6.237 1.00 92.62 303 PRO A O 1
ATOM 2329 N N . ARG A 1 304 ? 5.769 12.889 8.180 1.00 89.50 304 ARG A N 1
ATOM 2330 C CA . ARG A 1 304 ? 6.932 13.799 8.338 1.00 89.50 304 ARG A CA 1
ATOM 2331 C C . ARG A 1 304 ? 8.176 13.119 8.879 1.00 89.50 304 ARG A C 1
ATOM 2333 O O . ARG A 1 304 ? 9.295 13.550 8.618 1.00 89.50 304 ARG A O 1
ATOM 2340 N N . VAL A 1 305 ? 7.973 12.071 9.664 1.00 82.81 305 VAL A N 1
ATOM 2341 C CA . VAL A 1 305 ? 9.036 11.257 10.237 1.00 82.81 305 VAL A CA 1
ATOM 2342 C C . VAL A 1 305 ? 8.590 9.817 10.129 1.00 82.81 305 VAL A C 1
ATOM 2344 O O . VAL A 1 305 ? 7.557 9.444 10.685 1.00 82.81 305 VAL A O 1
ATOM 2347 N N . LEU A 1 306 ? 9.387 9.009 9.441 1.00 80.62 306 LEU A N 1
ATOM 2348 C CA . LEU A 1 306 ? 9.207 7.571 9.484 1.00 80.62 306 LEU A CA 1
ATOM 2349 C C . LEU A 1 306 ? 9.680 7.092 10.836 1.00 80.62 306 LEU A C 1
ATOM 2351 O O . LEU A 1 306 ? 10.803 7.374 11.267 1.00 80.62 306 LEU A O 1
ATOM 2355 N N . ARG A 1 307 ? 8.796 6.386 11.530 1.00 68.19 307 ARG A N 1
ATOM 2356 C CA . ARG A 1 307 ? 9.212 5.700 12.739 1.00 68.19 307 ARG A CA 1
ATOM 2357 C C . ARG A 1 307 ? 10.171 4.612 12.263 1.00 68.19 307 ARG A C 1
ATOM 2359 O O . ARG A 1 307 ? 9.777 3.833 11.396 1.00 68.19 307 ARG A O 1
ATOM 2366 N N . PRO A 1 308 ? 11.422 4.561 12.764 1.00 62.47 308 PRO A N 1
ATOM 2367 C CA . PRO A 1 308 ? 12.259 3.407 12.478 1.00 62.47 308 PRO A CA 1
ATOM 2368 C C . PRO A 1 308 ? 11.457 2.164 12.865 1.00 62.47 308 PRO A C 1
ATOM 2370 O O . PRO A 1 308 ? 10.690 2.266 13.832 1.00 62.47 308 PRO A O 1
ATOM 2373 N N . PRO A 1 309 ? 11.601 1.038 12.141 1.00 57.66 309 PRO A N 1
ATOM 2374 C CA . PRO A 1 309 ? 10.951 -0.208 12.515 1.00 57.66 309 PRO A CA 1
ATOM 2375 C C . PRO A 1 309 ? 11.256 -0.439 13.986 1.00 57.66 309 PRO A C 1
ATOM 2377 O O . PRO A 1 309 ? 12.398 -0.688 14.385 1.00 57.66 309 PRO A O 1
ATOM 2380 N N . THR A 1 310 ? 10.263 -0.199 14.838 1.00 54.22 310 THR A N 1
ATOM 2381 C CA . THR A 1 310 ? 10.457 -0.425 16.254 1.00 54.22 310 THR A CA 1
ATOM 2382 C C . THR A 1 310 ? 10.576 -1.934 16.372 1.00 54.22 310 THR A C 1
ATOM 2384 O O . THR A 1 310 ? 9.847 -2.680 15.723 1.00 54.22 310 THR A O 1
ATOM 2387 N N . SER A 1 311 ? 11.484 -2.425 17.213 1.00 57.59 311 SER A N 1
ATOM 2388 C CA . SER A 1 311 ? 11.565 -3.863 17.513 1.00 57.59 311 SER A CA 1
ATOM 2389 C C . SER A 1 311 ? 10.253 -4.434 18.082 1.00 57.59 311 SER A C 1
ATOM 2391 O O . SER A 1 311 ? 10.122 -5.641 18.266 1.00 57.59 311 SER A O 1
ATOM 2393 N N . SER A 1 312 ? 9.286 -3.561 18.371 1.00 65.00 312 SER A N 1
ATOM 2394 C CA . SER A 1 312 ? 7.885 -3.849 18.623 1.00 65.00 312 SER A CA 1
ATOM 2395 C C . SER A 1 312 ? 7.040 -3.412 17.426 1.00 65.00 312 SER A C 1
ATOM 2397 O O . SER A 1 312 ? 6.281 -2.447 17.522 1.00 65.00 312 SER A O 1
ATOM 2399 N N . ALA A 1 313 ? 7.219 -4.057 16.283 1.00 69.81 313 ALA A N 1
ATOM 2400 C CA . ALA A 1 313 ? 6.462 -3.689 15.105 1.00 69.81 313 ALA A CA 1
ATOM 2401 C C . ALA A 1 313 ? 4.961 -3.940 15.359 1.00 69.81 313 ALA A C 1
ATOM 2403 O O . ALA A 1 313 ? 4.570 -4.920 16.008 1.00 69.81 313 ALA A O 1
ATOM 2404 N N . GLU A 1 314 ? 4.135 -2.987 14.939 1.00 85.62 314 GLU A N 1
ATOM 2405 C CA . GLU A 1 314 ? 2.685 -3.096 15.036 1.00 85.62 314 GLU A CA 1
ATOM 2406 C C . GLU A 1 314 ? 2.201 -4.157 14.032 1.00 85.62 314 GLU A C 1
ATOM 2408 O O . GLU A 1 314 ? 2.792 -4.346 12.966 1.00 85.62 314 GLU A O 1
ATOM 2413 N N . ARG A 1 315 ? 1.204 -4.949 14.419 1.00 87.88 315 ARG A N 1
ATOM 2414 C CA . ARG A 1 315 ? 0.682 -6.076 13.644 1.00 87.88 315 ARG A CA 1
ATOM 2415 C C . ARG A 1 315 ? -0.830 -6.023 13.632 1.00 87.88 315 ARG A C 1
ATOM 2417 O O . ARG A 1 315 ? -1.440 -5.826 14.681 1.00 87.88 315 ARG A O 1
ATOM 2424 N N . ASP A 1 316 ? -1.422 -6.279 12.482 1.00 89.44 316 ASP A N 1
ATOM 2425 C CA . ASP A 1 316 ? -2.868 -6.381 12.365 1.00 89.44 316 ASP A CA 1
ATOM 2426 C C . ASP A 1 316 ? -3.340 -7.726 12.923 1.00 89.44 316 ASP A C 1
ATOM 2428 O O . ASP A 1 316 ? -2.960 -8.799 12.453 1.00 89.44 316 ASP A O 1
ATOM 2432 N N . TRP A 1 317 ? -4.146 -7.672 13.980 1.00 94.56 317 TRP A N 1
ATOM 2433 C CA . TRP A 1 317 ? -4.813 -8.838 14.567 1.00 94.56 317 TRP A CA 1
ATOM 2434 C C . TRP A 1 317 ? -6.243 -9.002 14.058 1.00 94.56 317 TRP A C 1
ATOM 2436 O O . TRP A 1 317 ? -6.779 -10.106 14.059 1.00 94.56 317 TRP A O 1
ATOM 2446 N N . LEU A 1 318 ? -6.854 -7.910 13.611 1.00 95.31 318 LEU A N 1
ATOM 2447 C CA . LEU A 1 318 ? -8.115 -7.894 12.889 1.00 95.31 318 LEU A CA 1
ATOM 2448 C C . LEU A 1 318 ? -8.039 -6.773 11.863 1.00 95.31 318 LEU A C 1
ATOM 2450 O O . LEU A 1 318 ? -7.659 -5.664 12.221 1.00 95.31 318 LEU A O 1
ATOM 2454 N N . ASP A 1 319 ? -8.486 -7.040 10.646 1.00 90.88 319 ASP A N 1
ATOM 2455 C CA . ASP A 1 319 ? -8.834 -6.012 9.678 1.00 90.88 319 ASP A CA 1
ATOM 2456 C C . ASP A 1 319 ? -10.042 -6.497 8.876 1.00 90.88 319 ASP A C 1
ATOM 2458 O O . ASP A 1 319 ? -9.947 -7.448 8.100 1.00 90.88 319 ASP A O 1
ATOM 2462 N N . THR A 1 320 ? -11.209 -5.916 9.141 1.00 89.31 320 THR A N 1
ATOM 2463 C CA . THR A 1 320 ? -12.444 -6.258 8.435 1.00 89.31 320 THR A CA 1
ATOM 2464 C C . THR A 1 320 ? -13.110 -5.005 7.900 1.00 89.31 320 THR A C 1
ATOM 2466 O O . THR A 1 320 ? -13.195 -3.988 8.591 1.00 89.31 320 THR A O 1
ATOM 2469 N N . SER A 1 321 ? -13.599 -5.072 6.666 1.00 87.12 321 SER A N 1
ATOM 2470 C CA . SER A 1 321 ? -14.252 -3.958 5.987 1.00 87.12 321 SER A CA 1
ATOM 2471 C C . SER A 1 321 ? -15.372 -4.436 5.056 1.00 87.12 321 SER A C 1
ATOM 2473 O O . SER A 1 321 ? -15.444 -5.605 4.681 1.00 87.12 321 SER A O 1
ATOM 2475 N N . GLY A 1 322 ? -16.290 -3.535 4.707 1.00 82.38 322 GLY A N 1
ATOM 2476 C CA . GLY A 1 322 ? -17.406 -3.785 3.785 1.00 82.38 322 GLY A CA 1
ATOM 2477 C C . GLY A 1 322 ? -18.163 -2.494 3.484 1.00 82.38 322 GLY A C 1
ATOM 2478 O O . GLY A 1 322 ? -17.928 -1.511 4.169 1.00 82.38 322 GLY A O 1
ATOM 2479 N N . ILE A 1 323 ? -19.070 -2.461 2.497 1.00 80.31 323 ILE A N 1
ATOM 2480 C CA . ILE A 1 323 ? -19.745 -1.228 2.024 1.00 80.31 323 ILE A CA 1
ATOM 2481 C C . ILE A 1 323 ? -21.271 -1.250 2.297 1.00 80.31 323 ILE A C 1
ATOM 2483 O O . ILE A 1 323 ? -22.049 -1.572 1.397 1.00 80.31 323 ILE A O 1
ATOM 2487 N N . PRO A 1 324 ? -21.742 -0.877 3.504 1.00 89.88 324 PRO A N 1
ATOM 2488 C CA . PRO A 1 324 ? -20.991 -0.822 4.758 1.00 89.88 324 PRO A CA 1
ATOM 2489 C C . PRO A 1 324 ? -20.734 -2.235 5.309 1.00 89.88 324 PRO A C 1
ATOM 2491 O O . PRO A 1 324 ? -21.449 -3.177 4.966 1.00 89.88 324 PRO A O 1
ATOM 2494 N N . LEU A 1 325 ? -19.742 -2.386 6.191 1.00 93.62 325 LEU A N 1
ATOM 2495 C CA . LEU A 1 325 ? -19.532 -3.618 6.957 1.00 93.62 325 LEU A CA 1
ATOM 2496 C C . LEU A 1 325 ? -20.781 -3.911 7.792 1.00 93.62 325 LEU A C 1
ATOM 2498 O O . LEU A 1 325 ? -21.258 -5.041 7.843 1.00 93.62 325 LEU A O 1
ATOM 2502 N N . GLN A 1 326 ? -21.339 -2.863 8.400 1.00 96.81 326 GLN A N 1
ATOM 2503 C CA . GLN A 1 326 ? -22.611 -2.909 9.100 1.00 96.81 326 GLN A CA 1
ATOM 2504 C C . GLN A 1 326 ? -23.312 -1.559 9.017 1.00 96.81 326 GLN A C 1
ATOM 2506 O O . GLN A 1 326 ? -22.720 -0.518 9.290 1.00 96.81 326 GLN A O 1
ATOM 2511 N N . ARG A 1 327 ? -24.615 -1.588 8.738 1.00 96.12 327 ARG A N 1
ATOM 2512 C CA . ARG A 1 327 ? -25.501 -0.451 8.995 1.00 96.12 327 ARG A CA 1
ATOM 2513 C C . ARG A 1 327 ? -26.242 -0.659 10.306 1.00 96.12 327 ARG A C 1
ATOM 2515 O O . ARG A 1 327 ? -27.155 -1.483 10.354 1.00 96.12 327 ARG A O 1
ATOM 2522 N N . PHE A 1 328 ? -25.871 0.061 11.352 1.00 95.88 328 PHE A N 1
ATOM 2523 C CA . PHE A 1 328 ? -26.641 0.102 12.588 1.00 95.88 328 PHE A CA 1
ATOM 2524 C C . PHE A 1 328 ? -27.974 0.805 12.346 1.00 95.88 328 PHE A C 1
ATOM 2526 O O . PHE A 1 328 ? -28.063 1.789 11.608 1.00 95.88 328 PHE A O 1
ATOM 2533 N N . LYS A 1 329 ? -29.025 0.243 12.937 1.00 92.31 329 LYS A N 1
ATOM 2534 C CA . LYS A 1 329 ? -30.402 0.739 12.869 1.00 92.31 329 LYS A CA 1
ATOM 2535 C C . LYS A 1 329 ? -31.023 0.619 14.250 1.00 92.31 329 LYS A C 1
ATOM 2537 O O . LYS A 1 329 ? -30.527 -0.124 15.092 1.00 92.31 329 LYS A O 1
ATOM 2542 N N . GLY A 1 330 ? -32.176 1.248 14.470 1.00 85.44 330 GLY A N 1
ATOM 2543 C CA . GLY A 1 330 ? -32.850 1.214 15.774 1.00 85.44 330 GLY A CA 1
ATOM 2544 C C . GLY A 1 330 ? -33.036 -0.186 16.395 1.00 85.44 330 GLY A C 1
ATOM 2545 O O . GLY A 1 330 ? -33.004 -0.297 17.622 1.00 85.44 330 GLY A O 1
ATOM 2546 N N . ASN A 1 331 ? -33.184 -1.236 15.574 1.00 88.31 331 ASN A N 1
ATOM 2547 C CA . ASN A 1 331 ? -33.319 -2.640 15.989 1.00 88.31 331 ASN A CA 1
ATOM 2548 C C . ASN A 1 331 ? -32.058 -3.506 15.790 1.00 88.31 331 ASN A C 1
ATOM 2550 O O . ASN A 1 331 ? -32.080 -4.678 16.152 1.00 88.31 331 ASN A O 1
ATOM 2554 N N . GLN A 1 332 ? -30.990 -2.966 15.206 1.00 94.06 332 GLN A N 1
ATOM 2555 C CA . GLN A 1 332 ? -29.726 -3.663 14.983 1.00 94.06 332 GLN A CA 1
ATOM 2556 C C . GLN A 1 332 ? -28.615 -2.830 15.609 1.00 94.06 332 GLN A C 1
ATOM 2558 O O . GLN A 1 332 ? -28.137 -1.874 14.997 1.00 94.06 332 GLN A O 1
ATOM 2563 N N . ARG A 1 333 ? -28.273 -3.182 16.852 1.00 94.12 333 ARG A N 1
ATOM 2564 C CA . ARG A 1 333 ? -27.364 -2.419 17.717 1.00 94.12 333 ARG A CA 1
ATOM 2565 C C . ARG A 1 333 ? -26.028 -3.089 17.962 1.00 94.12 333 ARG A C 1
ATOM 2567 O O . ARG A 1 333 ? -25.150 -2.431 18.489 1.00 94.12 333 ARG A O 1
ATOM 2574 N N . ASP A 1 334 ? -25.868 -4.341 17.552 1.00 97.38 334 ASP A N 1
ATOM 2575 C CA . ASP A 1 334 ? -24.660 -5.124 17.788 1.00 97.38 334 ASP A CA 1
ATOM 2576 C C . ASP A 1 334 ? -24.022 -5.549 16.467 1.00 97.38 334 ASP A C 1
ATOM 2578 O O . ASP A 1 334 ? -24.712 -5.980 15.537 1.00 97.38 334 ASP A O 1
ATOM 2582 N N . LEU A 1 335 ? -22.696 -5.456 16.413 1.00 97.88 335 LEU A N 1
ATOM 2583 C CA . LEU A 1 335 ? -21.853 -6.027 15.370 1.00 97.88 335 LEU A CA 1
ATOM 2584 C C . LEU A 1 335 ? -20.781 -6.904 16.027 1.00 97.88 335 LEU A C 1
ATOM 2586 O O . LEU A 1 335 ? -19.724 -6.383 16.392 1.00 97.88 335 LEU A O 1
ATOM 2590 N N . PRO A 1 336 ? -21.035 -8.213 16.195 1.00 98.25 336 PRO A N 1
ATOM 2591 C CA . PRO A 1 336 ? -20.008 -9.157 16.604 1.00 98.25 336 PRO A CA 1
ATOM 2592 C C . PRO A 1 336 ? -19.091 -9.482 15.418 1.00 98.25 336 PRO A C 1
ATOM 2594 O O . PRO A 1 336 ? -19.546 -9.840 14.329 1.00 98.25 336 PRO A O 1
ATOM 2597 N N . ILE A 1 337 ? -17.785 -9.369 15.632 1.00 98.31 337 ILE A N 1
ATOM 2598 C CA . ILE A 1 337 ? -16.736 -9.616 14.646 1.00 98.31 337 ILE A CA 1
ATOM 2599 C C . ILE A 1 337 ? -15.790 -10.657 15.220 1.00 98.31 337 ILE A C 1
ATOM 2601 O O . ILE A 1 337 ? -15.080 -10.409 16.196 1.00 98.31 337 ILE A O 1
ATOM 2605 N N . LYS A 1 338 ? -15.746 -11.824 14.582 1.00 97.94 338 LYS A N 1
ATOM 2606 C CA . LYS A 1 338 ? -14.816 -12.884 14.958 1.00 97.94 338 LYS A CA 1
ATOM 2607 C C . LYS A 1 338 ? -13.378 -12.462 14.660 1.00 97.94 338 LYS A C 1
ATOM 2609 O O . LYS A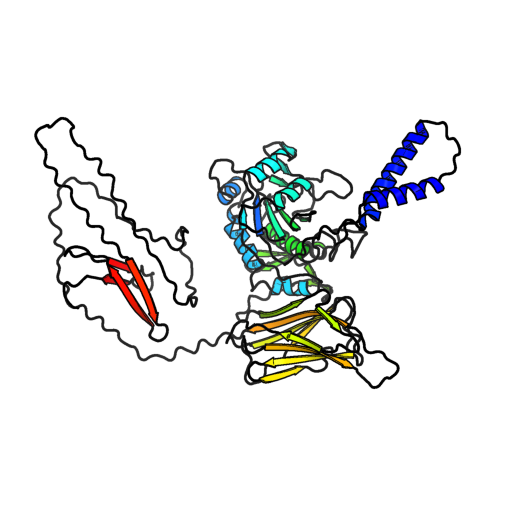 1 338 ? -13.073 -12.036 13.549 1.00 97.94 338 LYS A O 1
ATOM 2614 N N . VAL A 1 339 ? -12.497 -12.654 15.635 1.00 96.94 339 VAL A N 1
ATOM 2615 C CA . VAL A 1 339 ? -11.055 -12.443 15.491 1.00 96.94 339 VAL A CA 1
ATOM 2616 C C . VAL A 1 339 ? -10.386 -13.802 15.345 1.00 96.94 339 VAL A C 1
ATOM 2618 O O . VAL A 1 339 ? -10.574 -14.701 16.168 1.00 96.94 339 VAL A O 1
ATOM 2621 N N . TYR A 1 340 ? -9.638 -13.980 14.259 1.00 95.25 340 TYR A N 1
ATOM 2622 C CA . TYR A 1 340 ? -8.871 -15.200 14.037 1.00 95.25 340 TYR A CA 1
ATOM 2623 C C . TYR A 1 340 ? -7.507 -15.095 14.732 1.00 95.25 340 TYR A C 1
ATOM 2625 O O . TYR A 1 340 ? -6.942 -14.003 14.789 1.00 95.25 340 TYR A O 1
ATOM 2633 N N . PRO A 1 341 ? -6.952 -16.200 15.266 1.00 93.25 341 PRO A N 1
ATOM 2634 C CA . PRO A 1 341 ? -5.677 -16.148 15.969 1.00 93.25 341 PRO A CA 1
ATOM 2635 C C . PRO A 1 341 ? -4.543 -15.594 15.094 1.00 93.25 341 PRO A C 1
ATOM 2637 O O . PRO A 1 341 ? -4.157 -16.211 14.104 1.00 93.25 341 PRO A O 1
ATOM 2640 N N . ALA A 1 342 ? -3.977 -14.459 15.501 1.00 87.62 342 ALA A N 1
ATOM 2641 C CA . ALA A 1 342 ? -2.785 -13.847 14.918 1.00 87.62 342 ALA A CA 1
ATOM 2642 C C . ALA A 1 342 ? -1.652 -13.824 15.954 1.00 87.62 342 ALA A C 1
ATOM 2644 O O . ALA A 1 342 ? -1.908 -13.674 17.147 1.00 87.62 342 ALA A O 1
ATOM 2645 N N . ASN A 1 343 ? -0.400 -13.998 15.512 1.00 90.62 343 ASN A N 1
ATOM 2646 C CA . ASN A 1 343 ? 0.809 -13.976 16.358 1.00 90.62 343 ASN A CA 1
ATOM 2647 C C . ASN A 1 343 ? 0.705 -14.809 17.655 1.00 90.62 343 ASN A C 1
ATOM 2649 O O . ASN A 1 343 ? 1.105 -14.345 18.727 1.00 90.62 343 ASN A O 1
ATOM 2653 N N . VAL A 1 344 ? 0.162 -16.029 17.562 1.00 92.69 344 VAL A N 1
ATOM 2654 C CA . VAL A 1 344 ? -0.207 -16.866 18.717 1.00 92.69 344 VAL A CA 1
ATOM 2655 C C . VAL A 1 344 ? 0.896 -16.930 19.779 1.00 92.69 344 VAL A C 1
ATOM 2657 O O . VAL A 1 344 ? 2.044 -17.252 19.488 1.00 92.69 344 VAL A O 1
ATOM 2660 N N . GLY A 1 345 ? 0.542 -16.604 21.025 1.00 92.81 345 GLY A N 1
ATOM 2661 C CA . GLY A 1 345 ? 1.446 -16.644 22.178 1.00 92.81 345 GLY A CA 1
ATOM 2662 C C . GLY A 1 345 ? 2.377 -15.435 22.335 1.00 92.81 345 GLY A C 1
ATOM 2663 O O . GLY A 1 345 ? 2.982 -15.282 23.400 1.00 92.81 345 GLY A O 1
ATOM 2664 N N . SER A 1 346 ? 2.459 -14.545 21.341 1.00 91.56 346 SER A N 1
ATOM 2665 C CA . SER A 1 346 ? 3.273 -13.326 21.415 1.00 91.56 346 SER A CA 1
ATOM 2666 C C . SER A 1 346 ? 2.596 -12.292 22.317 1.00 91.56 346 SER A C 1
ATOM 2668 O O . SER A 1 346 ? 1.445 -11.944 22.054 1.00 91.56 346 SER A O 1
ATOM 2670 N N . PRO A 1 347 ? 3.255 -11.783 23.375 1.00 93.94 347 PRO A N 1
ATOM 2671 C CA . PRO A 1 347 ? 2.641 -10.797 24.256 1.00 93.94 347 PRO A CA 1
ATOM 2672 C C . PRO A 1 347 ? 2.419 -9.469 23.526 1.00 93.94 347 PRO A C 1
ATOM 2674 O O . PRO A 1 347 ? 3.350 -8.928 22.933 1.00 93.94 347 PRO A O 1
ATOM 2677 N N . ALA A 1 348 ? 1.215 -8.908 23.616 1.00 94.94 348 ALA A N 1
ATOM 2678 C CA . ALA A 1 348 ? 0.956 -7.534 23.205 1.00 94.94 348 ALA A CA 1
ATOM 2679 C C . ALA A 1 348 ? 1.497 -6.564 24.262 1.00 94.94 348 ALA A C 1
ATOM 2681 O O . ALA A 1 348 ? 1.270 -6.721 25.462 1.00 94.94 348 ALA A O 1
ATOM 2682 N N . LYS A 1 349 ? 2.218 -5.544 23.801 1.00 94.25 349 LYS A N 1
ATOM 2683 C CA . LYS A 1 349 ? 2.665 -4.395 24.593 1.00 94.25 349 LYS A CA 1
ATOM 2684 C C . LYS A 1 349 ? 1.611 -3.289 24.608 1.00 94.25 349 LYS A C 1
ATOM 2686 O O . LYS A 1 349 ? 1.427 -2.649 25.638 1.00 94.25 349 LYS A O 1
ATOM 2691 N N . SER A 1 350 ? 0.941 -3.073 23.482 1.00 94.81 350 SER A N 1
ATOM 2692 C CA . SER A 1 350 ? -0.213 -2.182 23.355 1.00 94.81 350 SER A CA 1
ATOM 2693 C C . SER A 1 350 ? -1.150 -2.701 22.272 1.00 94.81 350 SER A C 1
ATOM 2695 O O . SER A 1 350 ? -0.726 -3.414 21.361 1.00 94.81 350 SER A O 1
ATOM 2697 N N . LEU A 1 351 ? -2.423 -2.343 22.397 1.00 96.69 351 LEU A N 1
ATOM 2698 C CA . LEU A 1 351 ? -3.473 -2.633 21.434 1.00 96.69 351 LEU A CA 1
ATOM 2699 C C . LEU A 1 351 ? -4.117 -1.308 21.024 1.00 96.69 351 LEU A C 1
ATOM 2701 O O . LEU A 1 351 ? -4.351 -0.453 21.878 1.00 96.69 351 LEU A O 1
ATOM 2705 N N . ARG A 1 352 ? -4.416 -1.151 19.740 1.00 95.88 352 ARG A N 1
ATOM 2706 C CA . ARG A 1 352 ? -5.102 0.014 19.182 1.00 95.88 352 ARG A CA 1
ATOM 2707 C C . ARG A 1 352 ? -6.264 -0.454 18.326 1.00 95.88 352 ARG A C 1
ATOM 2709 O O . ARG A 1 352 ? -6.084 -1.287 17.443 1.00 95.88 352 ARG A O 1
ATOM 2716 N N . MET A 1 353 ? -7.442 0.094 18.583 1.00 96.94 353 MET A N 1
ATOM 2717 C CA . MET A 1 353 ? -8.615 -0.106 17.742 1.00 96.94 353 MET A CA 1
ATOM 2718 C C . MET A 1 353 ? -8.744 1.064 16.773 1.00 96.94 353 MET A C 1
ATOM 2720 O O . MET A 1 353 ? -8.506 2.213 17.151 1.00 96.94 353 MET A O 1
ATOM 2724 N N . ILE A 1 354 ? -9.146 0.767 15.543 1.00 94.50 354 ILE A N 1
ATOM 2725 C CA . ILE A 1 354 ? -9.465 1.740 14.505 1.00 94.50 354 ILE A CA 1
ATOM 2726 C C . ILE A 1 354 ? -10.857 1.403 13.962 1.00 94.50 354 ILE A C 1
ATOM 2728 O O . ILE A 1 354 ? -11.126 0.259 13.596 1.00 94.50 354 ILE A O 1
ATOM 2732 N N . ILE A 1 355 ? -11.750 2.391 13.930 1.00 95.69 355 ILE A N 1
ATOM 2733 C CA . ILE A 1 355 ? -13.108 2.275 13.389 1.00 95.69 355 ILE A CA 1
ATOM 2734 C C . ILE A 1 355 ? -13.292 3.353 12.324 1.00 95.69 355 ILE A C 1
ATOM 2736 O O . ILE A 1 355 ? -13.043 4.529 12.588 1.00 95.69 355 ILE A O 1
ATOM 2740 N N . SER A 1 356 ? -13.759 2.960 11.141 1.00 92.75 356 SER A N 1
ATOM 2741 C CA . SER A 1 356 ? -14.097 3.894 10.062 1.00 92.75 356 SER A CA 1
ATOM 2742 C C . SER A 1 356 ? -15.603 3.962 9.852 1.00 92.75 356 SER A C 1
ATOM 2744 O O . SER A 1 356 ? -16.276 2.926 9.779 1.00 92.75 356 SER A O 1
ATOM 2746 N N . THR A 1 357 ? -16.127 5.176 9.721 1.00 94.25 357 THR A N 1
ATOM 2747 C CA . THR A 1 357 ? -17.521 5.446 9.367 1.00 94.25 357 THR A CA 1
ATOM 2748 C C . THR A 1 357 ? -17.705 5.413 7.844 1.00 94.25 357 THR A C 1
ATOM 2750 O O . THR A 1 357 ? -16.785 5.676 7.068 1.00 94.25 357 THR A O 1
ATOM 2753 N N . GLY A 1 358 ? -18.894 5.020 7.398 1.00 88.25 358 GLY A N 1
ATOM 2754 C CA . GLY A 1 358 ? -19.305 5.038 5.997 1.00 88.25 358 GLY A CA 1
ATOM 2755 C C . GLY A 1 358 ? -20.018 6.342 5.635 1.00 88.25 358 GLY A C 1
ATOM 2756 O O . GLY A 1 358 ? -19.802 7.384 6.246 1.00 88.25 358 GLY A O 1
ATOM 2757 N N . ASN A 1 359 ? -20.942 6.274 4.674 1.00 86.00 359 ASN A N 1
ATOM 2758 C CA . ASN A 1 359 ? -21.777 7.414 4.260 1.00 86.00 359 ASN A CA 1
ATOM 2759 C C . ASN A 1 359 ? -22.920 7.790 5.230 1.00 86.00 359 ASN A C 1
ATOM 2761 O O . ASN A 1 359 ? -23.845 8.488 4.817 1.00 86.00 359 ASN A O 1
ATOM 2765 N N . ASP A 1 360 ? -22.905 7.288 6.462 1.00 92.25 360 ASP A N 1
ATOM 2766 C CA . ASP A 1 360 ? -23.845 7.665 7.524 1.00 92.25 360 ASP A CA 1
ATOM 2767 C C . ASP A 1 360 ? -23.052 7.746 8.829 1.00 92.25 360 ASP A C 1
ATOM 2769 O O . ASP A 1 360 ? -22.302 6.812 9.141 1.00 92.25 360 ASP A O 1
ATOM 2773 N N . ASN A 1 361 ? -23.178 8.864 9.538 1.00 93.50 361 ASN A N 1
ATOM 2774 C CA . ASN A 1 361 ? -22.307 9.254 10.639 1.00 93.50 361 ASN A CA 1
ATOM 2775 C C . ASN A 1 361 ? -22.759 8.609 11.957 1.00 93.50 361 ASN A C 1
ATOM 2777 O O . ASN A 1 361 ? -23.847 8.053 12.040 1.00 93.50 361 ASN A O 1
ATOM 2781 N N . LEU A 1 362 ? -21.919 8.670 12.989 1.00 95.50 362 LEU A N 1
ATOM 2782 C CA . LEU A 1 362 ? -22.368 8.489 14.370 1.00 95.50 362 LEU A CA 1
ATOM 2783 C C . LEU A 1 362 ? -22.596 9.884 14.943 1.00 95.50 362 LEU A C 1
ATOM 2785 O O . LEU A 1 362 ? -21.654 10.671 15.021 1.00 95.50 362 LEU A O 1
ATOM 2789 N N . ARG A 1 363 ? -23.826 10.229 15.319 1.00 93.62 363 ARG A N 1
ATOM 2790 C CA . ARG A 1 363 ? -24.166 11.588 15.775 1.00 93.62 363 ARG A CA 1
ATOM 2791 C C . ARG A 1 363 ? -23.531 11.995 17.097 1.00 93.62 363 ARG A C 1
ATOM 2793 O O . ARG A 1 363 ? -23.392 13.191 17.318 1.00 93.62 363 ARG A O 1
ATOM 2800 N N . GLY A 1 364 ? -23.181 11.051 17.968 1.00 91.25 364 GLY A N 1
ATOM 2801 C CA . GLY A 1 364 ? -22.791 11.385 19.335 1.00 91.25 364 GLY A CA 1
ATOM 2802 C C . GLY A 1 364 ? -23.980 11.903 20.151 1.00 91.25 364 GLY A C 1
ATOM 2803 O O . GLY A 1 364 ? -25.124 11.509 19.919 1.00 91.25 364 GLY A O 1
ATOM 2804 N N . ASP A 1 365 ? -23.715 12.757 21.146 1.00 85.06 365 ASP A N 1
ATOM 2805 C CA . ASP A 1 365 ? -24.727 13.391 22.015 1.00 85.06 365 ASP A CA 1
ATOM 2806 C C . ASP A 1 365 ? -25.754 12.414 22.614 1.00 85.06 365 ASP A C 1
ATOM 2808 O O . ASP A 1 365 ? -26.920 12.737 22.865 1.00 85.06 365 ASP A O 1
ATOM 2812 N N . GLY A 1 366 ? -25.293 11.190 22.862 1.00 85.94 366 GLY A N 1
ATOM 2813 C CA . GLY A 1 366 ? -26.094 10.102 23.383 1.00 85.94 366 GLY A CA 1
ATOM 2814 C C . GLY A 1 366 ? -26.103 8.875 22.483 1.00 85.94 366 GLY A C 1
ATOM 2815 O O . GLY A 1 366 ? -26.057 7.764 23.003 1.00 85.94 366 GLY A O 1
ATOM 2816 N N . ASP A 1 367 ? -26.107 9.047 21.165 1.00 89.69 367 ASP A N 1
ATOM 2817 C CA . ASP A 1 367 ? -25.926 7.942 20.227 1.00 89.69 367 ASP A CA 1
ATOM 2818 C C . ASP A 1 367 ? -24.428 7.611 20.156 1.00 89.69 367 ASP A C 1
ATOM 2820 O O . ASP A 1 367 ? -23.661 8.220 19.411 1.00 89.69 367 ASP A O 1
ATOM 2824 N N . ASN A 1 368 ? -24.006 6.686 21.018 1.00 94.81 368 ASN A N 1
ATOM 2825 C CA . ASN A 1 368 ? -22.601 6.373 21.272 1.00 94.81 368 ASN A CA 1
ATOM 2826 C C . ASN A 1 368 ? -22.268 4.931 20.893 1.00 94.81 368 ASN A C 1
ATOM 2828 O O . ASN A 1 368 ? -23.148 4.073 20.829 1.00 94.81 368 ASN A O 1
ATOM 2832 N N . CYS A 1 369 ? -20.982 4.657 20.692 1.00 97.00 369 CYS A N 1
ATOM 2833 C CA . CYS A 1 369 ? -20.467 3.313 20.476 1.00 97.00 369 CYS A CA 1
ATOM 2834 C C . CYS A 1 369 ? -19.781 2.802 21.745 1.00 97.00 369 CYS A C 1
ATOM 2836 O O . CYS A 1 369 ? -18.866 3.438 22.264 1.00 97.00 369 CYS A O 1
ATOM 2838 N N . ASP A 1 370 ? -20.169 1.617 22.192 1.00 97.94 370 ASP A N 1
ATOM 2839 C CA . ASP A 1 370 ? -19.416 0.801 23.134 1.00 97.94 370 ASP A CA 1
ATOM 2840 C C . ASP A 1 370 ? -18.656 -0.276 22.355 1.00 97.94 370 ASP A C 1
ATOM 2842 O O . ASP A 1 370 ? -19.101 -0.738 21.301 1.00 97.94 370 ASP A O 1
ATOM 2846 N N . VAL A 1 371 ? -17.508 -0.698 22.876 1.00 98.50 371 VAL A N 1
ATOM 2847 C CA . VAL A 1 371 ? -16.733 -1.812 22.327 1.00 98.50 371 VAL A CA 1
ATOM 2848 C C . VAL A 1 371 ? -16.476 -2.841 23.417 1.00 98.50 371 VAL A C 1
ATOM 2850 O O . VAL A 1 371 ? -16.008 -2.511 24.504 1.00 98.50 371 VAL A O 1
ATOM 2853 N N . THR A 1 372 ? -16.753 -4.107 23.119 1.00 98.69 372 THR A N 1
ATOM 2854 C CA . THR A 1 372 ? -16.426 -5.243 23.990 1.00 98.69 372 THR A CA 1
ATOM 2855 C C . THR A 1 372 ? -15.491 -6.194 23.260 1.00 98.69 372 THR A C 1
ATOM 2857 O O . THR A 1 372 ? -15.765 -6.582 22.130 1.00 98.69 372 THR A O 1
ATOM 2860 N N . ILE A 1 373 ? -14.389 -6.584 23.896 1.00 98.62 373 ILE A N 1
ATOM 2861 C CA . ILE A 1 373 ? -13.413 -7.530 23.344 1.00 98.62 373 ILE A CA 1
ATOM 2862 C C . ILE A 1 373 ? -13.431 -8.796 24.196 1.00 98.62 373 ILE A C 1
ATOM 2864 O O . ILE A 1 373 ? -13.102 -8.742 25.382 1.00 98.62 373 ILE A O 1
ATOM 2868 N N . ASN A 1 374 ? -13.796 -9.926 23.593 1.00 98.56 374 ASN A N 1
ATOM 2869 C CA . ASN A 1 374 ? -13.912 -11.222 24.255 1.00 98.56 374 ASN A CA 1
ATOM 2870 C C . ASN A 1 374 ? -12.601 -12.008 24.139 1.00 98.56 374 ASN A C 1
ATOM 2872 O O . ASN A 1 374 ? -12.090 -12.245 23.036 1.00 98.56 374 ASN A O 1
ATOM 2876 N N . LEU A 1 375 ? -12.070 -12.434 25.284 1.00 98.38 375 LEU A N 1
ATOM 2877 C CA . LEU A 1 375 ? -10.847 -13.222 25.380 1.00 98.38 375 LEU A CA 1
ATOM 2878 C C . LEU A 1 375 ? -11.156 -14.725 25.454 1.00 98.38 375 LEU A C 1
ATOM 2880 O O . LEU A 1 375 ? -12.198 -15.145 25.957 1.00 98.38 375 LEU A O 1
ATOM 2884 N N . SER A 1 376 ? -10.222 -15.553 24.996 1.00 97.75 376 SER A N 1
ATOM 2885 C CA . SER A 1 376 ? -10.334 -17.013 24.922 1.00 97.75 376 SER A CA 1
ATOM 2886 C C . SER A 1 376 ? -10.448 -17.685 26.290 1.00 97.75 376 SER A C 1
ATOM 2888 O O . SER A 1 376 ? -10.877 -18.832 26.377 1.00 97.75 376 SER A O 1
ATOM 2890 N N . ASP A 1 377 ? -10.060 -16.990 27.360 1.00 96.25 377 ASP A N 1
ATOM 2891 C CA . ASP A 1 377 ? -10.206 -17.442 28.746 1.00 96.25 377 ASP A CA 1
ATOM 2892 C C . ASP A 1 377 ? -11.532 -17.004 29.400 1.00 96.25 377 ASP A C 1
ATOM 2894 O O . ASP A 1 377 ? -11.723 -17.188 30.602 1.00 96.25 377 ASP A O 1
ATOM 2898 N N . GLY A 1 378 ? -12.452 -16.437 28.612 1.00 97.38 378 GLY A N 1
ATOM 2899 C CA . GLY A 1 378 ? -13.778 -16.001 29.045 1.00 97.38 378 GLY A CA 1
ATOM 2900 C C . GLY A 1 378 ? -13.819 -14.603 29.665 1.00 97.38 378 GLY A C 1
ATOM 2901 O O . GLY A 1 378 ? -14.899 -14.137 30.026 1.00 97.38 378 GLY A O 1
ATOM 2902 N N . ARG A 1 379 ? -12.679 -13.914 29.801 1.00 97.19 379 ARG A N 1
ATOM 2903 C CA . ARG A 1 379 ? -12.650 -12.512 30.244 1.00 97.19 379 ARG A CA 1
ATOM 2904 C C . ARG A 1 379 ? -13.036 -11.564 29.111 1.00 97.19 379 ARG A C 1
ATOM 2906 O O . ARG A 1 379 ? -12.946 -11.902 27.934 1.00 97.19 379 ARG A O 1
ATOM 2913 N N . THR A 1 380 ? -13.400 -10.338 29.479 1.00 98.12 380 THR A N 1
ATOM 2914 C CA . THR A 1 380 ? -13.788 -9.285 28.534 1.00 98.12 380 THR A CA 1
ATOM 2915 C C . THR A 1 380 ? -13.066 -7.975 28.830 1.00 98.12 380 THR A C 1
ATOM 2917 O O . THR A 1 380 ? -12.911 -7.602 29.995 1.00 98.12 380 THR A O 1
ATOM 2920 N N . ILE A 1 381 ? -12.676 -7.239 27.790 1.00 98.12 381 ILE A N 1
ATOM 2921 C CA . ILE A 1 381 ? -12.249 -5.837 27.892 1.00 98.12 381 ILE A CA 1
ATOM 2922 C C . ILE A 1 381 ? -13.422 -4.976 27.422 1.00 98.12 381 ILE A C 1
ATOM 2924 O O . ILE A 1 381 ? -13.817 -5.062 26.262 1.00 98.12 381 ILE A O 1
ATOM 2928 N N . SER A 1 382 ? -13.991 -4.177 28.326 1.00 98.06 382 SER A N 1
ATOM 2929 C CA . SER A 1 382 ? -15.135 -3.305 28.040 1.00 98.06 382 SER A CA 1
ATOM 2930 C C . SER A 1 382 ? -14.674 -1.860 27.893 1.00 98.06 382 SER A C 1
ATOM 2932 O O . SER A 1 382 ? -14.011 -1.321 28.778 1.00 98.06 382 SER A O 1
ATOM 2934 N N . LEU A 1 383 ? -15.063 -1.232 26.790 1.00 98.00 383 LEU A N 1
ATOM 2935 C CA . LEU A 1 383 ? -14.732 0.136 26.411 1.00 98.00 383 LEU A CA 1
ATOM 2936 C C . LEU A 1 383 ? -16.037 0.897 26.141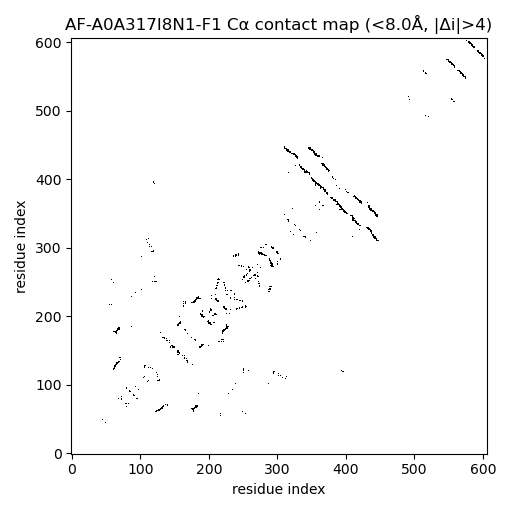 1.00 98.00 383 LEU A C 1
ATOM 2938 O O . LEU A 1 383 ? -16.506 0.914 25.003 1.00 98.00 383 LEU A O 1
ATOM 2942 N N . PRO A 1 384 ? -16.676 1.468 27.172 1.00 97.31 384 PRO A N 1
ATOM 2943 C CA . PRO A 1 384 ? -17.913 2.211 26.985 1.00 97.31 384 PRO A CA 1
ATOM 2944 C C . PRO A 1 384 ? -17.644 3.575 26.342 1.00 97.31 384 PRO A C 1
ATOM 2946 O O . PRO A 1 384 ? -16.653 4.230 26.671 1.00 97.31 384 PRO A O 1
ATOM 2949 N N . ASN A 1 385 ? -18.559 4.023 25.485 1.00 96.06 385 ASN A N 1
ATOM 2950 C CA . ASN A 1 385 ? -18.578 5.337 24.854 1.00 96.06 385 ASN A CA 1
ATOM 2951 C C . ASN A 1 385 ? -17.221 5.718 24.238 1.00 96.06 385 ASN A C 1
ATOM 2953 O O . ASN A 1 385 ? -16.622 6.734 24.598 1.00 96.06 385 ASN A O 1
ATOM 2957 N N . VAL A 1 386 ? -16.716 4.893 23.316 1.00 97.31 386 VAL A N 1
ATOM 2958 C CA . VAL A 1 386 ? -15.406 5.102 22.674 1.00 97.31 386 VAL A CA 1
ATOM 2959 C C . VAL A 1 386 ? -15.344 6.397 21.863 1.00 97.31 386 VAL A C 1
ATOM 2961 O O . VAL A 1 386 ? -14.265 6.958 21.691 1.00 97.31 386 VAL A O 1
ATOM 2964 N N . ASN A 1 387 ? -16.493 6.910 21.416 1.00 96.50 387 ASN A N 1
ATOM 2965 C CA . ASN A 1 387 ? -16.610 8.215 20.769 1.00 96.50 387 ASN A CA 1
ATOM 2966 C C . ASN A 1 387 ? -16.715 9.383 21.766 1.00 96.50 387 ASN A C 1
ATOM 2968 O O . ASN A 1 387 ? -16.726 10.531 21.345 1.00 96.50 387 ASN A O 1
ATOM 2972 N N . GLN A 1 388 ? -16.780 9.128 23.076 1.00 95.50 388 GLN A N 1
ATOM 2973 C CA . GLN A 1 388 ? -16.842 10.141 24.139 1.00 95.50 388 GLN A CA 1
ATOM 2974 C C . GLN A 1 388 ? -17.979 11.164 23.965 1.00 95.50 388 GLN A C 1
ATOM 2976 O O . GLN A 1 388 ? -17.850 12.322 24.358 1.00 95.50 388 GLN A O 1
ATOM 2981 N N . GLY A 1 389 ? -19.106 10.753 23.377 1.00 93.62 389 GLY A N 1
ATOM 2982 C CA . GLY A 1 389 ? -20.209 11.657 23.038 1.00 93.62 389 GLY A CA 1
ATOM 2983 C C . GLY A 1 389 ? -19.982 12.514 21.792 1.00 93.62 389 GLY A C 1
ATOM 2984 O O . GLY A 1 389 ? -20.883 13.253 21.416 1.00 93.62 389 GLY A O 1
ATOM 2985 N N . GLN A 1 390 ? -18.821 12.430 21.143 1.00 95.12 390 GLN A N 1
ATOM 2986 C CA . GLN A 1 390 ? -18.520 13.191 19.935 1.00 95.12 390 GLN A CA 1
ATOM 2987 C C . GLN A 1 390 ? -19.197 12.580 18.709 1.00 95.12 390 GLN A C 1
ATOM 2989 O O . GLN A 1 390 ? -19.350 11.357 18.612 1.00 95.12 390 GLN A O 1
ATOM 2994 N N . THR A 1 391 ? -19.534 13.446 17.755 1.00 95.25 391 THR A N 1
ATOM 2995 C CA . THR A 1 391 ? -19.892 13.053 16.395 1.00 95.25 391 THR A CA 1
ATOM 2996 C C . THR A 1 391 ? -18.687 12.429 15.700 1.00 95.25 391 THR A C 1
ATOM 2998 O O . THR A 1 391 ? -17.590 12.988 15.726 1.00 95.25 391 THR A O 1
ATOM 3001 N N . TRP A 1 392 ? -18.894 11.292 15.046 1.00 95.69 392 TRP A N 1
ATOM 3002 C CA . TRP A 1 392 ? -17.977 10.752 14.048 1.00 95.69 392 TRP A CA 1
ATOM 3003 C C . TRP A 1 392 ? -18.630 10.927 12.687 1.00 95.69 392 TRP A C 1
ATOM 3005 O O . TRP A 1 392 ? -19.567 10.193 12.374 1.00 95.69 392 TRP A O 1
ATOM 3015 N N . ASP A 1 393 ? -18.189 11.939 11.937 1.00 92.25 393 ASP A N 1
ATOM 3016 C CA . ASP A 1 393 ? -18.779 12.354 10.661 1.00 92.25 393 ASP A CA 1
ATOM 3017 C C . ASP A 1 393 ? -18.767 11.240 9.602 1.00 92.25 393 ASP A C 1
ATOM 3019 O O . ASP A 1 393 ? -18.242 10.149 9.806 1.00 92.25 393 ASP A O 1
ATOM 3023 N N . ASN A 1 394 ? -19.388 11.486 8.449 1.00 86.75 394 ASN A N 1
ATOM 3024 C CA . ASN A 1 394 ? -19.319 10.551 7.328 1.00 86.75 394 ASN A CA 1
ATOM 3025 C C . ASN A 1 394 ? -17.872 10.403 6.848 1.00 86.75 394 ASN A C 1
ATOM 3027 O O . ASN A 1 394 ? -17.171 11.403 6.696 1.00 86.75 394 ASN A O 1
ATOM 3031 N N . TRP A 1 395 ? -17.477 9.176 6.508 1.00 81.00 395 TRP A N 1
ATOM 3032 C CA . TRP A 1 395 ? -16.174 8.867 5.912 1.00 81.00 395 TRP A CA 1
ATOM 3033 C C . TRP A 1 395 ? -14.965 9.302 6.752 1.00 81.00 395 TRP A C 1
ATOM 3035 O O . TRP A 1 395 ? -13.929 9.681 6.209 1.00 81.00 395 TRP A O 1
ATOM 3045 N N . THR A 1 396 ? -15.083 9.242 8.076 1.00 81.88 396 THR A N 1
ATOM 3046 C CA . THR A 1 396 ? -13.992 9.527 9.010 1.00 81.88 396 THR A CA 1
ATOM 3047 C C . THR A 1 396 ? -13.464 8.250 9.654 1.00 81.88 396 THR A C 1
ATOM 3049 O O . THR A 1 396 ? -14.175 7.259 9.831 1.00 81.88 396 THR A O 1
ATOM 3052 N N . THR A 1 397 ? -12.188 8.274 10.035 1.00 85.88 397 THR A N 1
ATOM 3053 C CA . THR A 1 397 ? -11.521 7.173 10.738 1.00 85.88 397 THR A CA 1
ATOM 3054 C C . THR A 1 397 ? -11.130 7.625 12.140 1.00 85.88 397 THR A C 1
ATOM 3056 O O . THR A 1 397 ? -10.503 8.669 12.314 1.00 85.88 397 THR A O 1
ATOM 3059 N N . HIS A 1 398 ? -11.469 6.816 13.140 1.00 91.75 398 HIS A N 1
ATOM 3060 C CA . HIS A 1 398 ? -11.230 7.092 14.553 1.00 91.75 398 HIS A CA 1
ATOM 3061 C C . HIS A 1 398 ? -10.392 5.981 15.170 1.00 91.75 398 HIS A C 1
ATOM 3063 O O . HIS A 1 398 ? -10.660 4.802 14.953 1.00 91.75 398 HIS A O 1
ATOM 3069 N N . SER A 1 399 ? -9.388 6.354 15.962 1.00 92.44 399 SER A N 1
ATOM 3070 C CA . SER A 1 399 ? -8.504 5.405 16.638 1.00 92.44 399 SER A CA 1
ATOM 3071 C C . SER A 1 399 ? -8.447 5.662 18.134 1.00 92.44 399 SER A C 1
ATOM 3073 O O . SER A 1 399 ? -8.367 6.817 18.553 1.00 92.44 399 SER A O 1
ATOM 3075 N N . PHE A 1 400 ? -8.400 4.600 18.929 1.00 95.25 400 PHE A N 1
ATOM 3076 C CA . PHE A 1 400 ? -8.214 4.681 20.376 1.00 95.25 400 PHE A CA 1
ATOM 3077 C C . PHE A 1 400 ? -7.429 3.477 20.895 1.00 95.25 400 PHE A C 1
ATOM 3079 O O . PHE A 1 400 ? -7.452 2.388 20.314 1.00 95.25 400 PHE A O 1
ATOM 3086 N N . ASP A 1 401 ? -6.719 3.679 22.001 1.00 96.00 401 ASP A N 1
ATOM 3087 C CA . ASP A 1 401 ? -5.941 2.621 22.633 1.00 96.00 401 ASP A CA 1
ATOM 3088 C C . ASP A 1 401 ? -6.851 1.711 23.472 1.00 96.00 401 ASP A C 1
ATOM 3090 O O . ASP A 1 401 ? -7.744 2.164 24.192 1.00 96.00 401 ASP A O 1
ATOM 3094 N N . VAL A 1 402 ? -6.607 0.406 23.390 1.00 97.88 402 VAL A N 1
ATOM 3095 C CA . VAL A 1 402 ? -7.311 -0.618 24.164 1.00 97.88 402 VAL A CA 1
ATOM 3096 C C . VAL A 1 402 ? -6.466 -0.948 25.403 1.00 97.88 402 VAL A C 1
ATOM 3098 O O . VAL A 1 402 ? -5.307 -1.357 25.263 1.00 97.88 402 VAL A O 1
ATOM 3101 N N . PRO A 1 403 ? -7.006 -0.808 26.628 1.00 97.25 403 PRO A N 1
ATOM 3102 C CA . PRO A 1 403 ? -6.264 -1.088 27.845 1.00 97.25 403 PRO A CA 1
ATOM 3103 C C . PRO A 1 403 ? -5.961 -2.584 27.941 1.00 97.25 403 PRO A C 1
ATOM 3105 O O . PRO A 1 403 ? -6.858 -3.423 27.871 1.00 97.25 403 PRO A O 1
ATOM 3108 N N . ILE A 1 404 ? -4.688 -2.921 28.141 1.00 96.44 404 ILE A N 1
ATOM 3109 C CA . ILE A 1 404 ? -4.254 -4.301 28.362 1.00 96.44 404 ILE A CA 1
ATOM 3110 C C . ILE A 1 404 ? -4.453 -4.646 29.848 1.00 96.44 404 ILE A C 1
ATOM 3112 O O . ILE A 1 404 ? -3.869 -3.977 30.704 1.00 96.44 404 ILE A O 1
ATOM 3116 N N . PRO A 1 405 ? -5.242 -5.686 30.190 1.00 95.44 405 PRO A N 1
ATOM 3117 C CA . PRO A 1 405 ? -5.360 -6.175 31.560 1.00 95.44 405 PRO A CA 1
ATOM 3118 C C . PRO A 1 405 ? -3.997 -6.500 32.180 1.00 95.44 405 PRO A C 1
ATOM 3120 O O . PRO A 1 405 ? -3.083 -6.941 31.490 1.00 95.44 405 PRO A O 1
ATOM 3123 N N . ALA A 1 406 ? -3.869 -6.382 33.504 1.00 93.69 406 ALA A N 1
ATOM 3124 C CA . ALA A 1 406 ? -2.601 -6.616 34.211 1.00 93.69 406 ALA A CA 1
ATOM 3125 C C . ALA A 1 406 ? -1.994 -8.019 33.989 1.00 93.69 406 ALA A C 1
ATOM 3127 O O . ALA A 1 406 ? -0.787 -8.207 34.100 1.00 93.69 406 ALA A O 1
ATOM 3128 N N . THR A 1 407 ? -2.819 -9.008 33.644 1.00 93.44 407 THR A N 1
ATOM 3129 C CA . THR A 1 407 ? -2.385 -10.365 33.270 1.00 93.44 407 THR A CA 1
ATOM 3130 C C . THR A 1 407 ? -1.693 -10.437 31.901 1.00 93.44 407 THR A C 1
ATOM 3132 O O . THR A 1 407 ? -1.180 -11.492 31.536 1.00 93.44 407 THR A O 1
ATOM 3135 N N . GLY A 1 408 ? -1.732 -9.354 31.124 1.00 95.31 408 GLY A N 1
ATOM 3136 C CA . GLY A 1 408 ? -1.361 -9.308 29.716 1.00 95.31 408 GLY A CA 1
ATOM 3137 C C . GLY A 1 408 ? -2.463 -9.811 28.781 1.00 95.31 408 GLY A C 1
ATOM 3138 O O . GLY A 1 408 ? -3.472 -10.373 29.220 1.00 95.31 408 GLY A O 1
ATOM 3139 N N . VAL A 1 409 ? -2.220 -9.596 27.488 1.00 96.69 409 VAL A N 1
ATOM 3140 C CA . VAL A 1 409 ? -2.926 -10.183 26.341 1.00 96.69 409 VAL A CA 1
ATOM 3141 C C . VAL A 1 409 ? -1.857 -10.680 25.381 1.00 96.69 409 VAL A C 1
ATOM 3143 O O . VAL A 1 409 ? -0.825 -10.026 25.211 1.00 96.69 409 VAL A O 1
ATOM 3146 N N . LYS A 1 410 ? -2.075 -11.834 24.770 1.00 96.50 410 LYS A N 1
ATOM 3147 C CA . LYS A 1 410 ? -1.201 -12.418 23.758 1.00 96.50 410 LYS A CA 1
ATOM 3148 C C . LYS A 1 410 ? -1.960 -12.608 22.454 1.00 96.50 410 LYS A C 1
ATOM 3150 O O . LYS A 1 410 ? -3.188 -12.650 22.431 1.00 96.50 410 LYS A O 1
ATOM 3155 N N . GLY A 1 411 ? -1.217 -12.745 21.363 1.00 95.25 411 GLY A N 1
ATOM 3156 C CA . GLY A 1 411 ? -1.799 -13.145 20.092 1.00 95.25 411 GLY A CA 1
ATOM 3157 C C . GLY A 1 411 ? -2.563 -14.461 20.245 1.00 95.25 411 GLY A C 1
ATOM 3158 O O . GLY A 1 411 ? -2.103 -15.373 20.938 1.00 95.25 411 GLY A O 1
ATOM 3159 N N . GLY A 1 412 ? -3.746 -14.542 19.640 1.00 96.31 412 GLY A N 1
ATOM 3160 C CA . GLY A 1 412 ? -4.676 -15.664 19.797 1.00 96.31 412 GLY A CA 1
ATOM 3161 C C . GLY A 1 412 ? -5.582 -15.608 21.032 1.00 96.31 412 GLY A C 1
ATOM 3162 O O . GLY A 1 412 ? -6.549 -16.364 21.066 1.00 96.31 412 GLY A O 1
ATOM 3163 N N . ASP A 1 413 ? -5.334 -14.715 21.999 1.00 98.00 413 ASP A N 1
ATOM 3164 C CA . ASP A 1 413 ? -6.222 -14.576 23.162 1.00 98.00 413 ASP A CA 1
ATOM 3165 C C . ASP A 1 413 ? -7.534 -13.877 22.787 1.00 98.00 413 ASP A C 1
ATOM 3167 O O . ASP A 1 413 ? -8.559 -14.150 23.393 1.00 98.00 413 ASP A O 1
ATOM 3171 N N . ILE A 1 414 ? -7.541 -12.963 21.812 1.00 98.25 414 ILE A N 1
ATOM 3172 C CA . ILE A 1 414 ? -8.761 -12.253 21.399 1.00 98.25 414 ILE A CA 1
ATOM 3173 C C . ILE A 1 414 ? -9.538 -13.115 20.404 1.00 98.25 414 ILE A C 1
ATOM 3175 O O . ILE A 1 414 ? -9.001 -13.523 19.378 1.00 98.25 414 ILE A O 1
ATOM 3179 N N . THR A 1 415 ? -10.812 -13.364 20.704 1.00 98.38 415 THR A N 1
ATOM 3180 C CA . THR A 1 415 ? -11.682 -14.256 19.916 1.00 98.38 415 THR A CA 1
ATOM 3181 C C . THR A 1 415 ? -12.804 -13.519 19.194 1.00 98.38 415 THR A C 1
ATOM 3183 O O . THR A 1 415 ? -13.239 -13.951 18.125 1.00 98.38 415 THR A O 1
ATOM 3186 N N . GLU A 1 416 ? -13.261 -12.396 19.746 1.00 98.62 416 GLU A N 1
ATOM 3187 C CA . GLU A 1 416 ? -14.341 -11.594 19.179 1.00 98.62 416 GLU A CA 1
ATOM 3188 C C . GLU A 1 416 ? -14.239 -10.139 19.644 1.00 98.62 416 GLU A C 1
ATOM 3190 O O . GLU A 1 416 ? -13.834 -9.855 20.773 1.00 98.62 416 GLU A O 1
ATOM 3195 N N . ILE A 1 417 ? -14.625 -9.220 18.766 1.00 98.69 417 ILE A N 1
ATOM 3196 C CA . ILE A 1 417 ? -14.850 -7.806 19.057 1.00 98.69 417 ILE A CA 1
ATOM 3197 C C . ILE A 1 417 ? -16.317 -7.516 18.757 1.00 98.69 417 ILE A C 1
ATOM 3199 O O . ILE A 1 417 ? -16.787 -7.820 17.668 1.00 98.69 417 ILE A O 1
ATOM 3203 N N . THR A 1 418 ? -17.035 -6.902 19.689 1.00 98.62 418 THR A N 1
ATOM 3204 C CA . THR A 1 418 ? -18.413 -6.449 19.489 1.00 98.62 418 THR A CA 1
ATOM 3205 C C . THR A 1 418 ? -18.470 -4.933 19.569 1.00 98.62 418 THR A C 1
ATOM 3207 O O . THR A 1 418 ? -18.085 -4.360 20.588 1.00 98.62 418 THR A O 1
ATOM 3210 N N . LEU A 1 419 ? -18.962 -4.288 18.510 1.00 98.38 419 LEU A N 1
ATOM 3211 C CA . LEU A 1 419 ? -19.393 -2.888 18.554 1.00 98.38 419 LEU A CA 1
ATOM 3212 C C . LEU A 1 419 ? -20.874 -2.857 18.931 1.00 98.38 419 LEU A C 1
ATOM 3214 O O . LEU A 1 419 ? -21.671 -3.564 18.313 1.00 98.38 419 LEU A O 1
ATOM 3218 N N . HIS A 1 420 ? -21.233 -2.032 19.910 1.00 97.31 420 HIS A N 1
ATOM 3219 C CA . HIS A 1 420 ? -22.605 -1.858 20.376 1.00 97.31 420 HIS A CA 1
ATOM 3220 C C . HIS A 1 420 ? -23.021 -0.384 20.318 1.00 97.31 420 HIS A C 1
ATOM 3222 O O . HIS A 1 420 ? -22.328 0.465 20.871 1.00 97.31 420 HIS A O 1
ATOM 3228 N N . THR A 1 421 ? -24.156 -0.057 19.694 1.00 95.25 421 THR A N 1
ATOM 3229 C CA . THR A 1 421 ? -24.685 1.316 19.689 1.00 95.25 421 THR A CA 1
ATOM 3230 C C . THR A 1 421 ? -25.670 1.559 20.833 1.00 95.25 421 THR A C 1
ATOM 3232 O O . THR A 1 421 ? -26.791 1.032 20.877 1.00 95.25 421 THR A O 1
ATOM 3235 N N . VAL A 1 422 ? -25.272 2.431 21.756 1.00 88.50 422 VAL A N 1
ATOM 3236 C CA . VAL A 1 422 ? -26.080 2.842 22.906 1.00 88.50 422 VAL A CA 1
ATOM 3237 C C . VAL A 1 422 ? -27.020 3.967 22.487 1.00 88.50 422 VAL A C 1
ATOM 3239 O O . VAL A 1 422 ? -26.620 4.889 21.784 1.00 88.50 422 VAL A O 1
ATOM 3242 N N . LYS A 1 423 ? -28.283 3.916 22.934 1.00 81.06 423 LYS A N 1
ATOM 3243 C CA . LYS A 1 423 ? -29.179 5.079 22.863 1.00 81.06 423 LYS A CA 1
ATOM 3244 C C . LYS A 1 423 ? -28.939 5.954 24.086 1.00 81.06 423 LYS A C 1
ATOM 3246 O O . LYS A 1 423 ? -29.189 5.521 25.211 1.00 81.06 423 LYS A O 1
ATOM 3251 N N . GLY A 1 424 ? -28.554 7.200 23.876 1.00 60.91 424 GLY A N 1
ATOM 3252 C CA . GLY A 1 424 ? -28.428 8.157 24.960 1.00 60.91 424 GLY A CA 1
ATOM 3253 C C . GLY A 1 424 ? -29.740 8.874 25.196 1.00 60.91 424 GLY A C 1
ATOM 3254 O O . GLY A 1 424 ? -30.250 9.589 24.340 1.00 60.91 424 GLY A O 1
ATOM 3255 N N . GLY A 1 425 ? -30.280 8.676 26.393 1.00 56.47 425 GLY A N 1
ATOM 3256 C CA . GLY A 1 425 ? -31.416 9.432 26.896 1.00 56.47 425 GLY A CA 1
ATOM 3257 C C . GLY A 1 425 ? -32.786 8.910 26.459 1.00 56.47 425 GLY A C 1
ATOM 3258 O O . GLY A 1 425 ? -33.021 8.460 25.336 1.00 56.47 425 GLY A O 1
ATOM 3259 N N . PHE A 1 426 ? -33.735 9.016 27.387 1.00 53.59 426 PHE A N 1
ATOM 3260 C CA . PHE A 1 426 ? -35.154 8.708 27.200 1.00 53.59 426 PHE A CA 1
ATOM 3261 C C . PHE A 1 426 ? -35.875 9.834 26.435 1.00 53.59 426 PHE A C 1
ATOM 3263 O O . PHE A 1 426 ? -37.006 10.191 26.754 1.00 53.59 426 PHE A O 1
ATOM 3270 N N . ASP A 1 427 ? -35.216 10.446 25.448 1.00 70.94 427 ASP A N 1
ATOM 3271 C CA . ASP A 1 427 ? -35.894 11.385 24.566 1.00 70.94 427 ASP A CA 1
ATOM 3272 C C . ASP A 1 427 ? -36.787 10.569 23.622 1.00 70.94 427 ASP A C 1
ATOM 3274 O O . ASP A 1 427 ? -36.322 9.864 22.718 1.00 70.94 427 ASP A O 1
ATOM 3278 N N . LEU A 1 428 ? -38.090 10.596 23.910 1.00 69.19 428 LEU A N 1
ATOM 3279 C CA . LEU A 1 428 ? -39.128 9.940 23.115 1.00 69.19 428 LEU A CA 1
ATOM 3280 C C . LEU A 1 428 ? -39.308 10.606 21.743 1.00 69.19 428 LEU A C 1
ATOM 3282 O O . LEU A 1 428 ? -39.967 10.032 20.880 1.00 69.19 428 LEU A O 1
ATOM 3286 N N . THR A 1 429 ? -38.730 11.793 21.533 1.00 75.56 429 THR A N 1
ATOM 3287 C CA . THR A 1 429 ? -38.837 12.551 20.282 1.00 75.56 429 THR A CA 1
ATOM 3288 C C . THR A 1 429 ? -37.667 12.306 19.329 1.00 75.56 429 THR A C 1
ATOM 3290 O O . THR A 1 429 ? -37.816 12.508 18.124 1.00 75.56 429 THR A O 1
ATOM 3293 N N . LYS A 1 430 ? -36.527 11.804 19.825 1.00 76.19 430 LYS A N 1
ATOM 3294 C CA . LYS A 1 430 ? -35.366 11.457 18.994 1.00 76.19 430 LYS A CA 1
ATOM 3295 C C . LYS A 1 430 ? -35.388 9.985 18.583 1.00 76.19 430 LYS A C 1
ATOM 3297 O O . LYS A 1 430 ? -35.330 9.073 19.416 1.00 76.19 430 LYS A O 1
ATOM 3302 N N . SER A 1 431 ? -35.452 9.760 17.269 1.00 80.00 431 SER A N 1
ATOM 3303 C CA . SER A 1 431 ? -35.195 8.445 16.675 1.00 80.00 431 SER A CA 1
ATOM 3304 C C . SER A 1 431 ? -33.749 8.036 16.960 1.00 80.00 431 SER A C 1
ATOM 3306 O O . SER A 1 431 ? -32.876 8.896 16.827 1.00 80.00 431 SER A O 1
ATOM 3308 N N . PRO A 1 432 ? -33.483 6.753 17.283 1.00 81.94 432 PRO A N 1
ATOM 3309 C CA . PRO A 1 432 ? -32.125 6.226 17.306 1.00 81.94 432 PRO A CA 1
ATOM 3310 C C . PRO A 1 432 ? -31.391 6.586 16.023 1.00 81.94 432 PRO A C 1
ATOM 3312 O O . PRO A 1 432 ? -32.000 6.580 14.942 1.00 81.94 432 PRO A O 1
ATOM 3315 N N . ASP A 1 433 ? -30.109 6.892 16.158 1.00 87.19 433 ASP A N 1
ATOM 3316 C CA . ASP A 1 433 ? -29.276 7.144 15.002 1.00 87.19 433 ASP A CA 1
ATOM 3317 C C . ASP A 1 433 ? -29.100 5.886 14.143 1.00 87.19 433 ASP A C 1
ATOM 3319 O O . ASP A 1 433 ? -29.146 4.750 14.632 1.00 87.19 433 ASP A O 1
ATOM 3323 N N . ASN A 1 434 ? -28.918 6.106 12.846 1.00 93.06 434 ASN A N 1
ATOM 3324 C CA . ASN A 1 434 ? -28.386 5.086 11.962 1.00 93.06 434 ASN A CA 1
ATOM 3325 C C . ASN A 1 434 ? -26.915 5.415 11.765 1.00 93.06 434 ASN A C 1
ATOM 3327 O O . ASN A 1 434 ? -26.574 6.568 11.557 1.00 93.06 434 ASN A O 1
ATOM 3331 N N . TRP A 1 435 ? -26.064 4.402 11.790 1.00 96.44 435 TRP A N 1
ATOM 3332 C CA . TRP A 1 435 ? -24.635 4.602 11.616 1.00 96.44 435 TRP A CA 1
ATOM 3333 C C . TRP A 1 435 ? -24.085 3.515 10.711 1.00 96.44 435 TRP A C 1
ATOM 3335 O O . TRP A 1 435 ? -24.358 2.329 10.915 1.00 96.44 435 TRP A O 1
ATOM 3345 N N . ASN A 1 436 ? -23.321 3.904 9.697 1.00 96.44 436 ASN A N 1
ATOM 3346 C CA . ASN A 1 436 ? -22.637 2.956 8.836 1.00 96.44 436 ASN A CA 1
ATOM 3347 C C . ASN A 1 436 ? -21.218 2.766 9.354 1.00 96.44 436 ASN A C 1
ATOM 3349 O O . ASN A 1 436 ? -20.390 3.662 9.236 1.00 96.44 436 ASN A O 1
ATOM 3353 N N . VAL A 1 437 ? -20.921 1.586 9.891 1.00 96.88 437 VAL A N 1
ATOM 3354 C CA . VAL A 1 437 ? -19.541 1.163 10.127 1.00 96.88 437 VAL A CA 1
ATOM 3355 C C . VAL A 1 437 ? -19.018 0.528 8.855 1.00 96.88 437 VAL A C 1
ATOM 3357 O O . VAL A 1 437 ? -19.624 -0.389 8.300 1.00 96.88 437 VAL A O 1
ATOM 3360 N N . GLN A 1 438 ? -17.881 1.030 8.399 1.00 91.62 438 GLN A N 1
ATOM 3361 C CA . GLN A 1 438 ? -17.240 0.630 7.157 1.00 91.62 438 GLN A CA 1
ATOM 3362 C C . GLN A 1 438 ? -16.080 -0.337 7.402 1.00 91.62 438 GLN A C 1
ATOM 3364 O O . GLN A 1 438 ? -15.895 -1.271 6.625 1.00 91.62 438 GLN A O 1
ATOM 3369 N N . ARG A 1 439 ? -15.303 -0.113 8.469 1.00 93.44 439 ARG A N 1
ATOM 3370 C CA . ARG A 1 439 ? -14.118 -0.905 8.819 1.00 93.44 439 ARG A CA 1
ATOM 3371 C C . ARG A 1 439 ? -13.940 -0.975 10.329 1.00 93.44 439 ARG A C 1
ATOM 3373 O O . ARG A 1 439 ? -14.195 0.009 11.024 1.00 93.44 439 ARG A O 1
ATOM 3380 N N . VAL A 1 440 ? -13.469 -2.122 10.807 1.00 96.19 440 VAL A N 1
ATOM 3381 C CA . VAL A 1 440 ? -12.962 -2.310 12.169 1.00 96.19 440 VAL A CA 1
ATOM 3382 C C . VAL A 1 440 ? -11.614 -3.009 12.069 1.00 96.19 440 VAL A C 1
ATOM 3384 O O . VAL A 1 440 ? -11.516 -4.098 11.502 1.00 96.19 440 VAL A O 1
ATOM 3387 N N . GLN A 1 441 ? -10.584 -2.386 12.629 1.00 95.31 441 GLN A N 1
ATOM 3388 C CA . GLN A 1 441 ? -9.227 -2.913 12.651 1.00 95.31 441 GLN A CA 1
ATOM 3389 C C . GLN A 1 441 ? -8.707 -2.916 14.090 1.00 95.31 441 GLN A C 1
ATOM 3391 O O . GLN A 1 441 ? -8.882 -1.949 14.832 1.00 95.31 441 GLN A O 1
ATOM 3396 N N . LEU A 1 442 ? -8.060 -4.010 14.483 1.00 96.56 442 LEU A N 1
ATOM 3397 C CA . LEU A 1 442 ? -7.334 -4.125 15.740 1.00 96.56 442 LEU A CA 1
ATOM 3398 C C . LEU A 1 442 ? -5.858 -4.321 15.422 1.00 96.56 442 LEU A C 1
ATOM 3400 O O . LEU A 1 442 ? -5.470 -5.354 14.874 1.00 96.56 442 LEU A O 1
ATOM 3404 N N . LYS A 1 443 ? -5.044 -3.356 15.833 1.00 94.25 443 LYS A N 1
ATOM 3405 C CA . LY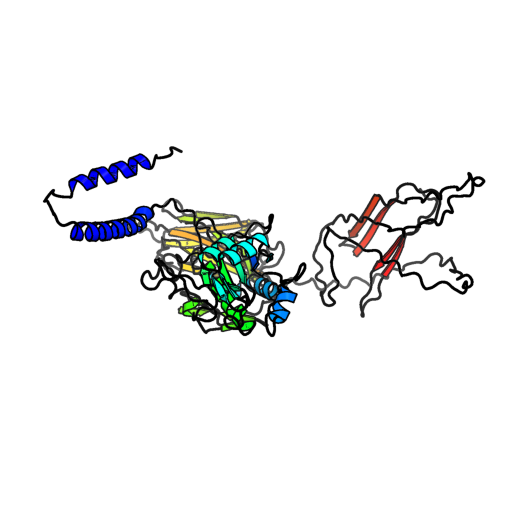S A 1 443 ? -3.592 -3.403 15.727 1.00 94.25 443 LYS A CA 1
ATOM 3406 C C . LYS A 1 443 ? -2.962 -3.734 17.079 1.00 94.25 443 LYS A C 1
ATOM 3408 O O . LYS A 1 443 ? -3.414 -3.261 18.124 1.00 94.25 443 LYS A O 1
ATOM 3413 N N . ALA A 1 444 ? -1.904 -4.533 17.069 1.00 94.31 444 ALA A N 1
ATOM 3414 C CA . ALA A 1 444 ? -1.148 -4.926 18.244 1.00 94.31 444 ALA A CA 1
ATOM 3415 C C . ALA A 1 444 ? 0.330 -4.604 18.069 1.00 94.31 444 ALA A C 1
ATOM 3417 O O . ALA A 1 444 ? 1.009 -5.123 17.190 1.00 94.31 444 ALA A O 1
ATOM 3418 N N . THR A 1 445 ? 0.866 -3.793 18.969 1.00 92.00 445 THR A N 1
ATOM 3419 C CA . THR A 1 445 ? 2.311 -3.643 19.120 1.00 92.00 445 THR A CA 1
ATOM 3420 C C . THR A 1 445 ? 2.807 -4.817 19.949 1.00 92.00 445 THR A C 1
ATOM 3422 O O . THR A 1 445 ? 2.479 -4.916 21.134 1.00 92.00 445 THR A O 1
ATOM 3425 N N . LEU A 1 446 ? 3.588 -5.720 19.361 1.00 90.69 446 LEU A N 1
ATOM 3426 C CA . LEU A 1 446 ? 4.106 -6.875 20.094 1.00 90.69 446 LEU A CA 1
ATOM 3427 C C . LEU A 1 446 ? 5.220 -6.439 21.052 1.00 90.69 446 LEU A C 1
ATOM 3429 O O . LEU A 1 446 ? 6.113 -5.673 20.697 1.00 90.69 446 LEU A O 1
ATOM 3433 N N . GLY A 1 447 ? 5.188 -6.916 22.293 1.00 84.31 447 GLY A N 1
ATOM 3434 C CA . GLY A 1 447 ? 6.342 -6.799 23.173 1.00 84.31 447 GLY A CA 1
ATOM 3435 C C . GLY A 1 447 ? 7.492 -7.612 22.594 1.00 84.31 447 GLY A C 1
ATOM 3436 O O . GLY A 1 447 ? 7.257 -8.671 22.012 1.00 84.31 447 GLY A O 1
ATOM 3437 N N . SER A 1 448 ? 8.735 -7.152 22.777 1.00 75.12 448 SER A N 1
ATOM 3438 C CA . SER A 1 448 ? 9.890 -8.009 22.513 1.00 75.12 448 SER A CA 1
ATOM 3439 C C . SER A 1 448 ? 9.635 -9.311 23.250 1.00 75.12 448 SER A C 1
ATOM 3441 O O . SER A 1 448 ? 9.440 -9.284 24.473 1.00 75.12 448 SER A O 1
ATOM 3443 N N . ALA A 1 449 ? 9.561 -10.425 22.515 1.00 60.28 449 ALA A N 1
ATOM 3444 C CA . ALA A 1 449 ? 9.516 -11.728 23.142 1.00 60.28 449 ALA A CA 1
ATOM 3445 C C . ALA A 1 449 ? 10.668 -11.706 24.140 1.00 60.28 449 ALA A C 1
ATOM 3447 O O . ALA A 1 449 ? 11.824 -11.528 23.746 1.00 60.28 449 ALA A O 1
ATOM 3448 N N . ARG A 1 450 ? 10.367 -11.759 25.444 1.00 52.97 450 ARG A N 1
ATOM 3449 C CA . ARG A 1 450 ? 11.420 -12.060 26.402 1.00 52.97 450 ARG A CA 1
ATOM 3450 C C . ARG A 1 450 ? 11.837 -13.449 25.982 1.00 52.97 450 ARG A C 1
ATOM 3452 O O . ARG A 1 450 ? 11.148 -14.400 26.337 1.00 52.97 450 ARG A O 1
ATOM 3459 N N . ILE A 1 451 ? 12.894 -13.547 25.177 1.00 47.62 451 ILE A N 1
ATOM 3460 C CA . ILE A 1 451 ? 13.644 -14.779 25.028 1.00 47.62 451 ILE A CA 1
ATOM 3461 C C . ILE A 1 451 ? 13.911 -15.140 26.481 1.00 47.62 451 ILE A C 1
ATOM 3463 O O . ILE A 1 451 ? 14.573 -14.347 27.165 1.00 47.62 451 ILE A O 1
ATOM 3467 N N . PRO A 1 452 ? 13.280 -16.201 27.020 1.00 46.12 452 PRO A N 1
ATOM 3468 C CA . PRO A 1 452 ? 13.542 -16.598 28.386 1.00 46.12 452 PRO A CA 1
ATOM 3469 C C . PRO A 1 452 ? 15.050 -16.727 28.440 1.00 46.12 452 PRO A C 1
ATOM 3471 O O . PRO A 1 452 ? 15.599 -17.465 27.620 1.00 46.12 452 PRO A O 1
ATOM 3474 N N . THR A 1 453 ? 15.713 -15.933 29.287 1.00 41.69 453 THR A N 1
ATOM 3475 C CA . THR A 1 453 ? 17.168 -15.981 29.422 1.00 41.69 453 THR A CA 1
ATOM 3476 C C . THR A 1 453 ? 17.501 -17.460 29.511 1.00 41.69 453 THR A C 1
ATOM 3478 O O . THR A 1 453 ? 16.940 -18.093 30.415 1.00 41.69 453 THR A O 1
ATOM 3481 N N . PRO A 1 454 ? 18.240 -18.041 28.540 1.00 42.97 454 PRO A N 1
ATOM 3482 C CA . PRO A 1 454 ? 18.384 -19.481 28.463 1.00 42.97 454 PRO A CA 1
ATOM 3483 C C . PRO A 1 454 ? 18.795 -19.947 29.844 1.00 42.97 454 PRO A C 1
ATOM 3485 O O . PRO A 1 454 ? 19.821 -19.504 30.366 1.00 42.97 454 PRO A O 1
ATOM 3488 N N . ARG A 1 455 ? 17.930 -20.727 30.504 1.00 44.62 455 ARG A N 1
ATOM 3489 C CA . ARG A 1 455 ? 18.262 -21.280 31.813 1.00 44.62 455 ARG A CA 1
ATOM 3490 C C . ARG A 1 455 ? 19.577 -21.998 31.577 1.00 44.62 455 ARG A C 1
ATOM 3492 O O . ARG A 1 455 ? 19.589 -22.865 30.709 1.00 44.62 455 ARG A O 1
ATOM 3499 N N . SER A 1 456 ? 20.661 -21.587 32.244 1.00 34.50 456 SER A N 1
ATOM 3500 C CA . SER A 1 456 ? 21.981 -22.163 31.992 1.00 34.50 456 SER A CA 1
ATOM 3501 C C . SER A 1 456 ? 21.866 -23.665 32.202 1.00 34.50 456 SER A C 1
ATOM 3503 O O . SER A 1 456 ? 21.761 -24.136 33.338 1.00 34.50 456 SER A O 1
ATOM 3505 N N . LEU A 1 457 ? 21.769 -24.408 31.104 1.00 43.56 457 LEU A N 1
ATOM 3506 C CA . LEU A 1 457 ? 21.753 -25.850 31.169 1.00 43.56 457 LEU A CA 1
ATOM 3507 C C . LEU A 1 457 ? 23.132 -26.243 31.700 1.00 43.56 457 LEU A C 1
ATOM 3509 O O . LEU A 1 457 ? 24.131 -25.662 31.263 1.00 43.56 457 LEU A O 1
ATOM 3513 N N . PRO A 1 458 ? 23.215 -27.171 32.666 1.00 44.47 458 PRO A N 1
ATOM 3514 C CA . PRO A 1 458 ? 24.502 -27.710 33.060 1.00 44.47 458 PRO A CA 1
ATOM 3515 C C . PRO A 1 458 ? 25.191 -28.225 31.795 1.00 44.47 458 PRO A C 1
ATOM 3517 O O . PRO A 1 458 ? 24.582 -28.954 31.007 1.00 44.47 458 PRO A O 1
ATOM 3520 N N . SER A 1 459 ? 26.430 -27.780 31.579 1.00 33.44 459 SER A N 1
ATOM 3521 C CA . SER A 1 459 ? 27.275 -28.175 30.456 1.00 33.44 459 SER A CA 1
ATOM 3522 C C . SER A 1 459 ? 27.227 -29.692 30.301 1.00 33.44 459 SER A C 1
ATOM 3524 O O . SER A 1 459 ? 27.806 -30.424 31.103 1.00 33.44 459 SER A O 1
ATOM 3526 N N . THR A 1 460 ? 26.492 -30.169 29.300 1.00 33.03 460 THR A N 1
ATOM 3527 C CA . THR A 1 460 ? 26.459 -31.590 28.975 1.00 33.03 460 THR A CA 1
ATOM 3528 C C . THR A 1 460 ? 27.610 -31.815 28.019 1.00 33.03 460 THR A C 1
ATOM 3530 O O . THR A 1 460 ? 27.525 -31.504 26.834 1.00 33.03 460 THR A O 1
ATOM 3533 N N . THR A 1 461 ? 28.733 -32.284 28.554 1.00 33.00 461 THR A N 1
ATOM 3534 C CA . THR A 1 461 ? 29.838 -32.767 27.735 1.00 33.00 461 THR A CA 1
ATOM 3535 C C . THR A 1 461 ? 29.349 -34.005 26.995 1.00 33.00 461 THR A C 1
ATOM 3537 O O . THR A 1 461 ? 29.185 -35.069 27.586 1.00 33.00 461 THR A O 1
ATOM 3540 N N . VAL A 1 462 ? 29.085 -33.868 25.699 1.00 29.92 462 VAL A N 1
ATOM 3541 C CA . VAL A 1 462 ? 28.861 -35.019 24.825 1.00 29.92 462 VAL A CA 1
ATOM 3542 C C . VAL A 1 462 ? 30.234 -35.614 24.525 1.00 29.92 462 VAL A C 1
ATOM 3544 O O . VAL A 1 462 ? 30.995 -35.084 23.719 1.00 29.92 462 VAL A O 1
ATOM 3547 N N . THR A 1 463 ? 30.593 -36.694 25.218 1.00 29.81 463 THR A N 1
ATOM 3548 C CA . THR A 1 463 ? 31.787 -37.475 24.886 1.00 29.81 463 THR A CA 1
ATOM 3549 C C . THR A 1 463 ? 31.477 -38.334 23.668 1.00 29.81 463 THR A C 1
ATOM 3551 O O . THR A 1 463 ? 30.760 -39.327 23.760 1.00 29.81 463 THR A O 1
ATOM 3554 N N . VAL A 1 464 ? 32.021 -37.956 22.513 1.00 29.94 464 VAL A N 1
ATOM 3555 C CA . VAL A 1 464 ? 32.016 -38.817 21.329 1.00 29.94 464 VAL A CA 1
ATOM 3556 C C . VAL A 1 464 ? 33.181 -39.794 21.461 1.00 29.94 464 VAL A C 1
ATOM 3558 O O . VAL A 1 464 ? 34.341 -39.430 21.271 1.00 29.94 464 VAL A O 1
ATOM 3561 N N . THR A 1 465 ? 32.889 -41.042 21.820 1.00 31.33 465 THR A N 1
ATOM 3562 C CA . THR A 1 465 ? 33.888 -42.114 21.810 1.00 31.33 465 THR A CA 1
ATOM 3563 C C . THR A 1 465 ? 34.029 -42.653 20.389 1.00 31.33 465 THR A C 1
ATOM 3565 O O . THR A 1 465 ? 33.171 -43.388 19.903 1.00 31.33 465 THR A O 1
ATOM 3568 N N . VAL A 1 466 ? 35.126 -42.301 19.715 1.00 32.34 466 VAL A N 1
ATOM 3569 C CA . VAL A 1 466 ? 35.496 -42.900 18.427 1.00 32.34 466 VAL A CA 1
ATOM 3570 C C . VAL A 1 466 ? 36.154 -44.251 18.700 1.00 32.34 466 VAL A C 1
ATOM 3572 O O . VAL A 1 466 ? 37.346 -44.336 18.997 1.00 32.34 466 VAL A O 1
ATOM 3575 N N . ASN A 1 467 ? 35.371 -45.324 18.628 1.00 33.12 467 ASN A N 1
ATOM 3576 C CA . ASN A 1 467 ? 35.907 -46.676 18.709 1.00 33.12 467 ASN A CA 1
ATOM 3577 C C . ASN A 1 467 ? 36.529 -47.052 17.354 1.00 33.12 467 ASN A C 1
ATOM 3579 O O . ASN A 1 467 ? 35.819 -47.318 16.393 1.00 33.12 467 ASN A O 1
ATOM 3583 N N . GLN A 1 468 ? 37.865 -47.093 17.335 1.00 35.72 468 GLN A N 1
ATOM 3584 C CA . GLN A 1 468 ? 38.761 -47.530 16.252 1.00 35.72 468 GLN A CA 1
ATOM 3585 C C . GLN A 1 468 ? 39.049 -46.523 15.122 1.00 35.72 468 GLN A C 1
ATOM 3587 O O . GLN A 1 468 ? 38.376 -46.466 14.098 1.00 35.72 468 GLN A O 1
ATOM 3592 N N . VAL A 1 469 ? 40.200 -45.848 15.235 1.00 39.00 469 VAL A N 1
ATOM 3593 C CA . VAL A 1 469 ? 40.950 -45.342 14.073 1.00 39.00 469 VAL A CA 1
ATOM 3594 C C . VAL A 1 469 ? 41.746 -46.514 13.501 1.00 39.00 469 VAL A C 1
ATOM 3596 O O . VAL A 1 469 ? 42.874 -46.790 13.904 1.00 39.00 469 VAL A O 1
ATOM 3599 N N . GLY A 1 470 ? 41.107 -47.258 12.605 1.00 43.34 470 GLY A N 1
ATOM 3600 C CA . GLY A 1 470 ? 41.630 -48.499 12.047 1.00 43.34 470 GLY A CA 1
ATOM 3601 C C . GLY A 1 470 ? 41.702 -48.508 10.527 1.00 43.34 470 GLY A C 1
ATOM 3602 O O . GLY A 1 470 ? 41.219 -49.458 9.928 1.00 43.34 470 GLY A O 1
ATOM 3603 N N . SER A 1 471 ? 42.314 -47.504 9.892 1.00 32.03 471 SER A N 1
ATOM 3604 C CA . SER A 1 471 ? 42.893 -47.695 8.550 1.00 32.03 471 SER A CA 1
ATOM 3605 C C . SER A 1 471 ? 43.841 -46.562 8.164 1.00 32.03 471 SER A C 1
ATOM 3607 O O . SER A 1 471 ? 43.429 -45.433 7.917 1.00 32.03 471 SER A O 1
ATOM 3609 N N . ARG A 1 472 ? 45.131 -46.896 8.050 1.00 34.22 472 ARG A N 1
ATOM 3610 C CA . ARG A 1 472 ? 46.075 -46.141 7.224 1.00 34.22 472 ARG A CA 1
ATOM 3611 C C . ARG A 1 472 ? 45.575 -46.200 5.780 1.00 34.22 472 ARG A C 1
ATOM 3613 O O . ARG A 1 472 ? 45.564 -47.280 5.195 1.00 34.22 472 ARG A O 1
ATOM 3620 N N . ILE A 1 473 ? 45.220 -45.062 5.190 1.00 30.94 473 ILE A N 1
ATOM 3621 C CA . ILE A 1 473 ? 45.211 -44.933 3.731 1.00 30.94 473 ILE A CA 1
ATOM 3622 C C . ILE A 1 473 ? 46.684 -44.888 3.321 1.00 30.94 473 ILE A C 1
ATOM 3624 O O . ILE A 1 473 ? 47.346 -43.856 3.414 1.00 30.94 473 ILE A O 1
ATOM 3628 N N . ALA A 1 474 ? 47.237 -46.043 2.958 1.00 31.12 474 ALA A N 1
ATOM 3629 C CA . ALA A 1 474 ? 48.517 -46.090 2.278 1.00 31.12 474 ALA A CA 1
ATOM 3630 C C . ALA A 1 474 ? 48.324 -45.451 0.896 1.00 31.12 474 ALA A C 1
ATOM 3632 O O . ALA A 1 474 ? 47.669 -46.026 0.029 1.00 31.12 474 ALA A O 1
ATOM 3633 N N . MET A 1 475 ? 48.876 -44.255 0.694 1.00 31.66 475 MET A N 1
ATOM 3634 C CA . MET A 1 475 ? 49.090 -43.733 -0.651 1.00 31.66 475 MET A CA 1
ATOM 3635 C C . MET A 1 475 ? 50.134 -44.635 -1.317 1.00 31.66 475 MET A C 1
ATOM 3637 O O . MET A 1 475 ? 51.311 -44.603 -0.958 1.00 31.66 475 MET A O 1
ATOM 3641 N N . GLY A 1 476 ? 49.687 -45.494 -2.234 1.00 34.19 476 GLY A N 1
ATOM 3642 C CA . GLY A 1 476 ? 50.578 -46.254 -3.107 1.00 34.19 476 GLY A CA 1
ATOM 3643 C C . GLY A 1 476 ? 51.434 -45.319 -3.978 1.00 34.19 476 GLY A C 1
ATOM 3644 O O . GLY A 1 476 ? 51.085 -44.149 -4.160 1.00 34.19 476 GLY A O 1
ATOM 3645 N N . PRO A 1 477 ? 52.574 -45.800 -4.500 1.00 36.03 477 PRO A N 1
ATOM 3646 C CA . PRO A 1 477 ? 53.537 -44.961 -5.201 1.00 36.03 477 PRO A CA 1
ATOM 3647 C C . PRO A 1 477 ? 52.935 -44.345 -6.470 1.00 36.03 477 PRO A C 1
ATOM 3649 O O . PRO A 1 477 ? 52.248 -45.013 -7.243 1.00 36.03 477 PRO A O 1
ATOM 3652 N N . ARG A 1 478 ? 53.225 -43.053 -6.676 1.00 36.72 478 ARG A N 1
ATOM 3653 C CA . ARG A 1 478 ? 52.865 -42.279 -7.872 1.00 36.72 478 ARG A CA 1
ATOM 3654 C C . ARG A 1 478 ? 53.315 -43.011 -9.136 1.00 36.72 478 ARG A C 1
ATOM 3656 O O . ARG A 1 478 ? 54.506 -43.262 -9.302 1.00 36.72 478 ARG A O 1
ATOM 3663 N N . ILE A 1 479 ? 52.383 -43.255 -10.055 1.00 40.38 479 ILE A N 1
ATOM 3664 C CA . ILE A 1 479 ? 52.713 -43.548 -11.452 1.00 40.38 479 ILE A CA 1
ATOM 3665 C C . ILE A 1 479 ? 53.077 -42.205 -12.114 1.00 40.38 479 ILE A C 1
ATOM 3667 O O . ILE A 1 479 ? 52.245 -41.293 -12.110 1.00 40.38 479 ILE A O 1
ATOM 3671 N N . PRO A 1 480 ? 54.297 -42.025 -12.649 1.00 31.22 480 PRO A N 1
ATOM 3672 C CA . PRO A 1 480 ? 54.664 -40.801 -13.355 1.00 31.22 480 PRO A CA 1
ATOM 3673 C C . PRO A 1 480 ? 53.881 -40.696 -14.672 1.00 31.22 480 PRO A C 1
ATOM 3675 O O . PRO A 1 480 ? 54.016 -41.567 -15.528 1.00 31.22 480 PRO A O 1
ATOM 3678 N N . GLY A 1 481 ? 53.084 -39.633 -14.846 1.00 42.97 481 GLY A N 1
ATOM 3679 C CA . GLY A 1 481 ? 52.553 -39.246 -16.163 1.00 42.97 481 GLY A CA 1
ATOM 3680 C C . GLY A 1 481 ? 51.052 -38.960 -16.297 1.00 42.97 481 GLY A C 1
ATOM 3681 O O . GLY A 1 481 ? 50.628 -38.670 -17.410 1.00 42.97 481 GLY A O 1
ATOM 3682 N N . MET A 1 482 ? 50.236 -38.997 -15.235 1.00 34.16 482 MET A N 1
ATOM 3683 C CA . MET A 1 482 ? 48.816 -38.604 -15.337 1.00 34.16 482 MET A CA 1
ATOM 3684 C C . MET A 1 482 ? 48.567 -37.163 -14.850 1.00 34.16 482 MET A C 1
ATOM 3686 O O . MET A 1 482 ? 48.997 -36.825 -13.744 1.00 34.16 482 MET A O 1
ATOM 3690 N N . PRO A 1 483 ? 47.873 -36.309 -15.633 1.00 38.25 483 PRO A N 1
ATOM 3691 C CA . PRO A 1 483 ? 47.422 -34.999 -15.173 1.00 38.25 483 PRO A CA 1
ATOM 3692 C C . PRO A 1 483 ? 46.298 -35.151 -14.138 1.00 38.25 483 PRO A C 1
ATOM 3694 O O . PRO A 1 483 ? 45.504 -36.087 -14.202 1.00 38.25 483 PRO A O 1
ATOM 3697 N N . ALA A 1 484 ? 46.266 -34.240 -13.163 1.00 37.31 484 ALA A N 1
ATOM 3698 C CA . ALA A 1 484 ? 45.338 -34.257 -12.036 1.00 37.31 484 ALA A CA 1
ATOM 3699 C C . ALA A 1 484 ? 43.875 -34.345 -12.507 1.00 37.31 484 ALA A C 1
ATOM 3701 O O . ALA A 1 484 ? 43.377 -33.430 -13.159 1.00 37.31 484 ALA A O 1
ATOM 3702 N N . SER A 1 485 ? 43.185 -35.441 -12.179 1.00 34.41 485 SER A N 1
ATOM 3703 C CA . SER A 1 485 ? 41.744 -35.549 -12.388 1.00 34.41 485 SER A CA 1
ATOM 3704 C C . SER A 1 485 ? 41.005 -34.689 -11.367 1.00 34.41 485 SER A C 1
ATOM 3706 O O . SER A 1 485 ? 41.277 -34.752 -10.167 1.00 34.41 485 SER A O 1
ATOM 3708 N N . SER A 1 486 ? 40.077 -33.903 -11.893 1.00 30.61 486 SER A N 1
ATOM 3709 C CA . SER A 1 486 ? 39.158 -32.974 -11.248 1.00 30.61 486 SER A CA 1
ATOM 3710 C C . SER A 1 486 ? 38.542 -33.512 -9.953 1.00 30.61 486 SER A C 1
ATOM 3712 O O . SER A 1 486 ? 38.117 -34.665 -9.886 1.00 30.61 486 SER A O 1
ATOM 3714 N N . ALA A 1 487 ? 38.446 -32.651 -8.938 1.00 28.39 487 ALA A N 1
ATOM 3715 C CA . ALA A 1 487 ? 37.615 -32.905 -7.769 1.00 28.39 487 ALA A CA 1
ATOM 3716 C C . ALA A 1 487 ? 36.159 -33.133 -8.212 1.00 28.39 487 ALA A C 1
ATOM 3718 O O . ALA A 1 487 ? 35.609 -32.353 -8.991 1.00 28.39 487 ALA A O 1
ATOM 3719 N N . VAL A 1 488 ? 35.551 -34.216 -7.732 1.00 25.42 488 VAL A N 1
ATOM 3720 C CA . VAL A 1 488 ? 34.129 -34.506 -7.936 1.00 25.42 488 VAL A CA 1
ATOM 3721 C C . VAL A 1 488 ? 33.343 -33.635 -6.958 1.00 25.42 488 VAL A C 1
ATOM 3723 O O . VAL A 1 488 ? 33.469 -33.806 -5.747 1.00 25.42 488 VAL A O 1
ATOM 3726 N N . TYR A 1 489 ? 32.550 -32.696 -7.470 1.00 26.33 489 TYR A N 1
ATOM 3727 C CA . TYR A 1 489 ? 31.581 -31.945 -6.674 1.00 26.33 489 TYR A CA 1
ATOM 3728 C C . TYR A 1 489 ? 30.224 -32.647 -6.763 1.00 26.33 489 TYR A C 1
ATOM 3730 O O . TYR A 1 489 ? 29.707 -32.859 -7.857 1.00 26.33 489 TYR A O 1
ATOM 3738 N N . GLY A 1 490 ? 29.643 -33.009 -5.620 1.00 25.92 490 GLY A N 1
ATOM 3739 C CA . GLY A 1 490 ? 28.228 -33.367 -5.546 1.00 25.92 490 GLY A CA 1
ATOM 3740 C C . GLY A 1 490 ? 27.388 -32.093 -5.466 1.00 25.92 490 GLY A C 1
ATOM 3741 O O . GLY A 1 490 ? 27.625 -31.264 -4.589 1.00 25.92 490 GLY A O 1
ATOM 3742 N N . MET A 1 491 ? 26.421 -31.926 -6.368 1.00 26.72 491 MET A N 1
ATOM 3743 C CA . MET A 1 491 ? 25.394 -30.888 -6.243 1.00 26.72 491 MET A CA 1
ATOM 3744 C C . MET A 1 491 ? 24.215 -31.417 -5.429 1.00 26.72 491 MET A C 1
ATOM 3746 O O . MET A 1 491 ? 23.729 -32.519 -5.675 1.00 26.72 491 MET A O 1
ATOM 3750 N N . ILE A 1 492 ? 23.724 -30.604 -4.497 1.00 30.05 492 ILE A N 1
ATOM 3751 C CA . ILE A 1 492 ? 22.476 -30.850 -3.772 1.00 30.05 492 ILE A CA 1
ATOM 3752 C C . ILE A 1 492 ? 21.417 -29.926 -4.378 1.00 30.05 492 ILE A C 1
ATOM 3754 O O . ILE A 1 492 ? 21.607 -28.713 -4.401 1.00 30.05 492 ILE A O 1
ATOM 3758 N N . ARG A 1 493 ? 20.303 -30.489 -4.859 1.00 32.12 493 ARG A N 1
ATOM 3759 C CA . ARG A 1 493 ? 19.106 -29.729 -5.249 1.00 32.12 493 ARG A CA 1
ATOM 3760 C C . ARG A 1 493 ? 18.046 -29.878 -4.167 1.00 32.12 493 ARG A C 1
ATOM 3762 O O . ARG A 1 493 ? 17.745 -30.995 -3.758 1.00 32.12 493 ARG A O 1
ATOM 3769 N N . ILE A 1 494 ? 17.467 -28.764 -3.732 1.00 31.84 494 ILE A N 1
ATOM 3770 C CA . ILE A 1 494 ? 16.321 -28.731 -2.819 1.00 31.84 494 ILE A CA 1
ATOM 3771 C C . ILE A 1 494 ? 15.189 -28.033 -3.576 1.00 31.84 494 ILE A C 1
ATOM 3773 O O . ILE A 1 494 ? 15.356 -26.900 -4.008 1.00 31.84 494 ILE A O 1
ATOM 3777 N N . ASN A 1 495 ? 14.060 -28.716 -3.781 1.00 31.64 495 ASN A N 1
ATOM 3778 C CA . ASN A 1 495 ? 12.842 -28.162 -4.396 1.00 31.64 495 ASN A CA 1
ATOM 3779 C C . ASN A 1 495 ? 13.014 -27.475 -5.771 1.00 31.64 495 ASN A C 1
ATOM 3781 O O . ASN A 1 495 ? 12.288 -26.540 -6.090 1.00 31.64 495 ASN A O 1
ATOM 3785 N N . GLY A 1 496 ? 13.935 -27.950 -6.614 1.00 31.27 496 GLY A N 1
ATOM 3786 C CA . GLY A 1 496 ? 13.994 -27.542 -8.024 1.00 31.27 496 GLY A CA 1
ATOM 3787 C C . GLY A 1 496 ? 14.563 -26.147 -8.318 1.00 31.27 496 GLY A C 1
ATOM 3788 O O . GLY A 1 496 ? 14.541 -25.752 -9.479 1.00 31.27 496 GLY A O 1
ATOM 3789 N N . SER A 1 497 ? 15.114 -25.428 -7.337 1.00 27.56 497 SER A N 1
ATOM 3790 C CA . SER A 1 497 ? 15.787 -24.136 -7.548 1.00 27.56 497 SER A CA 1
ATOM 3791 C C . SER A 1 497 ? 17.307 -24.227 -7.348 1.00 27.56 497 SER A C 1
ATOM 3793 O O . SER A 1 497 ? 17.799 -24.842 -6.400 1.00 27.56 497 SER A O 1
ATOM 3795 N N . GLU A 1 498 ? 18.061 -23.623 -8.273 1.00 30.62 498 GLU A N 1
ATOM 3796 C CA . GLU A 1 498 ? 19.507 -23.408 -8.149 1.00 30.62 498 GLU A CA 1
ATOM 3797 C C . GLU A 1 498 ? 19.765 -22.225 -7.208 1.00 30.62 498 GLU A C 1
ATOM 3799 O O . GLU A 1 498 ? 19.252 -21.130 -7.424 1.00 30.62 498 GLU A O 1
ATOM 3804 N N . PHE A 1 499 ? 20.559 -22.445 -6.157 1.00 30.20 499 PHE A N 1
ATOM 3805 C CA . PHE A 1 499 ? 21.046 -21.377 -5.287 1.00 30.20 499 PHE A CA 1
ATOM 3806 C C . PHE A 1 499 ? 22.521 -21.123 -5.585 1.00 30.20 499 PHE A C 1
ATOM 3808 O O . PHE A 1 499 ? 23.384 -21.943 -5.261 1.00 30.20 499 PHE A O 1
ATOM 3815 N N . GLU A 1 500 ? 22.810 -19.971 -6.185 1.00 28.91 500 GLU A N 1
ATOM 3816 C CA . GLU A 1 500 ? 24.161 -19.428 -6.255 1.00 28.91 500 GLU A CA 1
ATOM 3817 C C . GLU A 1 500 ? 24.502 -18.726 -4.929 1.00 28.91 500 GLU A C 1
ATOM 3819 O O . GLU A 1 500 ? 23.672 -18.087 -4.281 1.00 28.91 500 GLU A O 1
ATOM 3824 N N . LYS A 1 501 ? 25.734 -18.926 -4.467 1.00 27.41 501 LYS A N 1
ATOM 3825 C CA . LYS A 1 501 ? 26.204 -18.601 -3.118 1.00 27.41 501 LYS A CA 1
ATOM 3826 C C . LYS A 1 501 ? 26.428 -17.089 -2.953 1.00 27.41 501 LYS A C 1
ATOM 3828 O O . LYS A 1 501 ? 27.381 -16.559 -3.513 1.00 27.41 501 LYS A O 1
ATOM 3833 N N . SER A 1 502 ? 25.638 -16.420 -2.108 1.00 27.92 502 SER A N 1
ATOM 3834 C CA . SER A 1 502 ? 25.928 -15.055 -1.627 1.00 27.92 502 SER A CA 1
ATOM 3835 C C . SER A 1 502 ? 26.629 -15.085 -0.251 1.00 27.92 502 SER A C 1
ATOM 3837 O O . SER A 1 502 ? 26.192 -15.842 0.619 1.00 27.92 502 SER A O 1
ATOM 3839 N N . PRO A 1 503 ? 27.701 -14.300 0.007 1.00 27.36 503 PRO A N 1
ATOM 3840 C CA . PRO A 1 503 ? 28.479 -14.388 1.251 1.00 27.36 503 PRO A CA 1
ATOM 3841 C C . PRO A 1 503 ? 27.866 -13.712 2.493 1.00 27.36 503 PRO A C 1
ATOM 3843 O O . PRO A 1 503 ? 28.561 -13.626 3.503 1.00 27.36 503 PRO A O 1
ATOM 3846 N N . LEU A 1 504 ? 26.631 -13.194 2.463 1.00 29.28 504 LEU A N 1
ATOM 3847 C CA . LEU A 1 504 ? 26.115 -12.326 3.542 1.00 29.28 504 LEU A CA 1
ATOM 3848 C C . LEU A 1 504 ? 24.665 -12.599 3.987 1.00 29.28 504 LEU A C 1
ATOM 3850 O O . LEU A 1 504 ? 23.958 -11.672 4.372 1.00 29.28 504 LEU A O 1
ATOM 3854 N N . SER A 1 505 ? 24.207 -13.852 4.022 1.00 28.86 505 SER A N 1
ATOM 3855 C CA . SER A 1 505 ? 22.945 -14.169 4.710 1.00 28.86 505 SER A CA 1
ATOM 3856 C C . SER A 1 505 ? 23.195 -14.503 6.185 1.00 28.86 505 SER A C 1
ATOM 3858 O O . SER A 1 505 ? 23.665 -15.594 6.515 1.00 28.86 505 SER A O 1
ATOM 3860 N N . GLN A 1 506 ? 22.878 -13.559 7.074 1.00 28.45 506 GLN A N 1
ATOM 3861 C CA . GLN A 1 506 ? 22.750 -13.814 8.509 1.00 28.45 506 GLN A CA 1
ATOM 3862 C C . GLN A 1 506 ? 21.643 -14.846 8.765 1.00 28.45 506 GLN A C 1
ATOM 3864 O O . GLN A 1 506 ? 20.574 -14.819 8.157 1.00 28.45 506 GLN A O 1
ATOM 3869 N N . SER A 1 507 ? 21.929 -15.770 9.672 1.00 28.06 507 SER A N 1
ATOM 3870 C CA . SER A 1 507 ? 21.087 -16.888 10.074 1.00 28.06 507 SER A CA 1
ATOM 3871 C C . SER A 1 507 ? 19.788 -16.432 10.747 1.00 28.06 507 SER A C 1
ATOM 3873 O O . SER A 1 507 ? 19.778 -16.035 11.910 1.00 28.06 507 SER A O 1
ATOM 3875 N N . MET A 1 508 ? 18.661 -16.569 10.045 1.00 24.50 508 MET A N 1
ATOM 3876 C CA . MET A 1 508 ? 17.340 -16.635 10.674 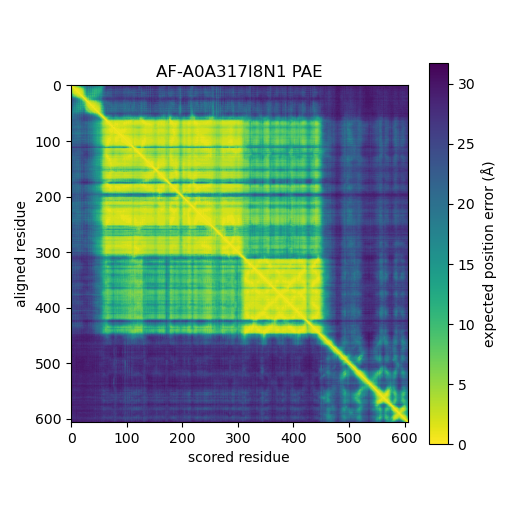1.00 24.50 508 MET A CA 1
ATOM 3877 C C . MET A 1 508 ? 16.919 -18.102 10.802 1.00 24.50 508 MET A C 1
ATOM 3879 O O . MET A 1 508 ? 16.589 -18.762 9.820 1.00 24.50 508 MET A O 1
ATOM 3883 N N . LEU A 1 509 ? 16.958 -18.617 12.032 1.00 26.11 509 LEU A N 1
ATOM 3884 C CA . LEU A 1 509 ? 16.342 -19.889 12.407 1.00 26.11 509 LEU A CA 1
ATOM 3885 C C . LEU A 1 509 ? 14.823 -19.688 12.477 1.00 26.11 509 LEU A C 1
ATOM 3887 O O . LEU A 1 509 ? 14.323 -19.104 13.436 1.00 26.11 509 LEU A O 1
ATOM 3891 N N . TYR A 1 510 ? 14.101 -20.166 11.466 1.00 28.39 510 TYR A N 1
ATOM 3892 C CA . TYR A 1 510 ? 12.650 -20.333 11.534 1.00 28.39 510 TYR A CA 1
ATOM 3893 C C . TYR A 1 510 ? 12.298 -21.728 12.062 1.00 28.39 510 TYR A C 1
ATOM 3895 O O . TYR A 1 510 ? 12.980 -22.710 11.763 1.00 28.39 510 TYR A O 1
ATOM 3903 N N . ASP A 1 511 ? 11.219 -21.796 12.845 1.00 30.06 511 ASP A N 1
ATOM 3904 C CA . ASP A 1 511 ? 10.597 -23.029 13.330 1.00 30.06 511 ASP A CA 1
ATOM 3905 C C . ASP A 1 511 ? 9.908 -23.738 12.159 1.00 30.06 511 ASP A C 1
ATOM 3907 O O . ASP A 1 511 ? 8.735 -23.525 11.851 1.00 30.06 511 ASP A O 1
ATOM 3911 N N . LEU A 1 512 ? 10.692 -24.522 11.428 1.00 28.92 512 LEU A N 1
ATOM 3912 C CA . LEU A 1 512 ? 10.194 -25.400 10.389 1.00 28.92 512 LEU A CA 1
ATOM 3913 C C . LEU A 1 512 ? 9.960 -26.761 11.041 1.00 28.92 512 LEU A C 1
ATOM 3915 O O . LEU A 1 512 ? 10.899 -27.525 11.269 1.00 28.92 512 LEU A O 1
ATOM 3919 N N . GLY A 1 513 ? 8.698 -27.054 11.367 1.00 31.61 513 GLY A N 1
ATOM 3920 C CA . GLY A 1 513 ? 8.273 -28.411 11.711 1.00 31.61 513 GLY A CA 1
ATOM 3921 C C . GLY A 1 513 ? 8.746 -29.432 10.665 1.00 31.61 513 GLY A C 1
ATOM 3922 O O . GLY A 1 513 ? 9.165 -29.062 9.575 1.00 31.61 513 GLY A O 1
ATOM 3923 N N . THR A 1 514 ? 8.698 -30.721 11.006 1.00 30.91 514 THR A N 1
ATOM 3924 C CA . THR A 1 514 ? 9.279 -31.840 10.241 1.00 30.91 514 THR A CA 1
ATOM 3925 C C . THR A 1 514 ? 9.122 -31.690 8.718 1.00 30.91 514 THR A C 1
ATOM 3927 O O . THR A 1 514 ? 8.046 -31.939 8.176 1.00 30.91 514 THR A O 1
ATOM 3930 N N . ILE A 1 515 ? 10.196 -31.301 8.021 1.00 31.72 515 ILE A N 1
ATOM 3931 C CA . ILE A 1 515 ? 10.226 -31.240 6.555 1.00 31.72 515 ILE A CA 1
ATOM 3932 C C . ILE A 1 515 ? 10.784 -32.570 6.039 1.00 31.72 515 ILE A C 1
ATOM 3934 O O . ILE A 1 515 ? 11.954 -32.868 6.293 1.00 31.72 515 ILE A O 1
ATOM 3938 N N . PRO A 1 516 ? 10.008 -33.381 5.302 1.00 32.94 516 PRO A N 1
ATOM 3939 C CA . PRO A 1 516 ? 10.573 -34.501 4.567 1.00 32.94 516 PRO A CA 1
ATOM 3940 C C . PRO A 1 516 ? 11.427 -33.956 3.415 1.00 32.94 516 PRO A C 1
ATOM 3942 O O . PRO A 1 516 ? 10.921 -33.281 2.521 1.00 32.94 516 PRO A O 1
ATOM 3945 N N . ILE A 1 517 ? 12.727 -34.246 3.432 1.00 34.75 517 ILE A N 1
ATOM 3946 C CA . ILE A 1 517 ? 13.640 -33.910 2.336 1.00 34.75 517 ILE A CA 1
ATOM 3947 C C . ILE A 1 517 ? 13.846 -35.178 1.503 1.00 34.75 517 ILE A C 1
ATOM 3949 O O . ILE A 1 517 ? 14.383 -36.167 2.001 1.00 34.75 517 ILE A O 1
ATOM 3953 N N . GLN A 1 518 ? 13.442 -35.160 0.231 1.00 34.09 518 GLN A N 1
ATOM 3954 C CA . GLN A 1 518 ? 13.886 -36.163 -0.739 1.00 34.09 518 GLN A CA 1
ATOM 3955 C C . GLN A 1 518 ? 15.213 -35.713 -1.349 1.00 34.09 518 GLN A C 1
ATOM 3957 O O . GLN A 1 518 ? 15.301 -34.637 -1.933 1.00 34.09 518 GLN A O 1
ATOM 3962 N N . ILE A 1 519 ? 16.244 -36.547 -1.213 1.00 36.81 519 ILE A N 1
ATOM 3963 C CA . ILE A 1 519 ? 17.551 -36.333 -1.835 1.00 36.81 519 ILE A CA 1
ATOM 3964 C C . ILE A 1 519 ? 17.705 -37.373 -2.943 1.00 36.81 519 ILE A C 1
ATOM 3966 O O . ILE A 1 519 ? 17.810 -38.566 -2.662 1.00 36.81 519 ILE A O 1
ATOM 3970 N N . GLU A 1 520 ? 17.740 -36.928 -4.198 1.00 34.50 520 GLU A N 1
ATOM 3971 C CA . GLU A 1 520 ? 18.171 -37.762 -5.320 1.00 34.50 520 GLU A CA 1
ATOM 3972 C C . GLU A 1 520 ? 19.658 -37.528 -5.586 1.00 34.50 520 GLU A C 1
ATOM 3974 O O . GLU A 1 520 ? 20.086 -36.403 -5.845 1.00 34.50 520 GLU A O 1
ATOM 3979 N N . VAL A 1 521 ? 20.456 -38.595 -5.528 1.00 34.78 521 VAL A N 1
ATOM 3980 C CA . VAL A 1 521 ? 21.883 -38.543 -5.856 1.00 34.78 521 VAL A CA 1
ATOM 3981 C C . VAL A 1 521 ? 22.081 -39.107 -7.256 1.00 34.78 521 VAL A C 1
ATOM 3983 O O . VAL A 1 521 ? 21.810 -40.283 -7.504 1.00 34.78 521 VAL A O 1
ATOM 3986 N N . TRP A 1 522 ? 22.591 -38.273 -8.158 1.00 30.66 522 TRP A N 1
ATOM 3987 C CA . TRP A 1 522 ? 23.015 -38.678 -9.492 1.00 30.66 522 TRP A CA 1
ATOM 3988 C C . TRP A 1 522 ? 24.538 -38.737 -9.532 1.00 30.66 522 TRP A C 1
ATOM 3990 O O . TRP A 1 522 ? 25.220 -37.831 -9.057 1.00 30.66 522 TRP A O 1
ATOM 4000 N N . GLN A 1 523 ? 25.073 -39.821 -10.085 1.00 35.66 523 GLN A N 1
ATOM 4001 C CA . GLN A 1 523 ? 26.488 -39.925 -10.402 1.00 35.66 523 GLN A CA 1
ATOM 4002 C C . GLN A 1 523 ? 26.626 -39.865 -11.919 1.00 35.66 523 GLN A C 1
ATOM 4004 O O . GLN A 1 523 ? 26.283 -40.830 -12.604 1.00 35.66 523 GLN A O 1
ATOM 4009 N N . ASP A 1 524 ? 27.152 -38.755 -12.428 1.00 30.08 524 ASP A N 1
ATOM 4010 C CA . ASP A 1 524 ? 27.606 -38.694 -13.811 1.00 30.08 524 ASP A CA 1
ATOM 4011 C C . ASP A 1 524 ? 28.918 -39.469 -13.910 1.00 30.08 524 ASP A C 1
ATOM 4013 O O . ASP A 1 524 ? 29.961 -39.073 -13.383 1.00 30.08 524 ASP A O 1
ATOM 4017 N N . LEU A 1 525 ? 28.853 -40.633 -14.552 1.00 33.41 525 LEU A N 1
ATOM 4018 C CA . LEU A 1 525 ? 30.053 -41.343 -14.958 1.00 33.41 525 LEU A CA 1
ATOM 4019 C C . LEU A 1 525 ? 30.603 -40.648 -16.209 1.00 33.41 525 LEU A C 1
ATOM 4021 O O . LEU A 1 525 ? 29.830 -40.381 -17.131 1.00 33.41 525 LEU A O 1
ATOM 4025 N N . PRO A 1 526 ? 31.917 -40.372 -16.287 1.00 33.78 526 PRO A N 1
ATOM 4026 C CA . PRO A 1 526 ? 32.506 -39.917 -17.534 1.00 33.78 526 PRO A CA 1
ATOM 4027 C C . PRO A 1 526 ? 32.227 -40.961 -18.617 1.00 33.78 526 PRO A C 1
ATOM 4029 O O . PRO A 1 526 ? 32.397 -42.160 -18.388 1.00 33.78 526 PRO A O 1
ATOM 4032 N N . ASP A 1 527 ? 31.788 -40.491 -19.783 1.00 35.84 527 ASP A N 1
ATOM 4033 C CA . ASP A 1 527 ? 31.553 -41.306 -20.971 1.00 35.84 527 ASP A CA 1
ATOM 4034 C C . ASP A 1 527 ? 32.855 -42.036 -21.335 1.00 35.84 527 ASP A C 1
ATOM 4036 O O . ASP A 1 527 ? 33.776 -41.471 -21.936 1.00 35.84 527 ASP A O 1
ATOM 4040 N N . VAL A 1 528 ? 32.978 -43.296 -20.909 1.00 38.25 528 VAL A N 1
ATOM 4041 C CA . VAL A 1 528 ? 34.083 -44.157 -21.317 1.00 38.25 528 VAL A CA 1
ATOM 4042 C C . VAL A 1 528 ? 33.790 -44.556 -22.755 1.00 38.25 528 VAL A C 1
ATOM 4044 O O . VAL A 1 528 ? 33.252 -45.630 -23.025 1.00 38.25 528 VAL A O 1
ATOM 4047 N N . ARG A 1 529 ? 34.170 -43.694 -23.705 1.00 36.22 529 ARG A N 1
ATOM 4048 C CA . ARG A 1 529 ? 34.385 -44.115 -25.089 1.00 36.22 529 ARG A CA 1
ATOM 4049 C C . ARG A 1 529 ? 35.481 -45.170 -25.073 1.00 36.22 529 ARG A C 1
ATOM 4051 O O . ARG A 1 529 ? 36.669 -44.859 -25.112 1.00 36.22 529 ARG A O 1
ATOM 4058 N N . GLY A 1 530 ? 35.070 -46.429 -24.976 1.00 36.72 530 GLY A N 1
ATOM 4059 C CA . GLY A 1 530 ? 35.951 -47.563 -25.173 1.00 36.72 530 GLY A CA 1
ATOM 4060 C C . GLY A 1 530 ? 36.568 -47.458 -26.562 1.00 36.72 530 GLY A C 1
ATOM 4061 O O . GLY A 1 530 ? 35.869 -47.546 -27.570 1.00 36.72 530 GLY A O 1
ATOM 4062 N N . SER A 1 531 ? 37.884 -47.283 -26.619 1.00 41.00 531 SER A N 1
ATOM 4063 C CA . SER A 1 531 ? 38.693 -47.506 -27.813 1.00 41.00 531 SER A CA 1
ATOM 4064 C C . SER A 1 531 ? 38.751 -49.010 -28.114 1.00 41.00 531 SER A C 1
ATOM 4066 O O . SER A 1 531 ? 39.781 -49.665 -27.984 1.00 41.00 531 SER A O 1
ATOM 4068 N N . GLY A 1 532 ? 37.613 -49.588 -28.498 1.00 40.22 532 GLY A N 1
ATOM 4069 C CA . GLY A 1 532 ? 37.548 -50.934 -29.050 1.00 40.22 532 GLY A CA 1
ATOM 4070 C C . GLY A 1 532 ? 37.957 -50.902 -30.518 1.00 40.22 532 GLY A C 1
ATOM 4071 O O . GLY A 1 532 ? 37.240 -50.352 -31.348 1.00 40.22 532 GLY A O 1
ATOM 4072 N N . ASN A 1 533 ? 39.110 -51.485 -30.846 1.00 47.19 533 ASN A N 1
ATOM 4073 C CA . ASN A 1 533 ? 39.517 -51.752 -32.224 1.00 47.19 533 ASN A CA 1
ATOM 4074 C C . ASN A 1 533 ? 38.558 -52.797 -32.844 1.00 47.19 533 ASN A C 1
ATOM 4076 O O . ASN A 1 533 ? 38.542 -53.935 -32.376 1.00 47.19 533 ASN A O 1
ATOM 4080 N N . PRO A 1 534 ? 37.769 -52.476 -33.887 1.00 45.25 534 PRO A N 1
ATOM 4081 C CA . PRO A 1 534 ? 36.693 -53.342 -34.384 1.00 45.25 534 PRO A CA 1
ATOM 4082 C C . PRO A 1 534 ? 37.170 -54.530 -35.250 1.00 45.25 534 PRO A C 1
ATOM 4084 O O . PRO A 1 534 ? 36.416 -55.027 -36.083 1.00 45.25 534 PRO A O 1
ATOM 4087 N N . ARG A 1 535 ? 38.422 -54.988 -35.109 1.00 45.34 535 ARG A N 1
ATOM 4088 C CA . ARG A 1 535 ? 39.023 -56.021 -35.981 1.00 45.34 535 ARG A CA 1
ATOM 4089 C C . ARG A 1 535 ? 39.722 -57.180 -35.263 1.00 45.34 535 ARG A C 1
ATOM 4091 O O . ARG A 1 535 ? 40.535 -57.849 -35.893 1.00 45.34 535 ARG A O 1
ATOM 4098 N N . ASP A 1 536 ? 39.402 -57.464 -34.003 1.00 56.53 536 ASP A N 1
ATOM 4099 C CA . ASP A 1 536 ? 39.880 -58.695 -33.353 1.00 56.53 536 ASP A CA 1
ATOM 4100 C C . ASP A 1 536 ? 38.760 -59.751 -33.228 1.00 56.53 536 ASP A C 1
ATOM 4102 O O . ASP A 1 536 ? 37.908 -59.640 -32.345 1.00 56.53 536 ASP A O 1
ATOM 4106 N N . PRO A 1 537 ? 38.725 -60.775 -34.104 1.00 56.59 537 PRO A N 1
ATOM 4107 C CA . PRO A 1 537 ? 37.746 -61.859 -34.036 1.00 56.59 537 PRO A CA 1
ATOM 4108 C C . PRO A 1 537 ? 38.019 -62.899 -32.928 1.00 56.59 537 PRO A C 1
ATOM 4110 O O . PRO A 1 537 ? 37.237 -63.838 -32.802 1.00 56.59 537 PRO A O 1
ATOM 4113 N N . ASN A 1 538 ? 39.076 -62.759 -32.112 1.00 50.75 538 ASN A N 1
ATOM 4114 C CA . ASN A 1 538 ? 39.496 -63.792 -31.152 1.00 50.75 538 ASN A CA 1
ATOM 4115 C C . ASN A 1 538 ? 39.231 -63.476 -29.668 1.00 50.75 538 ASN A C 1
ATOM 4117 O O . ASN A 1 538 ? 39.691 -64.227 -28.807 1.00 50.75 538 ASN A O 1
ATOM 4121 N N . ASN A 1 539 ? 38.465 -62.431 -29.330 1.00 45.53 539 ASN A N 1
ATOM 4122 C CA . ASN A 1 539 ? 38.127 -62.127 -27.931 1.00 45.53 539 ASN A CA 1
ATOM 4123 C C . ASN A 1 539 ? 36.608 -62.127 -27.644 1.00 45.53 539 ASN A C 1
ATOM 4125 O O . ASN A 1 539 ? 36.001 -61.062 -27.527 1.00 45.53 539 ASN A O 1
ATOM 4129 N N . PRO A 1 540 ? 35.965 -63.300 -27.480 1.00 42.47 540 PRO A N 1
ATOM 4130 C CA . PRO A 1 540 ? 34.538 -63.395 -27.163 1.00 42.47 540 PRO A CA 1
ATOM 4131 C C . PRO A 1 540 ? 34.226 -63.262 -25.653 1.00 42.47 540 PRO A C 1
ATOM 4133 O O . PRO A 1 540 ? 33.252 -63.837 -25.176 1.00 42.47 540 PRO A O 1
ATOM 4136 N N . GLY A 1 541 ? 35.034 -62.539 -24.863 1.00 44.38 541 GLY A N 1
ATOM 4137 C CA . GLY A 1 541 ? 35.001 -62.662 -23.397 1.00 44.38 541 GLY A CA 1
ATOM 4138 C C . GLY A 1 541 ? 35.269 -61.397 -22.583 1.00 44.38 541 GLY A C 1
ATOM 4139 O O . GLY A 1 541 ? 35.999 -61.460 -21.598 1.00 44.38 541 GLY A O 1
ATOM 4140 N N . GLY A 1 542 ? 34.669 -60.257 -22.928 1.00 33.50 542 GLY A N 1
ATOM 4141 C CA . GLY A 1 542 ? 34.635 -59.094 -22.034 1.00 33.50 542 GLY A CA 1
ATOM 4142 C C . GLY A 1 542 ? 33.554 -59.252 -20.961 1.00 33.50 542 GLY A C 1
ATOM 4143 O O . GLY A 1 542 ? 32.395 -58.930 -21.208 1.00 33.50 542 GLY A O 1
ATOM 4144 N N . ARG A 1 543 ? 33.907 -59.755 -19.769 1.00 37.56 543 ARG A N 1
ATOM 4145 C CA . ARG A 1 543 ? 33.008 -59.750 -18.599 1.00 37.56 543 ARG A CA 1
ATOM 4146 C C . ARG A 1 543 ? 32.649 -58.304 -18.252 1.00 37.56 543 ARG A C 1
ATOM 4148 O O . ARG A 1 543 ? 33.519 -57.536 -17.848 1.00 37.56 543 ARG A O 1
ATOM 4155 N N . GLY A 1 544 ? 31.374 -57.953 -18.402 1.00 32.69 544 GLY A N 1
ATOM 4156 C CA . GLY A 1 544 ? 30.842 -56.668 -17.964 1.00 32.69 544 GLY A CA 1
ATOM 4157 C C . GLY A 1 544 ? 31.080 -56.470 -16.469 1.00 32.69 544 GLY A C 1
ATOM 4158 O O . GLY A 1 544 ? 30.746 -57.331 -15.653 1.00 32.69 544 GLY A O 1
ATOM 4159 N N . VAL A 1 545 ? 31.670 -55.333 -16.109 1.00 34.12 545 VAL A N 1
ATOM 4160 C CA . VAL A 1 545 ? 31.673 -54.850 -14.730 1.00 34.12 545 VAL A CA 1
ATOM 4161 C C . VAL A 1 545 ? 30.218 -54.535 -14.386 1.00 34.12 545 VAL A C 1
ATOM 4163 O O . VAL A 1 545 ? 29.644 -53.571 -14.887 1.00 34.12 545 VAL A O 1
ATOM 4166 N N . HIS A 1 546 ? 29.588 -55.387 -13.579 1.00 31.42 546 HIS A N 1
ATOM 4167 C CA . HIS A 1 546 ? 28.297 -55.072 -12.981 1.00 31.42 546 HIS A CA 1
ATOM 4168 C C . HIS A 1 546 ? 28.515 -53.945 -11.968 1.00 31.42 546 HIS A C 1
ATOM 4170 O O . HIS A 1 546 ? 28.962 -54.185 -10.849 1.00 31.42 546 HIS A O 1
ATOM 4176 N N . ASN A 1 547 ? 28.216 -52.709 -12.365 1.00 34.81 547 ASN A N 1
ATOM 4177 C CA . ASN A 1 547 ? 28.123 -51.595 -11.431 1.00 34.81 547 ASN A CA 1
ATOM 4178 C C . ASN A 1 547 ? 26.941 -51.865 -10.492 1.00 34.81 547 ASN A C 1
ATOM 4180 O O . ASN A 1 547 ? 25.781 -51.842 -10.908 1.00 34.81 547 ASN A O 1
ATOM 4184 N N . ALA A 1 548 ? 27.236 -52.174 -9.230 1.00 36.88 548 ALA A N 1
ATOM 4185 C CA . ALA A 1 54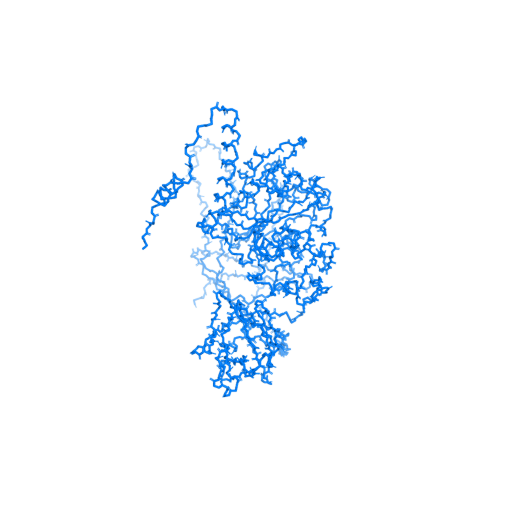8 ? 26.223 -52.300 -8.196 1.00 36.88 548 ALA A CA 1
ATOM 4186 C C . ALA A 1 548 ? 25.656 -50.908 -7.890 1.00 36.88 548 ALA A C 1
ATOM 4188 O O . ALA A 1 548 ? 26.369 -50.018 -7.431 1.00 36.88 548 ALA A O 1
ATOM 4189 N N . LYS A 1 549 ? 24.367 -50.717 -8.167 1.00 36.31 549 LYS A N 1
ATOM 4190 C CA . LYS A 1 549 ? 23.638 -49.481 -7.885 1.00 36.31 549 LYS A CA 1
ATOM 4191 C C . LYS A 1 549 ? 23.090 -49.569 -6.458 1.00 36.31 549 LYS A C 1
ATOM 4193 O O . LYS A 1 549 ? 22.044 -50.175 -6.238 1.00 36.31 549 LYS A O 1
ATOM 4198 N N . ALA A 1 550 ? 23.796 -49.011 -5.477 1.00 41.66 550 ALA A N 1
ATOM 4199 C CA . ALA A 1 550 ? 23.221 -48.830 -4.147 1.00 41.66 550 ALA A CA 1
ATOM 4200 C C . ALA A 1 550 ? 22.216 -47.674 -4.225 1.00 41.66 550 ALA A C 1
ATOM 4202 O O . ALA A 1 550 ? 22.585 -46.550 -4.549 1.00 41.66 550 ALA A O 1
ATOM 4203 N N . THR A 1 551 ?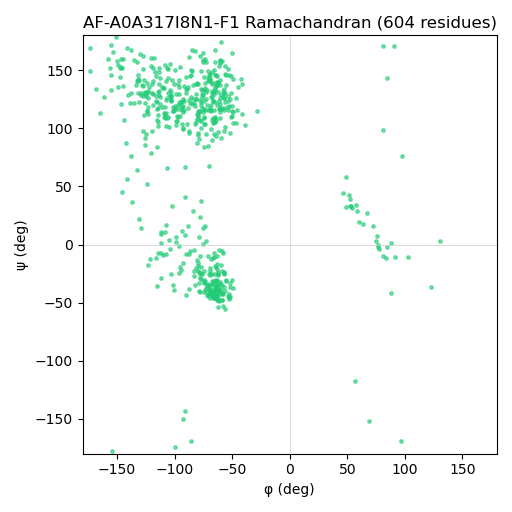 20.936 -47.960 -3.993 1.00 41.50 551 THR A N 1
ATOM 4204 C CA . THR A 1 551 ? 19.888 -46.931 -3.981 1.00 41.50 551 THR A CA 1
ATOM 4205 C C . THR A 1 551 ? 19.470 -46.720 -2.532 1.00 41.50 551 THR A C 1
ATOM 4207 O O . THR A 1 551 ? 18.929 -47.637 -1.907 1.00 41.50 551 THR A O 1
ATOM 4210 N N . LEU A 1 552 ? 19.759 -45.539 -1.983 1.00 42.09 552 LEU A N 1
ATOM 4211 C CA . LEU A 1 552 ? 19.197 -45.106 -0.706 1.00 42.09 552 LEU A CA 1
ATOM 4212 C C . LEU A 1 552 ? 17.714 -44.815 -0.957 1.00 42.09 552 LEU A C 1
ATOM 4214 O O . LEU A 1 552 ? 17.397 -43.968 -1.788 1.00 42.09 552 LEU A O 1
ATOM 4218 N N . ARG A 1 553 ? 16.804 -45.566 -0.329 1.00 44.28 553 ARG A N 1
ATOM 4219 C CA . ARG A 1 553 ? 15.364 -45.406 -0.603 1.00 44.28 553 ARG A CA 1
ATOM 4220 C C . ARG A 1 553 ? 14.755 -44.255 0.184 1.00 44.28 553 ARG A C 1
ATOM 4222 O O . ARG A 1 553 ? 13.876 -43.566 -0.323 1.00 44.28 553 ARG A O 1
ATOM 4229 N N . THR A 1 554 ? 15.240 -44.051 1.403 1.00 45.09 554 THR A N 1
ATOM 4230 C CA . THR A 1 554 ? 14.668 -43.086 2.340 1.00 45.09 554 THR A CA 1
ATOM 4231 C C . THR A 1 554 ? 15.737 -42.657 3.335 1.00 45.09 554 THR A C 1
ATOM 4233 O O . THR A 1 554 ? 16.433 -43.505 3.895 1.00 45.09 554 THR A O 1
ATOM 4236 N N . LEU A 1 555 ? 15.856 -41.345 3.555 1.00 51.19 555 LEU A N 1
ATOM 4237 C CA . LEU A 1 555 ? 16.659 -40.733 4.610 1.00 51.19 555 LEU A CA 1
ATOM 4238 C C . LEU A 1 555 ? 15.734 -39.837 5.430 1.00 51.19 555 LEU A C 1
ATOM 4240 O O . LEU A 1 555 ? 15.217 -38.851 4.916 1.00 51.19 555 LEU A O 1
ATOM 4244 N N . ASN A 1 556 ? 15.529 -40.184 6.695 1.00 50.94 556 ASN A N 1
ATOM 4245 C CA . ASN A 1 556 ? 14.765 -39.377 7.635 1.00 50.94 556 ASN A CA 1
ATOM 4246 C C . ASN A 1 556 ? 15.737 -38.717 8.612 1.00 50.94 556 ASN A C 1
ATOM 4248 O O . ASN A 1 556 ? 16.547 -39.404 9.241 1.00 50.94 556 ASN A O 1
ATOM 4252 N N . ILE A 1 557 ? 15.659 -37.393 8.731 1.00 53.91 557 ILE A N 1
ATOM 4253 C CA . ILE A 1 557 ? 16.416 -36.612 9.710 1.00 53.91 557 ILE A CA 1
ATOM 4254 C C . ILE A 1 557 ? 15.403 -36.009 10.677 1.00 53.91 557 ILE A C 1
ATOM 4256 O O . ILE A 1 557 ? 14.702 -35.058 10.339 1.00 53.91 557 ILE A O 1
ATOM 4260 N N . ASP A 1 558 ? 15.334 -36.565 11.881 1.00 51.62 558 ASP A N 1
ATOM 4261 C CA . ASP A 1 558 ? 14.479 -36.053 12.945 1.00 51.62 558 ASP A CA 1
ATOM 4262 C C . ASP A 1 558 ? 15.299 -35.123 13.843 1.00 51.62 558 ASP A C 1
ATOM 4264 O O . ASP A 1 558 ? 16.289 -35.547 14.449 1.00 51.62 558 ASP A O 1
ATOM 4268 N N . TYR A 1 559 ? 14.877 -33.865 13.967 1.00 52.06 559 TYR A N 1
ATOM 4269 C CA . TYR A 1 559 ? 15.444 -32.934 14.939 1.00 52.06 559 TYR A CA 1
ATOM 4270 C C . TYR A 1 559 ? 14.545 -32.834 16.170 1.00 52.06 559 TYR A C 1
ATOM 4272 O O . TYR A 1 559 ? 13.384 -32.433 16.093 1.00 52.06 559 TYR A O 1
ATOM 4280 N N . ASN A 1 560 ? 15.081 -33.196 17.334 1.00 53.94 560 ASN A N 1
ATOM 4281 C CA . ASN A 1 560 ? 14.352 -33.098 18.588 1.00 53.94 560 ASN A CA 1
ATOM 4282 C C . ASN A 1 560 ? 14.646 -31.756 19.271 1.00 53.94 560 ASN A C 1
ATOM 4284 O O . ASN A 1 560 ? 15.642 -31.623 19.981 1.00 53.94 560 ASN A O 1
ATOM 4288 N N . LEU A 1 561 ? 13.732 -30.792 19.128 1.00 40.59 561 LEU A N 1
ATOM 4289 C CA . LEU A 1 561 ? 13.835 -29.447 19.720 1.00 40.59 561 LEU A CA 1
ATOM 4290 C C . LEU A 1 561 ? 14.034 -29.447 21.246 1.00 40.59 561 LEU A C 1
ATOM 4292 O O . LEU A 1 561 ? 14.678 -28.558 21.797 1.00 40.59 561 LEU A O 1
ATOM 4296 N N . LYS A 1 562 ? 13.503 -30.450 21.957 1.00 41.09 562 LYS A N 1
ATOM 4297 C CA . LYS A 1 562 ? 13.578 -30.513 23.425 1.00 41.09 562 LYS A CA 1
ATOM 4298 C C . LYS A 1 562 ? 14.951 -30.963 23.926 1.00 41.09 562 LYS A C 1
ATOM 4300 O O . LYS A 1 562 ? 15.359 -30.578 25.017 1.00 41.09 562 LYS A O 1
ATOM 4305 N N . THR A 1 563 ? 15.653 -31.782 23.149 1.00 46.00 563 THR A N 1
ATOM 4306 C CA . THR A 1 563 ? 16.949 -32.373 23.531 1.00 46.00 563 THR A CA 1
ATOM 4307 C C . THR A 1 563 ? 18.110 -31.891 22.667 1.00 46.00 563 THR A C 1
ATOM 4309 O O . THR A 1 563 ? 19.251 -32.197 22.990 1.00 46.00 563 THR A O 1
ATOM 4312 N N . HIS A 1 564 ? 17.829 -31.131 21.604 1.00 45.69 564 HIS A N 1
ATOM 4313 C CA . HIS A 1 564 ? 18.793 -30.692 20.592 1.00 45.69 564 HIS A CA 1
ATOM 4314 C C . HIS A 1 564 ? 19.597 -31.862 20.003 1.00 45.69 564 HIS A C 1
ATOM 4316 O O . HIS A 1 564 ? 20.797 -31.759 19.761 1.00 45.69 564 HIS A O 1
ATOM 4322 N N . THR A 1 565 ? 18.932 -32.999 19.789 1.00 44.59 565 THR A N 1
ATOM 4323 C CA . THR A 1 565 ? 19.541 -34.185 19.178 1.00 44.59 565 THR A CA 1
ATOM 4324 C C . THR A 1 565 ? 19.018 -34.382 17.761 1.00 44.59 565 THR A C 1
ATOM 4326 O O . THR A 1 565 ? 17.832 -34.178 17.490 1.00 44.59 565 THR A O 1
ATOM 4329 N N . PHE A 1 566 ? 19.910 -34.790 16.859 1.00 51.38 566 PHE A N 1
ATOM 4330 C CA . PHE A 1 566 ? 19.553 -35.267 15.528 1.00 51.38 566 PHE A CA 1
ATOM 4331 C C . PHE A 1 566 ? 19.481 -36.791 15.564 1.00 51.38 566 PHE A C 1
ATOM 4333 O O . PHE A 1 566 ? 20.417 -37.445 16.022 1.00 51.38 566 PHE A O 1
ATOM 4340 N N . THR A 1 567 ? 18.389 -37.363 15.069 1.00 51.41 567 THR A N 1
ATOM 4341 C CA . THR A 1 567 ? 18.310 -38.795 14.775 1.00 51.41 567 THR A CA 1
ATOM 4342 C C . THR A 1 567 ? 18.253 -38.960 13.268 1.00 51.41 567 THR A C 1
ATOM 4344 O O . THR A 1 567 ? 17.318 -38.492 12.628 1.00 51.41 567 THR A O 1
ATOM 4347 N N . VAL A 1 568 ? 19.252 -39.628 12.700 1.00 49.56 568 VAL A N 1
ATOM 4348 C CA . VAL A 1 568 ? 19.289 -39.941 11.270 1.00 49.56 568 VAL A CA 1
ATOM 4349 C C . VAL A 1 568 ? 18.923 -41.411 11.098 1.00 49.56 568 VAL A C 1
ATOM 4351 O O . VAL A 1 568 ? 19.550 -42.277 11.708 1.00 49.56 568 VAL A O 1
ATOM 4354 N N . ARG A 1 569 ? 17.905 -41.705 10.288 1.00 55.78 569 ARG A N 1
ATOM 4355 C CA . ARG A 1 569 ? 17.501 -43.074 9.934 1.00 55.78 569 ARG A CA 1
ATOM 4356 C C . ARG A 1 569 ? 17.524 -43.223 8.422 1.00 55.78 569 ARG A C 1
ATOM 4358 O O . ARG A 1 569 ? 16.966 -42.384 7.722 1.00 55.78 569 ARG A O 1
ATOM 4365 N N . GLY A 1 570 ? 18.136 -44.289 7.920 1.00 49.72 570 GLY A N 1
ATOM 4366 C CA . GLY A 1 570 ? 18.155 -44.594 6.493 1.00 49.72 570 GLY A CA 1
ATOM 4367 C C . GLY A 1 570 ? 17.777 -46.045 6.222 1.00 49.72 570 GLY A C 1
ATOM 4368 O O . GLY A 1 570 ? 18.127 -46.924 7.005 1.00 49.72 570 GLY A O 1
ATOM 4369 N N . GLU A 1 571 ? 17.093 -46.290 5.106 1.00 50.44 571 GLU A N 1
ATOM 4370 C CA . GLU A 1 571 ? 16.903 -47.634 4.549 1.00 50.44 571 GLU A CA 1
ATOM 4371 C C . GLU A 1 571 ? 17.741 -47.777 3.272 1.00 50.44 571 GLU A C 1
ATOM 4373 O O . GLU A 1 571 ? 17.537 -47.059 2.283 1.00 50.44 571 GLU A O 1
ATOM 4378 N N . SER A 1 572 ? 18.695 -48.711 3.279 1.00 47.66 572 SER A N 1
ATOM 4379 C CA . SER A 1 572 ? 19.433 -49.097 2.077 1.00 47.66 572 SER A CA 1
ATOM 4380 C C . SER A 1 572 ? 18.703 -50.233 1.352 1.00 47.66 572 SER A C 1
ATOM 4382 O O . SER A 1 572 ? 18.263 -51.216 1.949 1.00 47.66 572 SER A O 1
ATOM 4384 N N . GLY A 1 573 ? 18.554 -50.112 0.031 1.00 43.53 573 GLY A N 1
ATOM 4385 C CA . GLY A 1 573 ? 18.182 -51.253 -0.802 1.00 43.53 573 GLY A CA 1
ATOM 4386 C C . GLY A 1 573 ? 19.360 -52.224 -0.920 1.00 43.53 573 GLY A C 1
ATOM 4387 O O . GLY A 1 573 ? 20.476 -51.785 -1.184 1.00 43.53 573 GLY A O 1
ATOM 4388 N N . SER A 1 574 ? 19.095 -53.523 -0.732 1.00 42.31 574 SER A N 1
ATOM 4389 C CA . SER A 1 574 ? 20.040 -54.651 -0.826 1.00 42.31 574 SER A CA 1
ATOM 4390 C C . SER A 1 574 ? 21.211 -54.424 -1.797 1.00 42.31 574 SER A C 1
ATOM 4392 O O . SER A 1 574 ? 21.024 -54.365 -3.013 1.00 42.31 574 SER A O 1
ATOM 4394 N N . ALA A 1 575 ? 22.425 -54.373 -1.247 1.00 40.38 575 ALA A N 1
ATOM 4395 C CA . ALA A 1 575 ? 23.676 -54.539 -1.977 1.00 40.38 575 ALA A CA 1
ATOM 4396 C C . ALA A 1 575 ? 24.405 -55.790 -1.454 1.00 40.38 575 ALA A C 1
ATOM 4398 O O . ALA A 1 575 ? 24.272 -56.158 -0.286 1.00 40.38 575 ALA A O 1
ATOM 4399 N N . MET A 1 576 ? 25.159 -56.466 -2.326 1.00 39.16 576 MET A N 1
ATOM 4400 C CA . MET A 1 576 ? 26.083 -57.533 -1.919 1.00 39.16 576 MET A CA 1
ATOM 4401 C C . MET A 1 576 ? 27.133 -57.000 -0.921 1.00 39.16 576 MET A C 1
ATOM 4403 O O . MET A 1 576 ? 27.391 -55.796 -0.918 1.00 39.16 576 MET A O 1
ATOM 4407 N N . PRO A 1 577 ? 27.773 -57.862 -0.102 1.00 38.38 577 PRO A N 1
ATOM 4408 C CA . PRO A 1 577 ? 28.661 -57.431 0.975 1.00 38.38 577 PRO A CA 1
ATOM 4409 C C . PRO A 1 577 ? 29.841 -56.617 0.428 1.00 38.38 577 PRO A C 1
ATOM 4411 O O . PRO A 1 577 ? 30.743 -57.155 -0.213 1.00 38.38 577 PRO A O 1
ATOM 4414 N N . GLY A 1 578 ? 29.836 -55.312 0.683 1.00 44.19 578 GLY A N 1
ATOM 4415 C CA . GLY A 1 578 ? 30.881 -54.386 0.268 1.00 44.19 578 GLY A CA 1
ATOM 4416 C C . GLY A 1 578 ? 30.702 -53.050 0.977 1.00 44.19 578 GLY A C 1
ATOM 4417 O O . GLY A 1 578 ? 29.590 -52.544 1.075 1.00 44.19 578 GLY A O 1
ATOM 4418 N N . LYS A 1 579 ? 31.797 -52.503 1.517 1.00 42.94 579 LYS A N 1
ATOM 4419 C CA . LYS A 1 579 ? 31.815 -51.276 2.325 1.00 42.94 579 LYS A CA 1
ATOM 4420 C C . LYS A 1 579 ? 31.386 -50.061 1.492 1.00 42.94 579 LYS A C 1
ATOM 4422 O O . LYS A 1 579 ? 32.226 -49.437 0.851 1.00 42.94 579 LYS A O 1
ATOM 4427 N N . ALA A 1 580 ? 30.106 -49.713 1.522 1.00 41.38 580 ALA A N 1
ATOM 4428 C CA . ALA A 1 580 ? 29.627 -48.398 1.114 1.00 41.38 580 ALA A CA 1
ATOM 4429 C C . ALA A 1 580 ? 29.466 -47.541 2.378 1.00 41.38 580 ALA A C 1
ATOM 4431 O O . ALA A 1 580 ? 28.745 -47.920 3.299 1.00 41.38 580 ALA A O 1
ATOM 4432 N N . GLY A 1 581 ? 30.184 -46.422 2.447 1.00 43.22 581 GLY A N 1
ATOM 4433 C CA . GLY A 1 581 ? 29.985 -45.395 3.466 1.00 43.22 581 GLY A CA 1
ATOM 4434 C C . GLY A 1 581 ? 29.442 -44.134 2.808 1.00 43.22 581 GLY A C 1
ATOM 4435 O O . GLY A 1 581 ? 29.832 -43.820 1.684 1.00 43.22 581 GLY A O 1
ATOM 4436 N N . VAL A 1 582 ? 28.548 -43.428 3.496 1.00 43.84 582 VAL A N 1
ATOM 4437 C CA . VAL A 1 582 ? 28.106 -42.086 3.094 1.00 43.84 582 VAL A CA 1
ATOM 4438 C C . VAL A 1 582 ? 28.735 -41.096 4.066 1.00 43.84 582 VAL A C 1
ATOM 4440 O O . VAL A 1 582 ? 28.605 -41.244 5.285 1.00 43.84 582 VAL A O 1
ATOM 4443 N N . GLU A 1 583 ? 29.459 -40.121 3.526 1.00 38.94 583 GLU A N 1
ATOM 4444 C CA . GLU A 1 583 ? 30.086 -39.044 4.287 1.00 38.94 583 GLU A CA 1
ATOM 4445 C C . GLU A 1 583 ? 29.260 -37.768 4.121 1.00 38.94 583 GLU A C 1
ATOM 4447 O O . GLU A 1 583 ? 28.947 -37.360 3.003 1.00 38.94 583 GLU A O 1
ATOM 4452 N N . PHE A 1 584 ? 28.900 -37.149 5.242 1.00 45.16 584 PHE A N 1
ATOM 4453 C CA . PHE A 1 584 ? 28.238 -35.851 5.274 1.00 45.16 584 PHE A CA 1
ATOM 4454 C C . PHE A 1 584 ? 29.194 -34.847 5.907 1.00 45.16 584 PHE A C 1
ATOM 4456 O O . PHE A 1 584 ? 29.702 -35.091 7.003 1.00 45.16 584 PHE A O 1
ATOM 4463 N N . ALA A 1 585 ? 29.415 -33.716 5.242 1.00 40.59 585 ALA A N 1
ATOM 4464 C CA . ALA A 1 585 ? 30.209 -32.613 5.767 1.00 40.59 585 ALA A CA 1
ATOM 4465 C C . ALA A 1 585 ? 29.370 -31.335 5.776 1.00 40.59 585 ALA A C 1
ATOM 4467 O O . ALA A 1 585 ? 28.837 -30.926 4.744 1.00 40.59 585 ALA A O 1
ATOM 4468 N N . PHE A 1 586 ? 29.283 -30.691 6.937 1.00 45.56 586 PHE A N 1
ATOM 4469 C CA . PHE A 1 586 ? 28.724 -29.351 7.069 1.00 45.56 586 PHE A CA 1
ATOM 4470 C C . PHE A 1 586 ? 29.889 -28.361 7.140 1.00 45.56 586 PHE A C 1
ATOM 4472 O O . PHE A 1 586 ? 30.689 -28.445 8.079 1.00 45.56 586 PHE A O 1
ATOM 4479 N N . PRO A 1 587 ? 30.045 -27.455 6.160 1.00 38.38 587 PRO A N 1
ATOM 4480 C CA . PRO A 1 587 ? 31.118 -26.476 6.203 1.00 38.38 587 PRO A CA 1
ATOM 4481 C C . PRO A 1 587 ? 30.902 -25.525 7.385 1.00 38.38 587 PRO A C 1
ATOM 4483 O O . PRO A 1 587 ? 29.805 -25.011 7.588 1.00 38.38 587 PRO A O 1
ATOM 4486 N N . GLY A 1 588 ? 31.959 -25.319 8.168 1.00 41.62 588 GLY A N 1
ATOM 4487 C CA . GLY A 1 588 ? 31.988 -24.322 9.235 1.00 41.62 588 GLY A CA 1
ATOM 4488 C C . GLY A 1 588 ? 32.299 -22.924 8.708 1.00 41.62 588 GLY A C 1
ATOM 4489 O O . GLY A 1 588 ? 32.748 -22.766 7.569 1.00 41.62 588 GLY A O 1
ATOM 4490 N N . ASP A 1 589 ? 32.083 -21.916 9.549 1.00 50.50 589 ASP A N 1
ATOM 4491 C CA . ASP A 1 589 ? 32.484 -20.533 9.288 1.00 50.50 589 ASP A CA 1
ATOM 4492 C C . ASP A 1 589 ? 33.796 -20.174 10.011 1.00 50.50 589 ASP A C 1
ATOM 4494 O O . ASP A 1 589 ? 34.459 -21.021 10.612 1.00 50.50 589 ASP A O 1
ATOM 4498 N N . SER A 1 590 ? 34.199 -18.903 9.940 1.00 34.91 590 SER A N 1
ATOM 4499 C CA . SER A 1 590 ? 35.432 -18.401 10.566 1.00 34.91 590 SER A CA 1
ATOM 4500 C C . SER A 1 590 ? 35.448 -18.495 12.097 1.00 34.91 590 SER A C 1
ATOM 4502 O O . SER A 1 590 ? 36.495 -18.275 12.705 1.00 34.91 590 SER A O 1
ATOM 4504 N N . THR A 1 591 ? 34.318 -18.823 12.724 1.00 31.52 591 THR A N 1
ATOM 4505 C CA . THR A 1 591 ? 34.144 -18.887 14.178 1.00 31.52 591 THR A CA 1
ATOM 4506 C C . THR A 1 591 ? 33.707 -20.260 14.695 1.00 31.52 591 THR A C 1
ATOM 4508 O O . THR A 1 591 ? 33.845 -20.517 15.890 1.00 31.52 591 THR A O 1
ATOM 4511 N N . HIS A 1 592 ? 33.275 -21.175 13.821 1.00 39.47 592 HIS A N 1
ATOM 4512 C CA . HIS A 1 592 ? 32.846 -22.527 14.186 1.00 39.47 592 HIS A CA 1
ATOM 4513 C C . HIS A 1 592 ? 33.440 -23.566 13.225 1.00 39.47 592 HIS A C 1
ATOM 4515 O O . HIS A 1 592 ? 33.183 -23.490 12.023 1.00 39.47 592 HIS A O 1
ATOM 4521 N N . PRO A 1 593 ? 34.205 -24.565 13.706 1.00 39.69 593 PRO A N 1
ATOM 4522 C CA . PRO A 1 593 ? 34.708 -25.623 12.840 1.00 39.69 593 PRO A CA 1
ATOM 4523 C C . PRO A 1 593 ? 33.547 -26.452 12.279 1.00 39.69 593 PRO A C 1
ATOM 4525 O O . PRO A 1 593 ? 32.595 -26.778 12.990 1.00 39.69 593 PRO A O 1
ATOM 4528 N N . GLY A 1 594 ? 33.644 -26.800 10.995 1.00 41.25 594 GLY A N 1
ATOM 4529 C CA . GLY A 1 594 ? 32.686 -27.688 10.346 1.00 41.25 594 GLY A CA 1
ATOM 4530 C C . GLY A 1 594 ? 32.667 -29.066 11.002 1.00 41.25 594 GLY A C 1
ATOM 4531 O O . GLY A 1 594 ? 33.661 -29.505 11.585 1.00 41.25 594 GLY A O 1
ATOM 4532 N N . ILE A 1 595 ? 31.534 -29.754 10.898 1.00 40.78 595 ILE A N 1
ATOM 4533 C CA . ILE A 1 595 ? 31.358 -31.094 11.458 1.00 40.78 595 ILE A CA 1
ATOM 4534 C C . ILE A 1 595 ? 31.176 -32.079 10.306 1.00 40.78 595 ILE A C 1
ATOM 4536 O O . ILE A 1 595 ? 30.376 -31.843 9.399 1.00 40.78 595 ILE A O 1
ATOM 4540 N N . ALA A 1 596 ? 31.914 -33.186 10.359 1.00 40.06 596 ALA A N 1
ATOM 4541 C CA . ALA A 1 596 ? 31.771 -34.299 9.433 1.00 40.06 596 ALA A CA 1
ATOM 4542 C C . ALA A 1 596 ? 31.379 -35.571 10.189 1.00 40.06 596 ALA A C 1
ATOM 4544 O O . ALA A 1 596 ? 31.897 -35.841 11.275 1.00 40.06 596 ALA A O 1
ATOM 4545 N N . PHE A 1 597 ? 30.486 -36.362 9.597 1.00 45.19 597 PHE A N 1
ATOM 4546 C CA . PHE A 1 597 ? 30.132 -37.688 10.095 1.00 45.19 597 PHE A CA 1
ATOM 4547 C C . PHE A 1 597 ? 30.175 -38.708 8.959 1.00 45.19 597 PHE A C 1
ATOM 4549 O O . PHE A 1 597 ? 29.732 -38.440 7.841 1.00 45.19 597 PHE A O 1
ATOM 4556 N N . THR A 1 598 ? 30.668 -39.904 9.273 1.00 42.91 598 THR A N 1
ATOM 4557 C CA . THR A 1 598 ? 30.691 -41.046 8.357 1.00 42.91 598 THR A CA 1
ATOM 4558 C C . THR A 1 598 ? 29.739 -42.111 8.879 1.00 42.91 598 THR A C 1
ATOM 4560 O O . THR A 1 598 ? 29.926 -42.624 9.983 1.00 42.91 598 THR A O 1
ATOM 4563 N N . ILE A 1 599 ? 28.737 -42.475 8.083 1.00 43.94 599 ILE A N 1
ATOM 4564 C CA . ILE A 1 599 ? 27.898 -43.640 8.375 1.00 43.94 599 ILE A CA 1
ATOM 4565 C C . ILE A 1 599 ? 28.520 -44.829 7.649 1.00 43.94 599 ILE A C 1
ATOM 4567 O O . ILE A 1 599 ? 28.655 -44.811 6.425 1.00 43.94 599 ILE A O 1
ATOM 4571 N N . THR A 1 600 ? 28.925 -45.850 8.404 1.00 42.28 600 THR A N 1
ATOM 4572 C CA . THR A 1 600 ? 29.415 -47.116 7.844 1.00 42.28 600 THR A CA 1
ATOM 4573 C C . THR A 1 600 ? 28.420 -48.223 8.141 1.00 42.28 600 THR A C 1
ATOM 4575 O O . THR A 1 600 ? 27.914 -48.325 9.258 1.00 42.28 600 THR A O 1
ATOM 4578 N N . ASP A 1 601 ? 28.138 -49.046 7.135 1.00 39.12 601 ASP A N 1
ATOM 4579 C CA . ASP A 1 601 ? 27.373 -50.273 7.319 1.00 39.12 601 ASP A CA 1
ATOM 4580 C C . ASP A 1 601 ? 28.243 -51.297 8.073 1.00 39.12 601 ASP A C 1
ATOM 4582 O O . ASP A 1 601 ? 29.345 -51.641 7.627 1.00 39.12 601 ASP A O 1
ATOM 4586 N N . GLN A 1 602 ? 27.791 -51.736 9.249 1.00 39.28 602 GLN A N 1
ATOM 4587 C CA . GLN A 1 602 ? 28.433 -52.798 10.028 1.00 39.28 602 GLN A CA 1
ATOM 4588 C C . GLN A 1 602 ? 27.794 -54.132 9.622 1.00 39.28 602 GLN A C 1
ATOM 4590 O O . GLN A 1 602 ? 26.607 -54.340 9.887 1.00 39.28 602 GLN A O 1
ATOM 4595 N N . PRO A 1 603 ? 28.543 -55.073 9.018 1.00 34.56 603 PRO A N 1
ATOM 4596 C CA . PRO A 1 603 ? 27.987 -56.371 8.680 1.00 34.56 603 PRO A CA 1
ATOM 4597 C C . PRO A 1 603 ? 27.678 -57.151 9.963 1.00 34.56 603 PRO A C 1
ATOM 4599 O O . PRO A 1 603 ? 28.581 -57.667 10.617 1.00 34.56 603 PRO A O 1
ATOM 4602 N N . GLY A 1 604 ? 26.390 -57.275 10.283 1.00 43.12 604 GLY A N 1
ATOM 4603 C CA . GLY A 1 604 ? 25.882 -58.281 11.212 1.00 43.12 604 GLY A CA 1
ATOM 4604 C C . GLY A 1 604 ? 25.654 -57.826 12.650 1.00 43.12 604 GLY A C 1
ATOM 4605 O O . GLY A 1 604 ? 26.335 -58.292 13.554 1.00 43.12 604 GLY A O 1
ATOM 4606 N N . THR A 1 605 ? 24.573 -57.084 12.873 1.00 31.56 605 THR A N 1
ATOM 4607 C CA . THR A 1 605 ? 23.715 -57.246 14.060 1.00 31.56 605 THR A CA 1
ATOM 4608 C C . THR A 1 605 ? 22.280 -56.942 13.645 1.00 31.56 605 THR A C 1
ATOM 4610 O O . THR A 1 605 ? 22.021 -55.867 13.110 1.00 31.56 605 THR A O 1
ATOM 4613 N N . ARG A 1 606 ? 21.385 -57.919 13.827 1.00 33.16 606 ARG A N 1
ATOM 4614 C CA . ARG A 1 606 ? 19.931 -57.718 13.770 1.00 33.16 606 ARG A CA 1
ATOM 4615 C C . ARG A 1 606 ? 19.440 -57.061 15.046 1.00 33.16 606 ARG A C 1
ATOM 4617 O O . ARG A 1 606 ? 20.013 -57.404 16.105 1.00 33.16 606 ARG A O 1
#